Protein AF-A0A356MRE9-F1 (afdb_monomer)

Solvent-accessible surface area (backbone atoms only — not comparable to full-atom values): 26010 Å² total; per-residue (Å²): 131,89,78,82,81,86,74,98,76,87,85,77,71,65,61,63,60,50,51,46,54,54,51,56,56,59,57,66,77,73,73,79,77,88,86,70,96,65,80,76,82,46,75,66,59,52,51,53,50,52,55,19,50,51,30,42,76,73,67,35,58,65,60,16,50,54,40,38,49,58,48,37,74,77,39,76,66,45,30,68,50,26,42,52,50,12,52,58,26,44,77,68,68,38,27,55,60,12,26,52,24,40,52,50,16,28,73,51,36,65,77,47,40,83,81,40,43,64,58,44,28,50,26,22,28,51,41,56,37,25,64,63,16,30,66,74,36,69,96,52,82,53,90,52,61,59,62,47,44,12,32,56,45,31,46,49,31,70,78,61,56,51,78,77,65,75,41,69,58,45,68,60,66,58,63,97,41,37,29,38,30,53,20,54,29,58,82,56,41,39,33,40,28,23,35,40,42,76,56,54,62,92,80,65,18,24,27,31,43,34,33,30,34,56,43,98,88,67,30,31,40,62,76,46,68,44,68,83,72,46,69,90,45,43,33,40,30,42,21,35,22,28,84,62,45,36,39,36,29,18,38,35,43,41,101,85,71,40,44,81,94,54,74,75,70,31,56,20,26,43,34,36,27,40,47,37,79,89,79,71,40,63,43,72,80,40,59,42,70,59,71,45,46,78,38,34,28,34,32,38,21,41,24,41,85,56,44,41,40,34,27,29,44,34,46,68,47,96,89,66,51,69,43,27,33,43,30,37,30,43,49,70,82,82,83,50,52,38,78,65,41,73,55,56,77,46,74,33,62,86,33,47,34,42,49,44,32,54,34,71,62,75,36,38,35,34,31,19,28,50,50,59,67,38,45,42,39,28,24,43,30,37,29,41,52,43,98,88,69,49,67,39,64,59,40,66,68,40,25,72,80,30,47,36,48,71,41,48,35,57,34,69,37,37,69,20,36,45,31,38,30,31,48,30,83,92,49,80,91,37,33,30,48,30,36,34,55,53,46,84,92,63,47,46,62,59,60,86,88,86,85,68,69,37,53,41,88,87,80,61,44,38,34,65,46,82,47,73,43,58,49,100,86,67,48,79,75,46,76,49,68,28,31,58,86,74,4,70

Foldseek 3Di:
DDDDDDDPPPPDPVVVVVVVVVVVVVVVVPDDDDDDPDPPQDPVLVVLLVVLVVCVVVVVLVSSLVSLVVSCVVPVLQLVSLQSQLVSCVVVLVLVRNLVSNVSSCVSPVVVCVVCLLVSLQSCLLVLVLVVSCVSDVVHDDPPNQSSLQSVVSVVLVVVDFDKPKDFAAEPQWDQWAKFQWAAAQVRFKIKTWTWPQDDLVPGIEIWIWIWGQDPVRHIYTDDTQPVPDDRHHKHQWYAANVRFKIKTKTAADPVRHRVVDDAAARIFIWMWTQDPVVRHTDDTHTQVLAHHNWHWGQWEAANQRFKIKTWTWDADPVRQIAIFIWMWGDPVPRHIDRIDTADCLQGASWHKANWYQANVNFKIKIWTPGHRHRARTFIWIWGQDPVRHIHRTDTQGPPSPHNDHWGRWDAHLQQFKIWTWDCPVPPPHTGIMITTGGPVRGDHHDDDDDDFDADPPPRQADWDWDFDADPVRHTPDIDIADNVTRD

pLDDT: mean 88.72, std 17.13, range [23.61, 98.81]

Mean predicted aligned error: 8.42 Å

Nearest PDB structures (foldseek):
  4ga1-assembly1_A  TM=6.735E-01  e=3.347E-02  Pan troglodytes
  7o04-assembly1_B  TM=6.420E-01  e=3.014E-02  Shigella flexneri
  2vq2-assembly1_A-2  TM=6.612E-01  e=4.127E-02  Neisseria meningitidis
  4j8e-assembly1_A  TM=5.657E-01  e=2.089E-02  Rattus norvegicus
  2vgy-assembly1_A-2  TM=6.190E-01  e=5.362E-02  Yersinia enterocolitica

Radius of gyration: 26.87 Å; Cα contacts (8 Å, |Δi|>4): 1048; chains: 1; bounding box: 69×61×79 Å

Secondary structure (DSSP, 8-state):
-PPPP--S---SSSHHHHHHHHHHHHHHTT---S-S------HHHHHHHHHHHHHHHTT-HHHHHHHHHHHHHH-TT-HHHHHHHHHHHHTTT-HHHHHHHHHHHHHH-TTHHHHHHHHHHHHHHHTT-HHHHHHHHTT---S-HHHHHHHHHHHHHTTSPPP---EEPSBSS--SS-EEEEEE-TTSSEEEEEEEESS-TTTT-EEEEEEEEE-TTS-EEEEEE-TTT--SS-EEEEEE-TTS-EEEEEEE--TTS-BTTB--SSSEEEEEEEEETTTTEEEEEEE-TTT--SSEEEEEEE-TTS-EEEEEEEEE-TTS-EEEEEEEEEB-SSSPBPPPEEPPTTT--SSBEEEEEE-TTSSEEEEEESSSS-SSSSEEEEEEB-TTSPBPPPEE--TTTS-SS--EEEEE-TTSSEEEEEE-SSSTTS-EEEEEEPPGGGPPPP--------B-TTT--B---EEEEE-TTS-EEEEEE--TTT--

Sequence (488 aa):
MHKPHYDLTYSARSSANYIQSCLVLLFLIATAFEAAAQFKISRRMQKQLDEAVEMYMDRDVIGALDAVNEVLETYPTYADAWMLMSQLHEGRSEWLAAATALNQAVICNEQLLGEWMDKLAMLEFRAGRYEAAYSLIEDAVISDSLLNSSIRFAAQAIKEPVELNLAPLQGNVNTGAPEYYPALSVTGDHMIFTRQIGGDARISGQEDFFEAKLSEDGSWNVLRALVEINTLGNEGAPTVRGDGRQLIFTACDGLDGGYGRRVGEGSCDLFCADFDVLDQRFKQEVNLTDINSEAWESQPSLSADGHWLFFVRAYRTQEGRVVQDIYQSEHQGDGSWSRPTRLPPTINTFGREENPVLHSDGRTLYFASNGHAGMGGLDLFVSRRQPDGSWSQAENLGFPINSNGDENSLQVFPDGRTALFATDRDEPGNLDLWQFELPGHALAESVALWRGEVRDADSQHPIRASVQVLDSLGNTIGIQTSSQADGA

Structure (mmCIF, N/CA/C/O backbone):
data_AF-A0A356MRE9-F1
#
_entry.id   AF-A0A356MRE9-F1
#
loop_
_atom_site.group_PDB
_atom_site.id
_atom_site.type_symbol
_atom_site.label_atom_id
_atom_site.label_alt_id
_atom_site.label_comp_id
_atom_site.label_asym_id
_atom_site.label_entity_id
_atom_site.label_seq_id
_atom_site.pdbx_PDB_ins_code
_atom_site.Cartn_x
_atom_site.Cartn_y
_atom_site.Cartn_z
_atom_site.occupancy
_atom_site.B_iso_or_equiv
_atom_site.auth_seq_id
_atom_site.auth_comp_id
_atom_site.auth_asym_id
_atom_site.auth_atom_id
_atom_site.pdbx_PDB_model_num
ATOM 1 N N . MET A 1 1 ? -12.336 32.501 -24.542 1.00 30.31 1 MET A N 1
ATOM 2 C CA . MET A 1 1 ? -13.671 32.337 -23.925 1.00 30.31 1 MET A CA 1
ATOM 3 C C . MET A 1 1 ? -13.459 32.181 -22.431 1.00 30.31 1 MET A C 1
ATOM 5 O O . MET A 1 1 ? -12.529 31.486 -22.050 1.00 30.31 1 MET A O 1
ATOM 9 N N . HIS A 1 2 ? -14.189 32.954 -21.628 1.00 23.61 2 HIS A N 1
ATOM 10 C CA . HIS A 1 2 ? -13.909 33.188 -20.209 1.00 23.61 2 HIS A CA 1
ATOM 11 C C . HIS A 1 2 ? -13.902 31.905 -19.365 1.00 23.61 2 HIS A C 1
ATOM 13 O O . HIS A 1 2 ? -14.882 31.166 -19.361 1.00 23.61 2 HIS A O 1
ATOM 19 N N . LYS A 1 3 ? -12.803 31.696 -18.626 1.00 26.59 3 LYS A N 1
ATOM 20 C CA . LYS A 1 3 ? -12.724 30.791 -17.473 1.00 26.59 3 LYS A CA 1
ATOM 21 C C . LYS A 1 3 ? -13.511 31.412 -16.303 1.00 26.59 3 LYS A C 1
ATOM 23 O O . LYS A 1 3 ? -13.429 32.631 -16.135 1.00 26.59 3 LYS A O 1
ATOM 28 N N . PRO A 1 4 ? -14.261 30.635 -15.507 1.00 26.17 4 PRO A N 1
ATOM 29 C CA . PRO A 1 4 ? -14.912 31.159 -14.316 1.00 26.17 4 PRO A CA 1
ATOM 30 C C . PRO A 1 4 ? -13.871 31.393 -13.213 1.00 26.17 4 PRO A C 1
ATOM 32 O O . PRO A 1 4 ? -13.036 30.535 -12.935 1.00 26.17 4 PRO A O 1
ATOM 35 N N . HIS A 1 5 ? -13.914 32.577 -12.603 1.00 26.72 5 HIS A N 1
ATOM 36 C CA . HIS A 1 5 ? -13.214 32.870 -11.356 1.00 26.72 5 HIS A CA 1
ATOM 37 C C . HIS A 1 5 ? -13.903 32.111 -10.215 1.00 26.72 5 HIS A C 1
ATOM 39 O O . HIS A 1 5 ? -15.105 32.276 -10.010 1.00 26.72 5 HIS A O 1
ATOM 45 N N . TYR A 1 6 ? -13.148 31.295 -9.481 1.00 26.25 6 TYR A N 1
ATOM 46 C CA . TYR A 1 6 ? -13.600 30.719 -8.218 1.00 26.25 6 TYR A CA 1
ATOM 47 C C . TYR A 1 6 ? -13.554 31.805 -7.139 1.00 26.25 6 TYR A C 1
ATOM 49 O O . TYR A 1 6 ? -12.487 32.285 -6.764 1.00 26.25 6 TYR A O 1
ATOM 57 N N . ASP A 1 7 ? -14.736 32.223 -6.694 1.00 24.83 7 ASP A N 1
ATOM 58 C CA . ASP A 1 7 ? -14.940 33.177 -5.608 1.00 24.83 7 ASP A CA 1
ATOM 59 C C . ASP A 1 7 ? -14.985 32.413 -4.270 1.00 24.83 7 ASP A C 1
ATOM 61 O O . ASP A 1 7 ? -15.780 31.486 -4.093 1.00 24.83 7 ASP A O 1
ATOM 65 N N . LEU A 1 8 ? -14.106 32.776 -3.330 1.00 28.59 8 LEU A N 1
ATOM 66 C CA . LEU A 1 8 ? -13.910 32.145 -2.014 1.00 28.59 8 LEU A CA 1
ATOM 67 C C . LEU A 1 8 ? -14.989 32.568 -0.999 1.00 28.59 8 LEU A C 1
ATOM 69 O O . LEU A 1 8 ? -14.698 32.962 0.129 1.00 28.59 8 LEU A O 1
ATOM 73 N N . THR A 1 9 ? -16.262 32.482 -1.379 1.00 27.77 9 THR A N 1
ATOM 74 C CA . THR A 1 9 ? -17.391 32.799 -0.492 1.00 27.77 9 THR A CA 1
ATOM 75 C C . THR A 1 9 ? -18.450 31.699 -0.506 1.00 27.77 9 THR A C 1
ATOM 77 O O . THR A 1 9 ? -19.609 31.905 -0.850 1.00 27.77 9 THR A O 1
ATOM 80 N N . TYR A 1 10 ? -18.073 30.498 -0.060 1.00 28.20 10 TYR A N 1
ATOM 81 C CA . TYR A 1 10 ? -19.035 29.445 0.293 1.00 28.20 10 TYR A CA 1
ATOM 82 C C . TYR A 1 10 ? -18.886 29.036 1.766 1.00 28.20 10 TYR A C 1
ATOM 84 O O . TYR A 1 10 ? -18.555 27.908 2.103 1.00 28.20 10 TYR A O 1
ATOM 92 N N . SER A 1 11 ? -19.134 29.993 2.664 1.00 37.22 11 SER A N 1
ATOM 93 C CA . SER A 1 11 ? -19.166 29.799 4.122 1.00 37.22 11 SER A CA 1
ATOM 94 C C . SER A 1 11 ? -20.390 30.502 4.716 1.00 37.22 11 SER A C 1
ATOM 96 O O . SER A 1 11 ? -20.298 31.526 5.385 1.00 37.22 11 SER A O 1
ATOM 98 N N . ALA A 1 12 ? -21.580 29.998 4.388 1.00 31.41 12 ALA A N 1
ATOM 99 C CA . ALA A 1 12 ? -22.811 30.436 5.061 1.00 31.41 12 ALA A CA 1
ATOM 100 C C . ALA A 1 12 ? -23.986 29.450 4.961 1.00 31.41 12 ALA A C 1
ATOM 102 O O . ALA A 1 12 ? -24.984 29.635 5.651 1.00 31.41 12 ALA A O 1
ATOM 103 N N . ARG A 1 13 ? -23.916 28.416 4.105 1.00 26.80 13 ARG A N 1
ATOM 104 C CA . ARG A 1 13 ? -25.024 27.456 3.921 1.00 26.80 13 ARG A CA 1
ATOM 105 C C . ARG A 1 13 ? -24.743 26.027 4.397 1.00 26.80 13 ARG A C 1
ATOM 107 O O . ARG A 1 13 ? -25.702 25.281 4.551 1.00 26.80 13 ARG A O 1
ATOM 114 N N . SER A 1 14 ? -23.496 25.654 4.707 1.00 32.22 14 SER A N 1
ATOM 115 C CA . SER A 1 14 ? -23.187 24.339 5.312 1.00 32.22 14 SER A CA 1
ATOM 116 C C . SER A 1 14 ? -23.370 24.313 6.835 1.00 32.22 14 SER A C 1
ATOM 118 O O . SER A 1 14 ? -23.613 23.252 7.405 1.00 32.22 14 SER A O 1
ATOM 120 N N . SER A 1 15 ? -23.342 25.475 7.492 1.00 32.31 15 SER A N 1
ATOM 121 C CA . SER A 1 15 ? -23.563 25.610 8.935 1.00 32.31 15 SER A CA 1
ATOM 122 C C . SER A 1 15 ? -24.996 25.267 9.349 1.00 32.31 15 SER A C 1
ATOM 124 O O . SER A 1 15 ? -25.194 24.732 10.430 1.00 32.31 15 SER A O 1
ATOM 126 N N . ALA A 1 16 ? -25.997 25.474 8.487 1.00 28.80 16 ALA A N 1
ATOM 127 C CA . ALA A 1 16 ? -27.392 25.157 8.813 1.00 28.80 16 ALA A CA 1
ATOM 128 C C . ALA A 1 16 ? -27.671 23.641 8.888 1.00 28.80 16 ALA A C 1
ATOM 130 O O . ALA A 1 16 ? -28.432 23.205 9.751 1.00 28.80 16 ALA A O 1
ATOM 131 N N . ASN A 1 17 ? -27.009 22.836 8.048 1.00 29.38 17 ASN A N 1
ATOM 132 C CA . ASN A 1 17 ? -27.172 21.377 8.047 1.00 29.38 17 ASN A CA 1
ATOM 133 C C . ASN A 1 17 ? -26.300 20.699 9.120 1.00 29.38 17 ASN A C 1
ATOM 135 O O . ASN A 1 17 ? -26.727 19.716 9.712 1.00 29.38 17 ASN A O 1
ATOM 139 N N . TYR A 1 18 ? -25.125 21.257 9.441 1.00 33.66 18 TYR A N 1
ATOM 140 C CA . TYR A 1 18 ? -24.284 20.776 10.548 1.00 33.66 18 TYR A CA 1
ATOM 141 C C . TYR A 1 18 ? -24.867 21.105 11.927 1.00 33.66 18 TYR A C 1
ATOM 143 O O . TYR A 1 18 ? -24.817 20.272 12.826 1.00 33.66 18 TYR A O 1
ATOM 151 N N . ILE A 1 19 ? -25.491 22.278 12.086 1.00 34.69 19 ILE A N 1
ATOM 152 C CA . ILE A 1 19 ? -26.225 22.624 13.310 1.00 34.69 19 ILE A CA 1
ATOM 153 C C . ILE A 1 19 ? -27.438 21.697 13.484 1.00 34.69 19 ILE A C 1
ATOM 155 O O . ILE A 1 19 ? -27.728 21.303 14.608 1.00 34.69 19 ILE A O 1
ATOM 159 N N . GLN A 1 20 ? -28.096 21.265 12.399 1.00 27.59 20 GLN A N 1
ATOM 160 C CA . GLN A 1 20 ? -29.133 20.228 12.467 1.00 27.59 20 GLN A CA 1
ATOM 161 C C . GLN A 1 20 ? -28.577 18.853 12.863 1.00 27.59 20 GLN A C 1
ATOM 163 O O . GLN A 1 20 ? -29.193 18.201 13.697 1.00 27.59 20 GLN A O 1
ATOM 168 N N . SER A 1 21 ? -27.413 18.432 12.362 1.00 30.44 21 SER A N 1
ATOM 169 C CA . SER A 1 21 ? -26.786 17.164 12.774 1.00 30.44 21 SER A CA 1
ATOM 170 C C . SER A 1 21 ? -26.317 17.173 14.236 1.00 30.44 21 SER A C 1
ATOM 172 O O . SER A 1 21 ? -26.516 16.186 14.939 1.00 30.44 21 SER A O 1
ATOM 174 N N . CYS A 1 22 ? -25.788 18.295 14.739 1.00 34.03 22 CYS A N 1
ATOM 175 C CA . CYS A 1 22 ? -25.447 18.453 16.159 1.00 34.03 22 CYS A CA 1
ATOM 176 C C . CYS A 1 22 ? -26.694 18.569 17.058 1.00 34.03 22 CYS A C 1
ATOM 178 O O . CYS A 1 22 ? -26.693 18.061 18.176 1.00 34.03 22 CYS A O 1
ATOM 180 N N . LEU A 1 23 ? -27.785 19.181 16.574 1.00 30.66 23 LEU A N 1
ATOM 181 C CA . LEU A 1 23 ? -29.071 19.240 17.288 1.00 30.66 23 LEU A CA 1
ATOM 182 C C . LEU A 1 23 ? -29.798 17.888 17.316 1.00 30.66 23 LEU A C 1
ATOM 184 O O . LEU A 1 23 ? -30.491 17.598 18.288 1.00 30.66 23 LEU A O 1
ATOM 188 N N . VAL A 1 24 ? -29.631 17.055 16.285 1.00 31.56 24 VAL A N 1
ATOM 189 C CA . VAL A 1 24 ? -30.149 15.677 16.258 1.00 31.56 24 VAL A CA 1
ATOM 190 C C . VAL A 1 24 ? -29.340 14.773 17.201 1.00 31.56 24 VAL A C 1
ATOM 192 O O . VAL A 1 24 ? -29.933 13.920 17.857 1.00 31.56 24 VAL A O 1
ATOM 195 N N . LEU A 1 25 ? -28.033 15.021 17.377 1.00 36.50 25 LEU A N 1
ATOM 196 C CA . LEU A 1 25 ? -27.198 14.335 18.377 1.00 36.50 25 LEU A CA 1
ATOM 197 C C . LEU A 1 25 ? -27.549 14.741 19.826 1.00 36.50 25 LEU A C 1
ATOM 199 O O . LEU A 1 25 ? -27.582 13.897 20.716 1.00 36.50 25 LEU A O 1
ATOM 203 N N . LEU A 1 26 ? -27.899 16.015 20.053 1.00 37.53 26 LEU A N 1
ATOM 204 C CA . LEU A 1 26 ? -28.388 16.535 21.342 1.00 37.53 26 LEU A CA 1
ATOM 205 C C . LEU A 1 26 ? -29.759 15.968 21.757 1.00 37.53 26 LEU A C 1
ATOM 207 O O . LEU A 1 26 ? -30.087 15.987 22.942 1.00 37.53 26 LEU A O 1
ATOM 211 N N . PHE A 1 27 ? -30.563 15.451 20.820 1.00 35.12 27 PHE A N 1
ATOM 212 C CA . PHE A 1 27 ? -31.880 14.884 21.137 1.00 35.12 27 PHE A CA 1
ATOM 213 C C . PHE A 1 27 ? -31.822 13.418 21.597 1.00 35.12 27 PHE A C 1
ATOM 215 O O . PHE A 1 27 ? -32.746 12.964 22.267 1.00 35.12 27 PHE A O 1
ATOM 222 N N . LEU A 1 28 ? -30.738 12.690 21.299 1.00 37.12 28 LEU A N 1
ATOM 223 C CA . LEU A 1 28 ? -30.569 11.293 21.726 1.00 37.12 28 LEU A CA 1
ATOM 224 C C . LEU A 1 28 ? -29.983 11.152 23.139 1.00 37.12 28 LEU A C 1
ATOM 226 O O . LEU A 1 28 ? -30.219 10.144 23.789 1.00 37.12 28 LEU A O 1
ATOM 230 N N . ILE A 1 29 ? -29.335 12.191 23.673 1.00 43.47 29 ILE A N 1
ATOM 231 C CA . ILE A 1 29 ? -28.846 12.205 25.066 1.00 43.47 29 ILE A CA 1
ATOM 232 C C . ILE A 1 29 ? -30.005 12.433 26.069 1.00 43.47 29 ILE A C 1
ATOM 234 O O . ILE A 1 29 ? -29.870 12.186 27.264 1.00 43.47 29 ILE A O 1
ATOM 238 N N . ALA A 1 30 ? -31.184 12.873 25.608 1.00 41.59 30 ALA A N 1
ATOM 239 C CA . ALA A 1 30 ? -32.258 13.348 26.487 1.00 41.59 30 ALA A CA 1
ATOM 240 C C . ALA A 1 30 ? -33.389 12.343 26.790 1.00 41.59 30 ALA A C 1
ATOM 242 O O . ALA A 1 30 ? -34.306 12.695 27.536 1.00 41.59 30 ALA A O 1
ATOM 243 N N . THR A 1 31 ? -33.380 11.113 26.259 1.00 45.22 31 THR A N 1
ATOM 244 C CA . THR A 1 31 ? -34.484 10.158 26.498 1.00 45.22 31 THR A CA 1
ATOM 245 C C . THR A 1 31 ? -34.028 8.730 26.798 1.00 45.22 31 THR A C 1
ATOM 247 O O . THR A 1 31 ? -34.497 7.791 26.163 1.00 45.22 31 THR A O 1
ATOM 250 N N . ALA A 1 32 ? -33.180 8.548 27.812 1.00 41.53 32 ALA A N 1
ATOM 251 C CA . ALA A 1 32 ? -32.945 7.242 28.431 1.00 41.53 32 ALA A CA 1
ATOM 252 C C . ALA A 1 32 ? -33.466 7.229 29.884 1.00 41.53 32 ALA A C 1
ATOM 254 O O . ALA A 1 32 ? -32.809 7.671 30.819 1.00 41.53 32 ALA A O 1
ATOM 255 N N . PHE A 1 33 ? -34.705 6.748 30.002 1.00 45.75 33 PHE A N 1
ATOM 256 C CA . PHE A 1 33 ? -35.343 6.042 31.121 1.00 45.75 33 PHE A CA 1
ATOM 257 C C . PHE A 1 33 ? -35.356 6.587 32.565 1.00 45.75 33 PHE A C 1
ATOM 259 O O . PHE A 1 33 ? -34.352 6.755 33.252 1.00 45.75 33 PHE A O 1
ATOM 266 N N . GLU A 1 34 ? -36.590 6.655 33.082 1.00 48.91 34 GLU A N 1
ATOM 267 C CA . GLU A 1 34 ? -36.921 6.498 34.496 1.00 48.91 34 GLU A CA 1
ATOM 268 C C . GLU A 1 34 ? -36.584 5.083 35.008 1.00 48.91 34 GLU A C 1
ATOM 270 O O . GLU A 1 34 ? -36.913 4.074 34.389 1.00 48.91 34 GLU A O 1
ATOM 275 N N . ALA A 1 35 ? -36.069 5.060 36.240 1.00 48.50 35 ALA A N 1
ATOM 276 C CA . ALA A 1 35 ? -36.153 3.982 37.228 1.00 48.50 35 ALA A CA 1
ATOM 277 C C . ALA A 1 35 ? -35.245 2.745 37.065 1.00 48.50 35 ALA A C 1
ATOM 279 O O . ALA A 1 35 ? -35.707 1.628 36.855 1.00 48.50 35 ALA A O 1
ATOM 280 N N . ALA A 1 36 ? -33.971 2.916 37.426 1.00 33.16 36 ALA A N 1
ATOM 281 C CA . ALA A 1 36 ? -33.256 1.993 38.315 1.00 33.16 36 ALA A CA 1
ATOM 282 C C . ALA A 1 36 ? -32.167 2.786 39.053 1.00 33.16 36 ALA A C 1
ATOM 284 O O . ALA A 1 36 ? -31.390 3.464 38.400 1.00 33.16 36 ALA A O 1
ATOM 285 N N . ALA A 1 37 ? -32.190 2.767 40.394 1.00 39.34 37 ALA A N 1
ATOM 286 C CA . ALA A 1 37 ? -31.267 3.398 41.356 1.00 39.34 37 ALA A CA 1
ATOM 287 C C . ALA A 1 37 ? -30.063 4.191 40.778 1.00 39.34 37 ALA A C 1
ATOM 289 O O . ALA A 1 37 ? -28.911 3.822 40.979 1.00 39.34 37 ALA A O 1
ATOM 290 N N . GLN A 1 38 ? -30.330 5.307 40.094 1.00 47.50 38 GLN A N 1
ATOM 291 C CA . GLN A 1 38 ? -29.298 6.166 39.522 1.00 47.50 38 GLN A CA 1
ATOM 292 C C . GLN A 1 38 ? -28.674 7.009 40.628 1.00 47.50 38 GLN A C 1
ATOM 294 O O . GLN A 1 38 ? -29.367 7.683 41.400 1.00 47.50 38 GLN A O 1
ATOM 299 N N . PHE A 1 39 ? -27.346 7.001 40.679 1.00 54.38 39 PHE A N 1
ATOM 300 C CA . PHE A 1 39 ? -26.573 8.026 41.358 1.00 54.38 39 PHE A CA 1
ATOM 301 C C . PHE A 1 39 ? -27.071 9.390 40.860 1.00 54.38 39 PHE A C 1
ATOM 303 O O . PHE A 1 39 ? -26.984 9.702 39.675 1.00 54.38 39 PHE A O 1
ATOM 310 N N . LYS A 1 40 ? -27.703 10.176 41.736 1.00 64.94 40 LYS A N 1
ATOM 311 C CA . LYS A 1 40 ? -28.361 11.421 41.332 1.00 64.94 40 LYS A CA 1
ATOM 312 C C . LYS A 1 40 ? -27.288 12.425 40.904 1.00 64.94 40 LYS A C 1
ATOM 314 O O . LYS A 1 40 ? -26.618 12.992 41.768 1.00 64.94 40 LYS A O 1
ATOM 319 N N . ILE A 1 41 ? -27.132 12.632 39.595 1.00 73.44 41 ILE A N 1
ATOM 320 C CA . ILE A 1 41 ? -26.166 13.578 39.020 1.00 73.44 41 ILE A CA 1
ATOM 321 C C . ILE A 1 41 ? -26.393 14.951 39.661 1.00 73.44 41 ILE A C 1
ATOM 323 O O . ILE A 1 41 ? -27.500 15.501 39.647 1.00 73.44 41 ILE A O 1
ATOM 327 N N . SER A 1 42 ? -25.356 15.494 40.301 1.00 83.19 42 SER A N 1
ATOM 328 C CA . SER A 1 42 ? -25.460 16.800 40.948 1.00 83.19 42 SER A CA 1
ATOM 329 C C . SER A 1 42 ? -25.316 17.919 39.915 1.00 83.19 42 SER A C 1
ATOM 331 O O . SER A 1 42 ? -24.559 17.800 38.956 1.00 83.19 42 SER A O 1
ATOM 333 N N . ARG A 1 43 ? -25.970 19.068 40.139 1.00 85.31 43 ARG A N 1
ATOM 334 C CA . ARG A 1 43 ? -25.798 20.251 39.268 1.00 85.31 43 ARG A CA 1
ATOM 335 C C . ARG A 1 43 ? -24.340 20.700 39.146 1.00 85.31 43 ARG A C 1
ATOM 337 O O . ARG A 1 43 ? -23.975 21.296 38.145 1.00 85.31 43 ARG A O 1
ATOM 344 N N . ARG A 1 44 ? -23.528 20.447 40.179 1.00 87.44 44 ARG A N 1
ATOM 345 C CA . ARG A 1 44 ? -22.096 20.754 40.164 1.00 87.44 44 ARG A CA 1
ATOM 346 C C . ARG A 1 44 ? -21.345 19.825 39.210 1.00 87.44 44 ARG A C 1
ATOM 348 O O . ARG A 1 44 ? -20.561 20.329 38.423 1.00 87.44 44 ARG A O 1
ATOM 355 N N . MET A 1 45 ? -21.624 18.520 39.267 1.00 87.06 45 MET A N 1
ATOM 356 C CA . MET A 1 45 ? -21.044 17.523 38.354 1.00 87.06 45 MET A CA 1
ATOM 357 C C . MET A 1 45 ? -21.356 17.863 36.900 1.00 87.06 45 MET A C 1
ATOM 359 O O . MET A 1 45 ? -20.443 17.936 36.089 1.00 87.06 45 MET A O 1
ATOM 363 N N . GLN A 1 46 ? -22.633 18.138 36.606 1.00 89.12 46 GLN A N 1
ATOM 364 C CA . GLN A 1 46 ? -23.068 18.505 35.260 1.00 89.12 46 GLN A CA 1
ATOM 365 C C . GLN A 1 46 ? -22.314 19.735 34.754 1.00 89.12 46 GLN A C 1
ATOM 367 O O . GLN A 1 46 ? -21.715 19.687 33.692 1.00 89.12 46 GLN A O 1
ATOM 372 N N . LYS A 1 47 ? -22.262 20.800 35.565 1.00 92.38 47 LYS A N 1
ATOM 373 C CA . LYS A 1 47 ? -21.587 22.041 35.184 1.00 92.38 47 LYS A CA 1
ATOM 374 C C . LYS A 1 47 ? -20.102 21.833 34.850 1.00 92.38 47 LYS A C 1
ATOM 376 O O . LYS A 1 47 ? -19.617 22.431 33.903 1.00 92.38 47 LYS A O 1
ATOM 381 N N . GLN A 1 48 ? -19.386 21.013 35.623 1.00 91.50 48 GLN A N 1
ATOM 382 C CA . GLN A 1 48 ? -17.963 20.754 35.360 1.00 91.50 48 GLN A CA 1
ATOM 383 C C . GLN A 1 48 ? -17.754 19.979 34.050 1.00 91.50 48 GLN A C 1
ATOM 385 O O . GLN A 1 48 ? -16.785 20.233 33.346 1.00 91.50 48 GLN A O 1
ATOM 390 N N . LEU A 1 49 ? -18.670 19.071 33.695 1.00 94.19 49 LEU A N 1
ATOM 391 C CA . LEU A 1 49 ? -18.623 18.406 32.391 1.00 94.19 49 LEU A CA 1
ATOM 392 C C . LEU A 1 49 ? -18.998 19.358 31.248 1.00 94.19 49 LEU A C 1
ATOM 394 O O . LEU A 1 49 ? -18.352 19.320 30.207 1.00 94.19 49 LEU A O 1
ATOM 398 N N . ASP A 1 50 ? -19.994 20.227 31.443 1.00 94.06 50 ASP A N 1
ATOM 399 C CA . ASP A 1 50 ? -20.397 21.221 30.441 1.00 94.06 50 ASP A CA 1
ATOM 400 C C . ASP A 1 50 ? -19.217 22.147 30.073 1.00 94.06 50 ASP A C 1
ATOM 402 O O . ASP A 1 50 ? -19.007 22.431 28.897 1.00 94.06 50 ASP A O 1
ATOM 406 N N . GLU A 1 51 ? -18.394 22.545 31.052 1.00 94.62 51 GLU A N 1
ATOM 407 C CA . GLU A 1 51 ? -17.164 23.326 30.827 1.00 94.62 51 GLU A CA 1
ATOM 408 C C . GLU A 1 51 ? -16.160 22.569 29.926 1.00 94.62 51 GLU A C 1
ATOM 410 O O . GLU A 1 51 ? -15.590 23.155 29.005 1.00 94.62 51 GLU A O 1
ATOM 415 N N . ALA A 1 52 ? -15.991 21.254 30.116 1.00 94.94 52 ALA A N 1
ATOM 416 C CA . ALA A 1 52 ? -15.140 20.433 29.249 1.00 94.94 52 ALA A CA 1
ATOM 417 C C . ALA A 1 52 ? -15.714 20.271 27.827 1.00 94.94 52 ALA A C 1
ATOM 419 O O . ALA A 1 52 ? -14.971 20.254 26.843 1.00 94.94 52 ALA A O 1
ATOM 420 N N . VAL A 1 53 ? -17.043 20.180 27.702 1.00 94.75 53 VAL A N 1
ATOM 421 C CA . VAL A 1 53 ? -17.730 20.140 26.401 1.00 94.75 53 VAL A CA 1
ATOM 422 C C . VAL A 1 53 ? -17.545 21.457 25.648 1.00 94.75 53 VAL A C 1
ATOM 424 O O . VAL A 1 53 ? -17.288 21.428 24.446 1.00 94.75 53 VAL A O 1
ATOM 427 N N . GLU A 1 54 ? -17.645 22.603 26.326 1.00 95.38 54 GLU A N 1
ATOM 428 C CA . GLU A 1 54 ? -17.392 23.917 25.721 1.00 95.38 54 GLU A CA 1
ATOM 429 C C . GLU A 1 54 ? -15.968 24.001 25.152 1.00 95.38 54 GLU A C 1
ATOM 431 O O . GLU A 1 54 ? -15.802 24.363 23.987 1.00 95.38 54 GLU A O 1
ATOM 436 N N . MET A 1 55 ? -14.957 23.555 25.907 1.00 95.62 55 MET A N 1
ATOM 437 C CA . MET A 1 55 ? -13.569 23.491 25.423 1.00 95.62 55 MET A CA 1
ATOM 438 C C . MET A 1 55 ? -13.433 22.618 24.170 1.00 95.62 55 MET A C 1
ATOM 440 O O . MET A 1 55 ? -12.800 23.019 23.191 1.00 95.62 55 MET A O 1
ATOM 444 N N . TYR A 1 56 ? -14.076 21.448 24.157 1.00 92.88 56 TYR A N 1
ATOM 445 C CA . TYR A 1 56 ? -14.074 20.574 22.985 1.00 92.88 56 TYR A CA 1
ATOM 446 C C . TYR A 1 56 ? -14.723 21.242 21.762 1.00 92.88 56 TYR A C 1
ATOM 448 O O . TYR A 1 56 ? -14.179 21.169 20.656 1.00 92.88 56 TYR A O 1
ATOM 456 N N . MET A 1 57 ? -15.851 21.934 21.949 1.00 92.38 57 MET A N 1
ATOM 457 C CA . MET A 1 57 ? -16.542 22.672 20.882 1.00 92.38 57 MET A CA 1
ATOM 458 C C . MET A 1 57 ? -15.701 23.833 20.336 1.00 92.38 57 MET A C 1
ATOM 460 O O . MET A 1 57 ? -15.714 24.088 19.128 1.00 92.38 57 MET A O 1
ATOM 464 N N . ASP A 1 58 ? -14.906 24.467 21.197 1.00 94.00 58 ASP A N 1
ATOM 465 C CA . ASP A 1 58 ? -13.938 25.506 20.839 1.00 94.00 58 ASP A CA 1
ATOM 466 C C . ASP A 1 58 ? -12.639 24.944 20.227 1.00 94.00 58 ASP A C 1
ATOM 468 O O . ASP A 1 58 ? -11.729 25.700 19.877 1.00 94.00 58 ASP A O 1
ATOM 472 N N . ARG A 1 59 ? -12.574 23.621 20.008 1.00 92.00 59 ARG A N 1
ATOM 473 C CA . ARG A 1 59 ? -11.424 22.870 19.474 1.00 92.00 59 ARG A CA 1
ATOM 474 C C . ARG A 1 59 ? -10.197 22.864 20.388 1.00 92.00 59 ARG A C 1
ATOM 476 O O . ARG A 1 59 ? -9.111 22.493 19.939 1.00 92.00 59 ARG A O 1
ATOM 483 N N . ASP A 1 60 ? -10.365 23.203 21.661 1.00 94.94 60 ASP A N 1
ATOM 484 C CA . ASP A 1 60 ? -9.349 23.008 22.691 1.00 94.94 60 ASP A CA 1
ATOM 485 C C . ASP A 1 60 ? -9.414 21.571 23.227 1.00 94.94 60 ASP A C 1
ATOM 487 O O . ASP A 1 60 ? -9.937 21.284 24.302 1.00 94.94 60 ASP A O 1
ATOM 491 N N . VAL A 1 61 ? -8.907 20.632 22.426 1.00 93.44 61 VAL A N 1
ATOM 492 C CA . VAL A 1 61 ? -8.940 19.196 22.751 1.00 93.44 61 VAL A CA 1
ATOM 493 C C . VAL A 1 61 ? -8.086 18.871 23.980 1.00 93.44 61 VAL A C 1
ATOM 495 O O . VAL A 1 61 ? -8.427 17.965 24.736 1.00 93.44 61 VAL A O 1
ATOM 498 N N . ILE A 1 62 ? -6.976 19.590 24.182 1.00 94.50 62 ILE A N 1
ATOM 499 C CA . ILE A 1 62 ? -6.083 19.369 25.327 1.00 94.50 62 ILE A CA 1
ATOM 500 C C . ILE A 1 62 ? -6.762 19.868 26.603 1.00 94.50 62 ILE A C 1
ATOM 502 O O . ILE A 1 62 ? -6.881 19.095 27.550 1.00 94.50 62 ILE A O 1
ATOM 506 N N . GLY A 1 63 ? -7.290 21.098 26.596 1.00 96.25 63 GLY A N 1
ATOM 507 C CA . GLY A 1 63 ? -8.041 21.634 27.730 1.00 96.25 63 GLY A CA 1
ATOM 508 C C . GLY A 1 63 ? -9.265 20.785 28.071 1.00 96.25 63 GLY A C 1
ATOM 509 O O . GLY A 1 63 ? -9.502 20.493 29.241 1.00 96.25 63 GLY A O 1
ATOM 510 N N . ALA A 1 64 ? -9.990 20.294 27.060 1.00 96.75 64 ALA A N 1
ATOM 511 C CA . ALA A 1 64 ? -11.116 19.389 27.268 1.00 96.75 64 ALA A CA 1
ATOM 512 C C . ALA A 1 64 ? -10.701 18.071 27.947 1.00 96.75 64 ALA A C 1
ATOM 514 O O . ALA A 1 64 ? -11.392 17.616 28.855 1.00 96.75 64 ALA A O 1
ATOM 515 N N . LEU A 1 65 ? -9.577 17.463 27.545 1.00 96.12 65 LEU A N 1
ATOM 516 C CA . LEU A 1 65 ? -9.055 16.249 28.187 1.00 96.12 65 LEU A CA 1
ATOM 517 C C . LEU A 1 65 ? -8.658 16.501 29.643 1.00 96.12 65 LEU A C 1
ATOM 519 O O . LEU A 1 65 ? -9.028 15.714 30.513 1.00 96.12 65 LEU A O 1
ATOM 523 N N . ASP A 1 66 ? -7.950 17.597 29.915 1.00 96.94 66 ASP A N 1
ATOM 524 C CA . ASP A 1 66 ? -7.555 17.973 31.275 1.00 96.94 66 ASP A CA 1
ATOM 525 C C . ASP A 1 66 ? -8.793 18.188 32.162 1.00 96.94 66 ASP A C 1
ATOM 527 O O . ASP A 1 66 ? -8.893 17.608 33.245 1.00 96.94 66 ASP A O 1
ATOM 531 N N . ALA A 1 67 ? -9.793 18.921 31.665 1.00 97.00 67 ALA A N 1
ATOM 532 C CA . ALA A 1 67 ? -11.046 19.158 32.376 1.00 97.00 67 ALA A CA 1
ATOM 533 C C . ALA A 1 67 ? -11.835 17.860 32.635 1.00 97.00 67 ALA A C 1
ATOM 535 O O . ALA A 1 67 ? -12.370 17.664 33.729 1.00 97.00 67 ALA A O 1
ATOM 536 N N . VAL A 1 68 ? -11.888 16.938 31.666 1.00 97.38 68 VAL A N 1
ATOM 537 C CA . VAL A 1 68 ? -12.520 15.622 31.859 1.00 97.38 68 VAL A CA 1
ATOM 538 C C . VAL A 1 68 ? -11.780 14.793 32.908 1.00 97.38 68 VAL A C 1
ATOM 540 O O . VAL A 1 68 ? -12.430 14.172 33.752 1.00 97.38 68 VAL A O 1
ATOM 543 N N . ASN A 1 69 ? -10.446 14.811 32.913 1.00 97.19 69 ASN A N 1
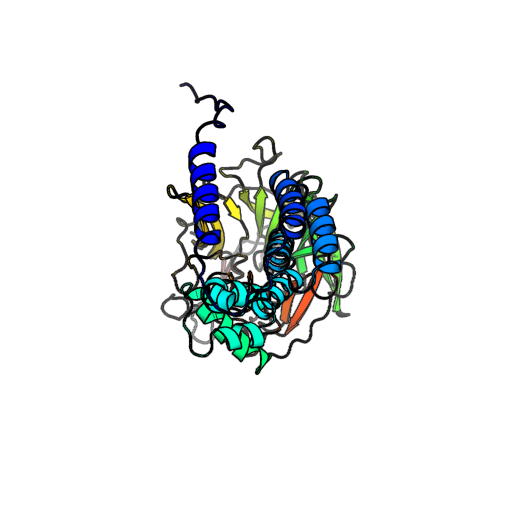ATOM 544 C CA . ASN A 1 69 ? -9.657 14.123 33.932 1.00 97.19 69 ASN A CA 1
ATOM 545 C C . ASN A 1 69 ? -9.965 14.664 35.337 1.00 97.19 69 ASN A C 1
ATOM 547 O O . ASN A 1 69 ? -10.244 13.873 36.236 1.00 97.19 69 ASN A O 1
ATOM 551 N N . GLU A 1 70 ? -10.031 15.986 35.526 1.00 96.56 70 GLU A N 1
ATOM 552 C CA . GLU A 1 70 ? -10.415 16.593 36.814 1.00 96.56 70 GLU A CA 1
ATOM 553 C C . GLU A 1 70 ? -11.829 16.175 37.270 1.00 96.56 70 GLU A C 1
ATOM 555 O O . GLU A 1 70 ? -12.085 15.921 38.459 1.00 96.56 70 GLU A O 1
ATOM 560 N N . VAL A 1 71 ? -12.771 16.076 36.322 1.00 95.31 71 VAL A N 1
ATOM 561 C CA . VAL A 1 71 ? -14.126 15.571 36.588 1.00 95.31 71 VAL A CA 1
ATOM 562 C C . VAL A 1 71 ? -14.071 14.122 37.066 1.00 95.31 71 VAL A C 1
ATOM 564 O O . VAL A 1 71 ? -14.710 13.797 38.068 1.00 95.31 71 VAL A O 1
ATOM 567 N N . LEU A 1 72 ? -13.307 13.261 36.395 1.00 95.88 72 LEU A N 1
ATOM 568 C CA . LEU A 1 72 ? -13.208 11.833 36.707 1.00 95.88 72 LEU A CA 1
ATOM 569 C C . LEU A 1 72 ? -12.410 11.544 37.986 1.00 95.88 72 LEU A C 1
ATOM 571 O O . LEU A 1 72 ? -12.743 10.599 38.699 1.00 95.88 72 LEU A O 1
ATOM 575 N N . GLU A 1 73 ? -11.439 12.385 38.348 1.00 96.06 73 GLU A N 1
ATOM 576 C CA . GLU A 1 73 ? -10.780 12.334 39.660 1.00 96.06 73 GLU A CA 1
ATOM 577 C C . GLU A 1 73 ? -11.780 12.557 40.802 1.00 96.06 73 GLU A C 1
ATOM 579 O O . GLU A 1 73 ? -11.708 11.914 41.853 1.00 96.06 73 GLU A O 1
ATOM 584 N N . THR A 1 74 ? -12.742 13.459 40.592 1.00 94.25 74 THR A N 1
ATOM 585 C CA . THR A 1 74 ? -13.762 13.787 41.594 1.00 94.25 74 THR A CA 1
ATOM 586 C C . THR A 1 74 ? -14.939 12.804 41.561 1.00 94.25 74 THR A C 1
ATOM 588 O O . THR A 1 74 ? -15.504 12.469 42.607 1.00 94.25 74 THR A O 1
ATOM 591 N N . TYR A 1 75 ? -15.327 12.341 40.370 1.00 94.06 75 TYR A N 1
ATOM 592 C CA . TYR A 1 75 ? -16.508 11.512 40.128 1.00 94.06 75 TYR A CA 1
ATOM 593 C C . TYR A 1 75 ? -16.181 10.334 39.191 1.00 94.06 75 TYR A C 1
ATOM 595 O O . TYR A 1 75 ? -16.650 10.294 38.052 1.00 94.06 75 TYR A O 1
ATOM 603 N N . PRO A 1 76 ? -15.436 9.321 39.665 1.00 95.38 76 PRO A N 1
ATOM 604 C CA . PRO A 1 76 ? -14.950 8.230 38.816 1.00 95.38 76 PRO A CA 1
ATOM 605 C C . PRO A 1 76 ? -16.055 7.325 38.257 1.00 95.38 76 PRO A C 1
ATOM 607 O O . PRO A 1 76 ? -15.814 6.577 37.319 1.00 95.38 76 PRO A O 1
ATOM 610 N N . THR A 1 77 ? -17.272 7.379 38.807 1.00 94.19 77 THR A N 1
ATOM 611 C CA . THR A 1 77 ? -18.429 6.614 38.313 1.00 94.19 77 THR A CA 1
ATOM 612 C C . THR A 1 77 ? -19.337 7.433 37.388 1.00 94.19 77 THR A C 1
ATOM 614 O O . THR A 1 77 ? -20.499 7.075 37.192 1.00 94.19 77 THR A O 1
ATOM 617 N N . TYR A 1 78 ? -18.877 8.587 36.891 1.00 94.69 78 TYR A N 1
ATOM 618 C CA . TYR A 1 78 ? -19.677 9.448 36.025 1.00 94.69 78 TYR A CA 1
ATOM 619 C C . TYR A 1 78 ? -19.552 9.018 34.557 1.00 94.69 78 TYR A C 1
ATOM 621 O O . TYR A 1 78 ? -18.588 9.364 33.878 1.00 94.69 78 TYR A O 1
ATOM 629 N N . ALA A 1 79 ? -20.539 8.257 34.075 1.00 95.00 79 ALA A N 1
ATOM 630 C CA . ALA A 1 79 ? -20.523 7.666 32.736 1.00 95.00 79 ALA A CA 1
ATOM 631 C C . ALA A 1 79 ? -20.345 8.703 31.608 1.00 95.00 79 ALA A C 1
ATOM 633 O O . ALA A 1 79 ? -19.522 8.489 30.723 1.00 95.00 79 ALA A O 1
ATOM 634 N N . ASP A 1 80 ? -21.031 9.849 31.670 1.00 94.69 80 ASP A N 1
ATOM 635 C CA . ASP A 1 80 ? -20.978 10.863 30.603 1.00 94.69 80 ASP A CA 1
ATOM 636 C C . ASP A 1 80 ? -19.577 11.480 30.444 1.00 94.69 80 ASP A C 1
ATOM 638 O O . ASP A 1 80 ? -19.143 11.775 29.330 1.00 94.69 80 ASP A O 1
ATOM 642 N N . ALA A 1 81 ? -18.827 11.622 31.543 1.00 96.62 81 ALA A N 1
ATOM 643 C CA . ALA A 1 81 ? -17.442 12.084 31.494 1.00 96.62 81 ALA A CA 1
ATOM 644 C C . ALA A 1 81 ? -16.522 11.049 30.823 1.00 96.62 81 ALA A C 1
ATOM 646 O O . ALA A 1 81 ? -15.696 11.414 29.988 1.00 96.62 81 ALA A O 1
ATOM 647 N N . TRP A 1 82 ? -16.716 9.756 31.106 1.00 98.12 82 TRP A N 1
ATOM 648 C CA . TRP A 1 82 ? -16.015 8.675 30.403 1.00 98.12 82 TRP A CA 1
ATOM 649 C C . TRP A 1 82 ? -16.367 8.614 28.910 1.00 98.12 82 TRP A C 1
ATOM 651 O O . TRP A 1 82 ? -15.488 8.367 28.084 1.00 98.12 82 TRP A O 1
ATOM 661 N N . MET A 1 83 ? -17.622 8.886 28.535 1.00 97.69 83 MET A N 1
ATOM 662 C CA . MET A 1 83 ? -18.030 8.963 27.126 1.00 97.69 83 MET A CA 1
ATOM 663 C C . MET A 1 83 ? -17.336 10.117 26.395 1.00 97.69 83 MET A C 1
ATOM 665 O O . MET A 1 83 ? -16.804 9.914 25.303 1.00 97.69 83 MET A O 1
ATOM 669 N N . LEU A 1 84 ? -17.278 11.307 27.005 1.00 97.38 84 LEU A N 1
ATOM 670 C CA . LEU A 1 84 ? -16.544 12.438 26.432 1.00 97.38 84 LEU A CA 1
ATOM 671 C C . LEU A 1 84 ? -15.044 12.130 26.320 1.00 97.38 84 LEU A C 1
ATOM 673 O O . LEU A 1 84 ? -14.442 12.406 25.284 1.00 97.38 84 LEU A O 1
ATOM 677 N N . MET A 1 85 ? -14.455 11.487 27.335 1.00 98.38 85 MET A N 1
ATOM 678 C CA . MET A 1 85 ? -13.062 11.030 27.290 1.00 98.38 85 MET A CA 1
ATOM 679 C C . MET A 1 85 ? -12.815 10.088 26.105 1.00 98.38 85 MET A C 1
ATOM 681 O O . MET A 1 85 ? -11.850 10.264 25.362 1.00 98.38 85 MET A O 1
ATOM 685 N N . SER A 1 86 ? -13.719 9.127 25.880 1.00 98.31 86 SER A N 1
ATOM 686 C CA . SER A 1 86 ? -13.648 8.232 24.722 1.00 98.31 86 SER A CA 1
ATOM 687 C C . SER A 1 86 ? -13.651 9.002 23.408 1.00 98.31 86 SER A C 1
ATOM 689 O O . SER A 1 86 ? -12.857 8.694 22.523 1.00 98.31 86 SER A O 1
ATOM 691 N N . GLN A 1 87 ? -14.540 9.984 23.263 1.00 96.44 87 GLN A N 1
ATOM 692 C CA . GLN A 1 87 ? -14.664 10.774 22.040 1.00 96.44 87 GLN A CA 1
ATOM 693 C C . GLN A 1 87 ? -13.422 11.638 21.780 1.00 96.44 87 GLN A C 1
ATOM 695 O O . GLN A 1 87 ? -12.986 11.768 20.634 1.00 96.44 87 GLN A O 1
ATOM 700 N N . LEU A 1 88 ? -12.834 12.211 22.832 1.00 96.81 88 LEU A N 1
ATOM 701 C CA . LEU A 1 88 ? -11.609 13.007 22.739 1.00 96.81 88 LEU A CA 1
ATOM 702 C C . LEU A 1 88 ? -10.420 12.156 22.274 1.00 96.81 88 LEU A C 1
ATOM 704 O O . LEU A 1 88 ? -9.700 12.565 21.362 1.00 96.81 88 LEU A O 1
ATOM 708 N N . HIS A 1 89 ? -10.251 10.962 22.847 1.00 97.81 89 HIS A N 1
ATOM 709 C CA . HIS A 1 89 ? -9.224 10.011 22.414 1.00 97.81 89 HIS A CA 1
ATOM 710 C C . HIS A 1 89 ? -9.477 9.494 20.993 1.00 97.81 89 HIS A C 1
ATOM 712 O O . HIS A 1 89 ? -8.550 9.408 20.189 1.00 97.81 89 HIS A O 1
ATOM 718 N N . GLU A 1 90 ? -10.732 9.203 20.642 1.00 95.94 90 GLU A N 1
ATOM 719 C CA . GLU A 1 90 ? -11.087 8.758 19.294 1.00 95.94 90 GLU A CA 1
ATOM 720 C C . GLU A 1 90 ? -10.733 9.811 18.237 1.00 95.94 90 GLU A C 1
ATOM 722 O O . GLU A 1 90 ? -10.144 9.478 17.210 1.00 95.94 90 GLU A O 1
ATOM 727 N N . GLY A 1 91 ? -11.033 11.088 18.493 1.00 93.00 91 GLY A N 1
ATOM 728 C CA . GLY A 1 91 ? -10.702 12.187 17.581 1.00 93.00 91 GLY A CA 1
ATOM 729 C C . GLY A 1 91 ? -9.198 12.369 17.339 1.00 93.00 91 GLY A C 1
ATOM 730 O O . GLY A 1 91 ? -8.810 13.036 16.382 1.00 93.00 91 GLY A O 1
ATOM 731 N N . ARG A 1 92 ? -8.361 11.765 18.188 1.00 93.69 92 ARG A N 1
ATOM 732 C CA . ARG A 1 92 ? -6.896 11.743 18.102 1.00 93.69 92 ARG A CA 1
ATOM 733 C C . ARG A 1 92 ? -6.353 10.400 17.599 1.00 93.69 92 ARG A C 1
ATOM 735 O O . ARG A 1 92 ? -5.144 10.204 17.607 1.00 93.69 92 ARG A O 1
ATOM 742 N N . SER A 1 93 ? -7.228 9.478 17.186 1.00 93.44 93 SER A N 1
ATOM 743 C CA . SER A 1 93 ? -6.885 8.102 16.800 1.00 93.44 93 SER A CA 1
ATOM 744 C C . SER A 1 93 ? -6.203 7.290 17.914 1.00 93.44 93 SER A C 1
ATOM 746 O O . SER A 1 93 ? -5.513 6.309 17.651 1.00 93.44 93 SER A O 1
ATOM 748 N N . GLU A 1 94 ? -6.410 7.656 19.181 1.00 95.31 94 GLU A N 1
ATOM 749 C CA . GLU A 1 94 ? -5.871 6.950 20.349 1.00 95.31 94 GLU A CA 1
ATOM 750 C C . GLU A 1 94 ? -6.805 5.783 20.720 1.00 95.31 94 GLU A C 1
ATOM 752 O O . GLU A 1 94 ? -7.449 5.771 21.772 1.00 95.31 94 GLU A O 1
ATOM 757 N N . TRP A 1 95 ? -6.917 4.800 19.817 1.00 96.25 95 TRP A N 1
ATOM 758 C CA . TRP A 1 95 ? -7.960 3.763 19.836 1.00 96.25 95 TRP A CA 1
ATOM 759 C C . TRP A 1 95 ? -8.046 2.998 21.158 1.00 96.25 95 TRP A C 1
ATOM 761 O O . TRP A 1 95 ? -9.139 2.801 21.687 1.00 96.25 95 TRP A O 1
ATOM 771 N N . LEU A 1 96 ? -6.899 2.614 21.728 1.00 97.12 96 LEU A N 1
ATOM 772 C CA . LEU A 1 96 ? -6.833 1.898 23.004 1.00 97.12 96 LEU A CA 1
ATOM 773 C C . LEU A 1 96 ? -7.437 2.723 24.147 1.00 97.12 96 LEU A C 1
ATOM 775 O O . LEU A 1 96 ? -8.209 2.194 24.951 1.00 97.12 96 LEU A O 1
ATOM 779 N N . ALA A 1 97 ? -7.098 4.010 24.224 1.00 98.12 97 ALA A N 1
ATOM 780 C CA . ALA A 1 97 ? -7.607 4.909 25.253 1.00 98.12 97 ALA A CA 1
ATOM 781 C C . ALA A 1 97 ? -9.107 5.171 25.055 1.00 98.12 97 ALA A C 1
ATOM 783 O O . ALA A 1 97 ? -9.872 5.084 26.016 1.00 98.12 97 ALA A O 1
ATOM 784 N N . ALA A 1 98 ? -9.541 5.371 23.806 1.00 98.56 98 ALA A N 1
ATOM 785 C CA . ALA A 1 98 ? -10.946 5.550 23.456 1.00 98.56 98 ALA A CA 1
ATOM 786 C C . ALA A 1 98 ? -11.800 4.338 23.864 1.00 98.56 98 ALA A C 1
ATOM 788 O O . ALA A 1 98 ? -12.750 4.467 24.632 1.00 98.56 98 ALA A O 1
ATOM 789 N N . ALA A 1 99 ? -11.409 3.140 23.425 1.00 98.50 99 ALA A N 1
ATOM 790 C CA . ALA A 1 99 ? -12.094 1.894 23.750 1.00 98.50 99 ALA A CA 1
ATOM 791 C C . ALA A 1 99 ? -12.155 1.655 25.270 1.00 98.50 99 ALA A C 1
ATOM 793 O O . ALA A 1 99 ? -13.199 1.314 25.821 1.00 98.50 99 ALA A O 1
ATOM 794 N N . THR A 1 100 ? -11.043 1.905 25.974 1.00 98.56 100 THR A N 1
ATOM 795 C CA . THR A 1 100 ? -10.981 1.774 27.441 1.00 98.56 100 THR A CA 1
ATOM 796 C C . THR A 1 100 ? -11.953 2.726 28.135 1.00 98.56 100 THR A C 1
ATOM 798 O O . THR A 1 100 ? -12.673 2.300 29.035 1.00 98.56 100 THR A O 1
ATOM 801 N N . ALA A 1 101 ? -12.008 3.989 27.707 1.00 98.56 101 ALA A N 1
ATOM 802 C CA . ALA A 1 101 ? -12.907 4.988 28.271 1.00 98.56 101 ALA A CA 1
ATOM 803 C C . ALA A 1 101 ? -14.385 4.640 28.028 1.00 98.56 101 ALA A C 1
ATOM 805 O O . ALA A 1 101 ? -15.180 4.676 28.966 1.00 98.56 101 ALA A O 1
ATOM 806 N N . LEU A 1 102 ? -14.757 4.224 26.811 1.00 98.56 102 LEU A N 1
ATOM 807 C CA . LEU A 1 102 ? -16.140 3.830 26.525 1.00 98.56 102 LEU A CA 1
ATOM 808 C C . LEU A 1 102 ? -16.549 2.577 27.309 1.00 98.56 102 LEU A C 1
ATOM 810 O O . LEU A 1 102 ? -17.658 2.517 27.835 1.00 98.56 102 LEU A O 1
ATOM 814 N N . ASN A 1 103 ? -15.644 1.608 27.463 1.00 98.19 103 ASN A N 1
ATOM 815 C CA . ASN A 1 103 ? -15.898 0.448 28.312 1.00 98.19 103 ASN A CA 1
ATOM 816 C C . ASN A 1 103 ? -16.109 0.853 29.787 1.00 98.19 103 ASN A C 1
ATOM 818 O O . ASN A 1 103 ? -17.011 0.335 30.442 1.00 98.19 103 ASN A O 1
ATOM 822 N N . GLN A 1 104 ? -15.344 1.823 30.311 1.00 98.31 104 GLN A N 1
ATOM 823 C CA . GLN A 1 104 ? -15.590 2.371 31.654 1.00 98.31 104 GLN A CA 1
ATOM 824 C C . GLN A 1 104 ? -16.951 3.069 31.762 1.00 98.31 104 GLN A C 1
ATOM 826 O O . GLN A 1 104 ? -17.636 2.900 32.772 1.00 98.31 104 GLN A O 1
ATOM 831 N N . ALA A 1 105 ? -17.389 3.794 30.727 1.00 97.88 105 ALA A N 1
ATOM 832 C CA . ALA A 1 105 ? -18.729 4.381 30.700 1.00 97.88 105 ALA A CA 1
ATOM 833 C C . ALA A 1 105 ? -19.823 3.304 30.812 1.00 97.88 105 ALA A C 1
ATOM 835 O O . ALA A 1 105 ? -20.738 3.449 31.623 1.00 97.88 105 ALA A O 1
ATOM 836 N N . VAL A 1 106 ? -19.687 2.199 30.069 1.00 96.81 106 VAL A N 1
ATOM 837 C CA . VAL A 1 106 ? -20.605 1.047 30.133 1.00 96.81 106 VAL A CA 1
ATOM 838 C C . VAL A 1 106 ? -20.592 0.383 31.514 1.00 96.81 106 VAL A C 1
ATOM 840 O O . VAL A 1 106 ? -21.651 0.047 32.032 1.00 96.81 106 VAL A O 1
ATOM 843 N N . ILE A 1 107 ? -19.430 0.249 32.161 1.00 96.69 107 ILE A N 1
ATOM 844 C CA . ILE A 1 107 ? -19.338 -0.265 33.541 1.00 96.69 107 ILE A CA 1
ATOM 845 C C . ILE A 1 107 ? -20.063 0.664 34.530 1.00 96.69 107 ILE A C 1
ATOM 847 O O . ILE A 1 107 ? -20.711 0.197 35.466 1.00 96.69 107 ILE A O 1
ATOM 851 N N . CYS A 1 108 ? -19.972 1.982 34.334 1.00 94.81 108 CYS A N 1
ATOM 852 C CA . CYS A 1 108 ? -20.655 2.965 35.178 1.00 94.81 108 CYS A CA 1
ATOM 853 C C . CYS A 1 108 ? -22.176 2.990 34.950 1.00 94.81 108 CYS A C 1
ATOM 855 O O . CYS A 1 108 ? -22.927 3.320 35.871 1.00 94.81 108 CYS A O 1
ATOM 857 N N . ASN A 1 109 ? -22.630 2.667 33.737 1.00 94.69 109 ASN A N 1
ATOM 858 C CA . ASN A 1 109 ? -24.037 2.594 33.363 1.00 94.69 109 ASN A CA 1
ATOM 859 C C . ASN A 1 109 ? -24.271 1.491 32.316 1.00 94.69 109 ASN A C 1
ATOM 861 O O . ASN A 1 109 ? -24.177 1.732 31.112 1.00 94.69 109 ASN A O 1
ATOM 865 N N . GLU A 1 110 ? -24.650 0.296 32.778 1.00 93.25 110 GLU A N 1
ATOM 866 C CA . GLU A 1 110 ? -24.836 -0.892 31.927 1.00 93.25 110 GLU A CA 1
ATOM 867 C C . GLU A 1 110 ? -25.879 -0.694 30.813 1.00 93.25 110 GLU A C 1
ATOM 869 O O . GLU A 1 110 ? -25.815 -1.357 29.778 1.00 93.25 110 GLU A O 1
ATOM 874 N N . GLN A 1 111 ? -26.824 0.242 30.981 1.00 92.81 111 GLN A N 1
ATOM 875 C CA . GLN A 1 111 ? -27.840 0.541 29.964 1.00 92.81 111 GLN A CA 1
ATOM 876 C C . GLN A 1 111 ? -27.230 1.109 28.676 1.00 92.81 111 GLN A C 1
ATOM 878 O O . GLN A 1 111 ? -27.821 0.951 27.609 1.00 92.81 111 GLN A O 1
ATOM 883 N N . LEU A 1 112 ? -26.039 1.716 28.757 1.00 93.56 112 LEU A N 1
ATOM 884 C CA . LEU A 1 112 ? -25.332 2.249 27.593 1.00 93.56 112 LEU A CA 1
ATOM 885 C C . LEU A 1 112 ? -24.910 1.154 26.615 1.00 93.56 112 LEU A C 1
ATOM 887 O O . LEU A 1 112 ? -24.791 1.437 25.426 1.00 93.56 112 LEU A O 1
ATOM 891 N N . LEU A 1 113 ? -24.712 -0.089 27.072 1.00 92.81 113 LEU A N 1
ATOM 892 C CA . LEU A 1 113 ? -24.233 -1.157 26.196 1.00 92.81 113 LEU A CA 1
ATOM 893 C C . LEU A 1 113 ? -25.168 -1.363 25.001 1.00 92.81 113 LEU A C 1
ATOM 895 O O . LEU A 1 113 ? -24.690 -1.470 23.882 1.00 92.81 113 LEU A O 1
ATOM 899 N N . GLY A 1 114 ? -26.488 -1.355 25.207 1.00 90.19 114 GLY A N 1
ATOM 900 C CA . GLY A 1 114 ? -27.445 -1.595 24.122 1.00 90.19 114 GLY A CA 1
ATOM 901 C C . GLY A 1 114 ? -27.352 -0.580 22.976 1.00 90.19 114 GLY A C 1
ATOM 902 O O . GLY A 1 114 ? -27.530 -0.951 21.821 1.00 90.19 114 GLY A O 1
ATOM 903 N N . GLU A 1 115 ? -27.049 0.682 23.284 1.00 90.94 115 GLU A N 1
ATOM 904 C CA . GLU A 1 115 ? -26.930 1.754 22.285 1.00 90.94 115 GLU A CA 1
ATOM 905 C C . GLU A 1 115 ? -25.505 1.895 21.731 1.00 90.94 115 GLU A C 1
ATOM 907 O O . GLU A 1 115 ? -25.325 2.287 20.579 1.00 90.94 115 GLU A O 1
ATOM 912 N N . TRP A 1 116 ? -24.488 1.565 22.534 1.00 94.25 116 TRP A N 1
ATOM 913 C CA . TRP A 1 116 ? -23.078 1.822 22.224 1.00 94.25 116 TRP A CA 1
ATOM 914 C C . TRP A 1 116 ? -22.265 0.562 21.907 1.00 94.25 116 TRP A C 1
ATOM 916 O O . TRP A 1 116 ? -21.062 0.672 21.676 1.00 94.25 116 TRP A O 1
ATOM 926 N N . MET A 1 117 ? -22.886 -0.620 21.848 1.00 95.12 117 MET A N 1
ATOM 927 C CA . MET A 1 117 ? -22.213 -1.892 21.548 1.00 95.12 117 MET A CA 1
ATOM 928 C C . MET A 1 117 ? -21.451 -1.852 20.219 1.00 95.12 117 MET A C 1
ATOM 930 O O . MET A 1 117 ? -20.257 -2.137 20.219 1.00 95.12 117 MET A O 1
ATOM 934 N N . ASP A 1 118 ? -22.092 -1.454 19.110 1.00 95.62 118 ASP A N 1
ATOM 935 C CA . ASP A 1 118 ? -21.446 -1.369 17.785 1.00 95.62 118 ASP A CA 1
ATOM 936 C C . ASP A 1 118 ? -20.219 -0.443 17.830 1.00 95.62 118 ASP A C 1
ATOM 938 O O . ASP A 1 118 ? -19.156 -0.753 17.287 1.00 95.62 118 ASP A O 1
ATOM 942 N N . LYS A 1 119 ? -20.345 0.688 18.538 1.00 96.19 119 LYS A N 1
ATOM 943 C CA . LYS A 1 119 ? -19.266 1.665 18.700 1.00 96.19 119 LYS A CA 1
ATOM 944 C C . LYS A 1 119 ? -18.120 1.112 19.540 1.00 96.19 119 LYS A C 1
ATOM 946 O O . LYS A 1 119 ? -16.961 1.282 19.168 1.00 96.19 119 LYS A O 1
ATOM 951 N N . LEU A 1 120 ? -18.430 0.463 20.659 1.00 97.38 120 LEU A N 1
ATOM 952 C CA . LEU A 1 120 ? -17.428 -0.150 21.518 1.00 97.38 120 LEU A CA 1
ATOM 953 C C . LEU A 1 120 ? -16.706 -1.274 20.774 1.00 97.38 120 LEU A C 1
ATOM 955 O O . LEU A 1 120 ? -15.483 -1.270 20.750 1.00 97.38 120 LEU A O 1
ATOM 959 N N . ALA A 1 121 ? -17.430 -2.145 20.068 1.00 97.88 121 ALA A N 1
ATOM 960 C CA . ALA A 1 121 ? -16.843 -3.198 19.243 1.00 97.88 121 ALA A CA 1
ATOM 961 C C . ALA A 1 121 ? -15.896 -2.630 18.171 1.00 97.88 121 ALA A C 1
ATOM 963 O O . ALA A 1 121 ? -14.793 -3.144 17.992 1.00 97.88 121 ALA A O 1
ATOM 964 N N . MET A 1 122 ? -16.274 -1.528 17.513 1.00 97.62 122 MET A N 1
ATOM 965 C CA . MET A 1 122 ? -15.404 -0.816 16.571 1.00 97.62 122 MET A CA 1
ATOM 966 C C . MET A 1 122 ? -14.126 -0.285 17.238 1.00 97.62 122 MET A C 1
ATOM 968 O O . MET A 1 122 ? -13.038 -0.434 16.681 1.00 97.62 122 MET A O 1
ATOM 972 N N . LEU A 1 123 ? -14.237 0.361 18.403 1.00 98.25 123 LEU A N 1
ATOM 973 C CA . LEU A 1 123 ? -13.080 0.919 19.109 1.00 98.25 123 LEU A CA 1
ATOM 974 C C . LEU A 1 123 ? -12.147 -0.188 19.619 1.00 98.25 123 LEU A C 1
ATOM 976 O O . LEU A 1 123 ? -10.935 -0.072 19.463 1.00 98.25 123 LEU A O 1
ATOM 980 N N . GLU A 1 124 ? -12.700 -1.269 20.171 1.00 98.44 124 GLU A N 1
ATOM 981 C CA . GLU A 1 124 ? -11.955 -2.465 20.582 1.00 98.44 124 GLU A CA 1
ATOM 982 C C . GLU A 1 124 ? -11.205 -3.090 19.394 1.00 98.44 124 GLU A C 1
ATOM 984 O O . GLU A 1 124 ? -10.019 -3.402 19.505 1.00 98.44 124 GLU A O 1
ATOM 989 N N . PHE A 1 125 ? -11.863 -3.200 18.234 1.00 98.38 125 PHE A N 1
ATOM 990 C CA . PHE A 1 125 ? -11.259 -3.698 16.997 1.00 98.38 125 PHE A CA 1
ATOM 991 C C . PHE A 1 125 ? -10.090 -2.817 16.538 1.00 98.38 125 PHE A C 1
ATOM 993 O O . PHE A 1 125 ? -8.979 -3.309 16.370 1.00 98.38 125 PHE A O 1
ATOM 1000 N N . ARG A 1 126 ? -10.296 -1.496 16.432 1.00 97.50 126 ARG A N 1
ATOM 1001 C CA . ARG A 1 126 ? -9.235 -0.541 16.048 1.00 97.50 126 ARG A CA 1
ATOM 1002 C C . ARG A 1 126 ? -8.086 -0.479 17.053 1.00 97.50 126 ARG A C 1
ATOM 1004 O O . ARG A 1 126 ? -6.956 -0.161 16.693 1.00 97.50 126 ARG A O 1
ATOM 1011 N N . ALA A 1 127 ? -8.358 -0.792 18.316 1.00 97.12 127 ALA A N 1
ATOM 1012 C CA . ALA A 1 127 ? -7.349 -0.908 19.360 1.00 97.12 127 ALA A CA 1
ATOM 1013 C C . ALA A 1 127 ? -6.545 -2.221 19.299 1.00 97.12 127 ALA A C 1
ATOM 1015 O O . ALA A 1 127 ? -5.694 -2.435 20.162 1.00 97.12 127 ALA A O 1
ATOM 1016 N N . GLY A 1 128 ? -6.831 -3.117 18.346 1.00 97.06 128 GLY A N 1
ATOM 1017 C CA . GLY A 1 128 ? -6.211 -4.440 18.252 1.00 97.06 128 GLY A CA 1
ATOM 1018 C C . GLY A 1 128 ? -6.688 -5.427 19.324 1.00 97.06 128 GLY A C 1
ATOM 1019 O O . GLY A 1 128 ? -6.116 -6.504 19.481 1.00 97.06 128 GLY A O 1
ATOM 1020 N N . A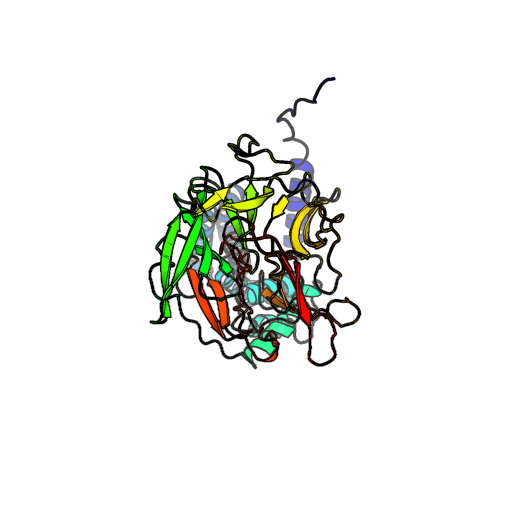RG A 1 129 ? -7.744 -5.095 20.081 1.00 98.06 129 ARG A N 1
ATOM 1021 C CA . ARG A 1 129 ? -8.321 -5.948 21.132 1.00 98.06 129 ARG A CA 1
ATOM 1022 C C . ARG A 1 129 ? -9.422 -6.835 20.553 1.00 98.06 129 ARG A C 1
ATOM 1024 O O . ARG A 1 129 ? -10.580 -6.787 20.965 1.00 98.06 129 ARG A O 1
ATOM 1031 N N . TYR A 1 130 ? -9.050 -7.664 19.580 1.00 98.25 130 TYR A N 1
ATOM 1032 C CA . TYR A 1 130 ? -10.002 -8.433 18.770 1.00 98.25 130 TYR A CA 1
ATOM 1033 C C . TYR A 1 130 ? -10.866 -9.403 19.577 1.00 98.25 130 TYR A C 1
ATOM 1035 O O . TYR A 1 130 ? -12.043 -9.558 19.269 1.00 98.25 130 TYR A O 1
ATOM 1043 N N . GLU A 1 131 ? -10.332 -10.022 20.634 1.00 98.12 131 GLU A N 1
ATOM 1044 C CA . GLU A 1 131 ? -11.129 -10.896 21.508 1.00 98.12 131 GLU A CA 1
ATOM 1045 C C . GLU A 1 131 ? -12.218 -10.120 22.261 1.00 98.12 131 GLU A C 1
ATOM 1047 O O . GLU A 1 131 ? -13.343 -10.607 22.392 1.00 98.12 131 GLU A O 1
ATOM 1052 N N . ALA A 1 132 ? -11.914 -8.899 22.714 1.00 97.81 132 ALA A N 1
ATOM 1053 C CA . ALA A 1 132 ? -12.881 -8.028 23.377 1.00 97.81 132 ALA A CA 1
ATOM 1054 C C . ALA A 1 132 ? -13.954 -7.559 22.383 1.00 97.81 132 ALA A C 1
ATOM 1056 O O . ALA A 1 132 ? -15.145 -7.658 22.677 1.00 97.81 132 ALA A O 1
ATOM 1057 N N . ALA A 1 133 ? -13.544 -7.150 21.177 1.00 98.00 133 ALA A N 1
ATOM 1058 C CA . ALA A 1 133 ? -14.465 -6.798 20.097 1.00 98.00 133 ALA A CA 1
ATOM 1059 C C . ALA A 1 133 ? -15.392 -7.969 19.728 1.00 98.00 133 ALA A C 1
ATOM 1061 O O . ALA A 1 133 ? -16.601 -7.787 19.607 1.00 98.00 133 ALA A O 1
ATOM 1062 N N . TYR A 1 134 ? -14.840 -9.179 19.595 1.00 97.88 134 TYR A N 1
ATOM 1063 C CA . TYR A 1 134 ? -15.604 -10.386 19.283 1.00 97.88 134 TYR A CA 1
ATOM 1064 C C . TYR A 1 134 ? -16.588 -10.747 20.393 1.00 97.88 134 TYR A C 1
ATOM 1066 O O . TYR A 1 134 ? -17.738 -11.049 20.098 1.00 97.88 134 TYR A O 1
ATOM 1074 N N . SER A 1 135 ? -16.173 -10.659 21.659 1.00 97.00 135 SER A N 1
ATOM 1075 C CA . SER A 1 135 ? -17.036 -10.975 22.809 1.00 97.00 135 SER A CA 1
ATOM 1076 C C . SER A 1 135 ? -18.286 -10.090 22.866 1.00 97.00 135 SER A C 1
ATOM 1078 O O . SER A 1 135 ? -19.340 -10.542 23.301 1.00 97.00 135 SER A O 1
ATOM 1080 N N . LEU A 1 136 ? -18.196 -8.840 22.394 1.00 96.00 136 LEU A N 1
ATOM 1081 C CA . LEU A 1 136 ? -19.344 -7.929 22.313 1.00 96.00 136 LEU A CA 1
ATOM 1082 C C . LEU A 1 136 ? -20.359 -8.352 21.246 1.00 96.00 136 LEU A C 1
ATOM 1084 O O . LEU A 1 136 ? -21.546 -8.076 21.393 1.00 96.00 136 LEU A O 1
ATOM 1088 N N . ILE A 1 137 ? -19.897 -9.002 20.176 1.00 95.38 137 ILE A N 1
ATOM 1089 C CA . ILE A 1 137 ? -20.717 -9.327 19.005 1.00 95.38 137 ILE A CA 1
ATOM 1090 C C . ILE A 1 137 ? -20.906 -10.832 18.802 1.00 95.38 137 ILE A C 1
ATOM 1092 O O . ILE A 1 137 ? -21.402 -11.240 17.759 1.00 95.38 137 ILE A O 1
ATOM 1096 N N . GLU A 1 138 ? -20.498 -11.676 19.749 1.00 92.25 138 GLU A N 1
ATOM 1097 C CA . GLU A 1 138 ? -20.477 -13.133 19.572 1.00 92.25 138 GLU A CA 1
ATOM 1098 C C . GLU A 1 138 ? -21.847 -13.650 19.105 1.00 92.25 138 GLU A C 1
ATOM 1100 O O . GLU A 1 138 ? -21.955 -14.243 18.023 1.00 92.25 138 GLU A O 1
ATOM 1105 N N . ASP A 1 139 ? -22.887 -13.269 19.850 1.00 89.06 139 ASP A N 1
ATOM 1106 C CA . ASP A 1 139 ? -24.294 -13.599 19.605 1.00 89.06 139 ASP A CA 1
ATOM 1107 C C . ASP A 1 139 ? -25.073 -12.489 18.871 1.00 89.06 139 ASP A C 1
ATOM 1109 O O . ASP A 1 139 ? -26.298 -12.565 18.730 1.00 89.06 139 ASP A O 1
ATOM 1113 N N . ALA A 1 140 ? -24.385 -11.446 18.399 1.00 87.81 140 ALA A N 1
ATOM 1114 C CA . ALA A 1 140 ? -24.989 -10.304 17.722 1.00 87.81 140 ALA A CA 1
ATOM 1115 C C . ALA A 1 140 ? -24.412 -10.098 16.314 1.00 87.81 140 ALA A C 1
ATOM 1117 O O . ALA A 1 140 ? -23.343 -10.582 15.944 1.00 87.81 140 ALA A O 1
ATOM 1118 N N . VAL A 1 141 ? -25.148 -9.363 15.487 1.00 82.31 141 VAL A N 1
ATOM 1119 C CA . VAL A 1 141 ? -24.645 -8.883 14.199 1.00 82.31 141 VAL A CA 1
ATOM 1120 C C . VAL A 1 141 ? -24.784 -7.378 14.216 1.00 82.31 141 VAL A C 1
ATOM 1122 O O . VAL A 1 141 ? -25.895 -6.862 14.343 1.00 82.31 141 VAL A O 1
ATOM 1125 N N . ILE A 1 142 ? -23.651 -6.695 14.117 1.00 89.44 142 ILE A N 1
ATOM 1126 C CA . ILE A 1 142 ? -23.616 -5.239 14.028 1.00 89.44 142 ILE A CA 1
ATOM 1127 C C . ILE A 1 142 ? -24.000 -4.791 12.617 1.00 89.44 142 ILE A C 1
ATOM 1129 O O . ILE A 1 142 ? -23.886 -5.548 11.650 1.00 89.44 142 ILE A O 1
ATOM 1133 N N . SER A 1 143 ? -24.488 -3.559 12.508 1.00 88.25 143 SER A N 1
ATOM 1134 C CA . SER A 1 143 ? -25.046 -3.027 11.256 1.00 88.25 143 SER A CA 1
ATOM 1135 C C . SER A 1 143 ? -24.026 -2.934 10.113 1.00 88.25 143 SER A C 1
ATOM 1137 O O . SER A 1 143 ? -24.371 -3.146 8.948 1.00 88.25 143 SER A O 1
ATOM 1139 N N . ASP A 1 144 ? -22.769 -2.652 10.449 1.00 93.94 144 ASP A N 1
ATOM 1140 C CA . ASP A 1 144 ? -21.653 -2.627 9.512 1.00 93.94 144 ASP A CA 1
ATOM 1141 C C . ASP A 1 144 ? -21.185 -4.058 9.205 1.00 93.94 144 ASP A C 1
ATOM 1143 O O . ASP A 1 144 ? -20.517 -4.715 10.010 1.00 93.94 144 ASP A O 1
ATOM 1147 N N . SER A 1 145 ? -21.541 -4.552 8.016 1.00 94.75 145 SER A N 1
ATOM 1148 C CA . SER A 1 145 ? -21.206 -5.911 7.590 1.00 94.75 145 SER A CA 1
ATOM 1149 C C . SER A 1 145 ? -19.703 -6.145 7.458 1.00 94.75 145 SER A C 1
ATOM 1151 O O . SER A 1 145 ? -19.247 -7.257 7.733 1.00 94.75 145 SER A O 1
ATOM 1153 N N . LEU A 1 146 ? -18.947 -5.123 7.037 1.00 96.19 146 LEU A N 1
ATOM 1154 C CA . LEU A 1 146 ? -17.502 -5.230 6.875 1.00 96.19 146 LEU A CA 1
ATOM 1155 C C . LEU A 1 146 ? -16.854 -5.337 8.251 1.00 96.19 146 LEU A C 1
ATOM 1157 O O . LEU A 1 146 ? -16.177 -6.327 8.512 1.00 96.19 146 LEU A O 1
ATOM 1161 N N . LEU A 1 147 ? -17.160 -4.411 9.164 1.00 97.38 147 LEU A N 1
ATOM 1162 C CA . LEU A 1 147 ? -16.648 -4.459 10.535 1.00 97.38 147 LEU A CA 1
ATOM 1163 C C . LEU A 1 147 ? -17.025 -5.770 11.241 1.00 97.38 147 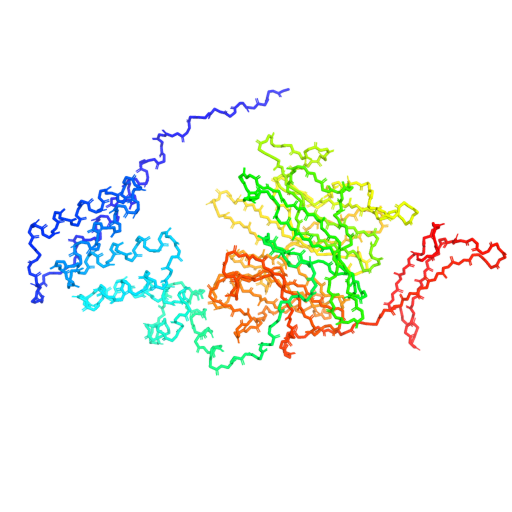LEU A C 1
ATOM 1165 O O . LEU A 1 147 ? -16.174 -6.382 11.884 1.00 97.38 147 LEU A O 1
ATOM 1169 N N . ASN A 1 148 ? -18.264 -6.251 11.079 1.00 97.25 148 ASN A N 1
ATOM 1170 C CA . ASN A 1 148 ? -18.687 -7.542 11.628 1.00 97.25 148 ASN A CA 1
ATOM 1171 C C . ASN A 1 148 ? -17.813 -8.693 11.102 1.00 97.25 148 ASN A C 1
ATOM 1173 O O . ASN A 1 148 ? -17.394 -9.559 11.872 1.00 97.25 148 ASN A O 1
ATOM 1177 N N . SER A 1 149 ? -17.546 -8.719 9.792 1.00 97.12 149 SER A N 1
ATOM 1178 C CA . SER A 1 149 ? -16.697 -9.745 9.181 1.00 97.12 149 SER A CA 1
ATOM 1179 C C . SER A 1 149 ? -15.232 -9.628 9.611 1.00 97.12 149 SER A C 1
ATOM 1181 O O . SER A 1 149 ? -14.625 -10.651 9.917 1.00 97.12 149 SER A O 1
ATOM 1183 N N . SER A 1 150 ? -14.703 -8.408 9.737 1.00 98.19 150 SER A N 1
ATOM 1184 C CA . SER A 1 150 ? -13.334 -8.137 10.179 1.00 98.19 150 SER A CA 1
ATOM 1185 C C . SER A 1 150 ? -13.113 -8.526 11.638 1.00 98.19 150 SER A C 1
ATOM 1187 O O . SER A 1 150 ? -12.150 -9.219 11.932 1.00 98.19 150 SER A O 1
ATOM 1189 N N . ILE A 1 151 ? -14.035 -8.209 12.556 1.00 98.50 151 ILE A N 1
ATOM 1190 C CA . ILE A 1 151 ? -13.929 -8.641 13.963 1.00 98.50 151 ILE A CA 1
ATOM 1191 C C . ILE A 1 151 ? -13.863 -10.169 14.062 1.00 98.50 151 ILE A C 1
ATOM 1193 O O . ILE A 1 151 ? -13.033 -10.719 14.787 1.00 98.50 151 ILE A O 1
ATOM 1197 N N . ARG A 1 152 ? -14.730 -10.869 13.320 1.00 97.50 152 ARG A N 1
ATOM 1198 C CA . ARG A 1 152 ? -14.772 -12.338 13.315 1.00 97.50 152 ARG A CA 1
ATOM 1199 C C . ARG A 1 152 ? -13.518 -12.939 12.678 1.00 97.50 152 ARG A C 1
ATOM 1201 O O . ARG A 1 152 ? -12.995 -13.917 13.205 1.00 97.50 152 ARG A O 1
ATOM 1208 N N . PHE A 1 153 ? -13.030 -12.347 11.589 1.00 97.88 153 PHE A N 1
ATOM 1209 C CA . PHE A 1 153 ? -11.772 -12.728 10.950 1.00 97.88 153 PHE A CA 1
ATOM 1210 C C . PHE A 1 153 ? -10.585 -12.529 11.899 1.00 97.88 153 PHE A C 1
ATOM 1212 O O . PHE A 1 153 ? -9.878 -13.488 12.193 1.00 97.88 153 PHE A O 1
ATOM 1219 N N . ALA A 1 154 ? -10.411 -11.325 12.445 1.00 98.50 154 ALA A N 1
ATOM 1220 C CA . ALA A 1 154 ? -9.280 -10.971 13.291 1.00 98.50 154 ALA A CA 1
ATOM 1221 C C . ALA A 1 154 ? -9.221 -11.810 14.574 1.00 98.50 154 ALA A C 1
ATOM 1223 O O . ALA A 1 154 ? -8.155 -12.300 14.940 1.00 98.50 154 ALA A O 1
ATOM 1224 N N . ALA A 1 155 ? -10.367 -12.064 15.218 1.00 97.94 155 ALA A N 1
ATOM 1225 C CA . ALA A 1 155 ? -10.443 -12.925 16.401 1.00 97.94 155 ALA A CA 1
ATOM 1226 C C . ALA A 1 155 ? -10.063 -14.392 16.121 1.00 97.94 155 ALA A C 1
ATOM 1228 O O . ALA A 1 155 ? -9.644 -15.100 17.040 1.00 97.94 155 ALA A O 1
ATOM 1229 N N . GLN A 1 156 ? -10.209 -14.859 14.877 1.00 97.50 156 GLN A N 1
ATOM 1230 C CA . GLN A 1 156 ? -9.699 -16.161 14.446 1.00 97.50 156 GLN A CA 1
ATOM 1231 C C . GLN A 1 156 ? -8.215 -16.083 14.067 1.00 97.50 156 GLN A C 1
ATOM 1233 O O . GLN A 1 156 ? -7.438 -16.924 14.511 1.00 97.50 156 GLN A O 1
ATOM 1238 N N . ALA A 1 157 ? -7.809 -15.068 13.304 1.00 97.62 157 ALA A N 1
ATOM 1239 C CA . ALA A 1 157 ? -6.440 -14.902 12.820 1.00 97.62 157 ALA A CA 1
ATOM 1240 C C . ALA A 1 157 ? -5.413 -14.835 13.962 1.00 97.62 157 ALA A C 1
ATOM 1242 O O . ALA A 1 157 ? -4.359 -15.457 13.875 1.00 97.62 157 ALA A O 1
ATOM 1243 N N . ILE A 1 158 ? -5.734 -14.176 15.083 1.00 97.81 158 ILE A N 1
ATOM 1244 C CA . ILE A 1 158 ? -4.829 -14.136 16.247 1.00 97.81 158 ILE A CA 1
ATOM 1245 C C . ILE A 1 158 ? -4.642 -15.487 16.951 1.00 97.81 158 ILE A C 1
ATOM 1247 O O . ILE A 1 158 ? -3.674 -15.658 17.690 1.00 97.81 158 ILE A O 1
ATOM 1251 N N . LYS A 1 159 ? -5.550 -16.451 16.748 1.00 97.56 159 LYS A N 1
ATOM 1252 C CA . LYS A 1 159 ? -5.425 -17.814 17.294 1.00 97.56 159 LYS A CA 1
ATOM 1253 C C . LYS A 1 159 ? -4.540 -18.698 16.418 1.00 97.56 159 LYS A C 1
ATOM 1255 O O . LYS A 1 159 ? -4.015 -19.698 16.903 1.00 97.56 159 LYS A O 1
ATOM 1260 N N . GLU A 1 160 ? -4.379 -18.325 15.153 1.00 95.62 160 GLU A N 1
ATOM 1261 C CA . GLU A 1 160 ? -3.596 -19.033 14.140 1.00 95.62 160 GLU A CA 1
ATOM 1262 C C . GLU A 1 160 ? -2.616 -18.056 13.464 1.00 95.62 160 GLU A C 1
ATOM 1264 O O . GLU A 1 160 ? -2.722 -17.813 12.260 1.00 95.62 160 GLU A O 1
ATOM 1269 N N . PRO A 1 161 ? -1.677 -17.457 14.227 1.00 96.62 161 PRO A N 1
ATOM 1270 C CA . PRO A 1 161 ? -0.754 -16.479 13.673 1.00 96.62 161 PRO A CA 1
ATOM 1271 C C . PRO A 1 161 ? 0.152 -17.123 12.619 1.00 96.62 161 PRO A C 1
ATOM 1273 O O . PRO A 1 161 ? 0.637 -18.246 12.798 1.00 96.62 161 PRO A O 1
ATOM 1276 N N . VAL A 1 162 ? 0.421 -16.389 11.541 1.00 96.31 162 VAL A N 1
ATOM 1277 C CA . VAL A 1 162 ? 1.485 -16.744 10.602 1.00 96.31 162 VAL A CA 1
ATOM 1278 C C . VAL A 1 162 ? 2.846 -16.481 11.241 1.00 96.31 162 VAL A C 1
ATOM 1280 O O . VAL A 1 162 ? 3.001 -15.602 12.091 1.00 96.31 162 VAL A O 1
ATOM 1283 N N . GLU A 1 163 ? 3.851 -17.253 10.838 1.00 93.81 163 GLU A N 1
ATOM 1284 C CA . GLU A 1 163 ? 5.228 -16.991 11.245 1.00 93.81 163 GLU A CA 1
ATOM 1285 C C . GLU A 1 163 ? 5.709 -15.684 10.599 1.00 93.81 163 GLU A C 1
ATOM 1287 O O . GLU A 1 163 ? 5.622 -15.527 9.383 1.00 93.81 163 GLU A O 1
ATOM 1292 N N . LEU A 1 164 ? 6.208 -14.750 11.414 1.00 91.88 164 LEU A N 1
ATOM 1293 C CA . LEU A 1 164 ? 6.763 -13.481 10.949 1.00 91.88 164 LEU A CA 1
ATOM 1294 C C . LEU A 1 164 ? 8.157 -13.276 11.540 1.00 91.88 164 LEU A C 1
ATOM 1296 O O . LEU A 1 164 ? 8.306 -12.875 12.693 1.00 91.88 164 LEU A O 1
ATOM 1300 N N . ASN A 1 165 ? 9.175 -13.526 10.722 1.00 90.75 165 ASN A N 1
ATOM 1301 C CA . ASN A 1 165 ? 10.563 -13.204 11.035 1.00 90.75 165 ASN A CA 1
ATOM 1302 C C . ASN A 1 165 ? 10.901 -11.849 10.401 1.00 90.75 165 ASN A C 1
ATOM 1304 O O . ASN A 1 165 ? 11.399 -11.792 9.279 1.00 90.75 165 ASN A O 1
ATOM 1308 N N . LEU A 1 166 ? 10.556 -10.768 11.105 1.00 91.00 166 LEU A N 1
ATOM 1309 C CA . LEU A 1 166 ? 10.757 -9.392 10.651 1.00 91.00 166 LEU A CA 1
ATOM 1310 C C . LEU A 1 166 ? 12.155 -8.891 11.028 1.00 91.00 166 LEU A C 1
ATOM 1312 O O . LEU A 1 166 ? 12.574 -9.035 12.177 1.00 91.00 166 LEU A O 1
ATOM 1316 N N . ALA A 1 167 ? 12.866 -8.278 10.084 1.00 92.44 167 ALA A N 1
ATOM 1317 C CA . ALA A 1 167 ? 14.136 -7.613 10.362 1.00 92.44 167 ALA A CA 1
ATOM 1318 C C . ALA A 1 167 ? 14.265 -6.306 9.565 1.00 92.44 167 ALA A C 1
ATOM 1320 O O . ALA A 1 167 ? 13.903 -6.287 8.386 1.00 92.44 167 ALA A O 1
ATOM 1321 N N . PRO A 1 168 ? 14.811 -5.228 10.158 1.00 93.94 168 PRO A N 1
ATOM 1322 C CA . PRO A 1 168 ? 15.070 -4.005 9.415 1.00 93.94 168 PRO A CA 1
ATOM 1323 C C . PRO A 1 168 ? 16.175 -4.268 8.393 1.00 93.94 168 PRO A C 1
ATOM 1325 O O . PRO A 1 168 ? 17.069 -5.104 8.616 1.00 93.94 168 PRO A O 1
ATOM 1328 N N . LEU A 1 169 ? 16.140 -3.546 7.273 1.00 95.00 169 LEU A N 1
ATOM 1329 C CA . LEU A 1 169 ? 17.196 -3.659 6.275 1.00 95.00 169 LEU A CA 1
ATOM 1330 C C . LEU A 1 169 ? 18.554 -3.285 6.877 1.00 95.00 169 LEU A C 1
ATOM 1332 O O . LEU A 1 169 ? 18.756 -2.196 7.407 1.00 95.00 169 LEU A O 1
ATOM 1336 N N . GLN A 1 170 ? 19.518 -4.197 6.760 1.00 95.62 170 GLN A N 1
ATOM 1337 C CA . GLN A 1 170 ? 20.901 -3.918 7.136 1.00 95.62 170 GLN A CA 1
ATOM 1338 C C . GLN A 1 170 ? 21.529 -2.961 6.122 1.00 95.62 170 GLN A C 1
ATOM 1340 O O . GLN A 1 170 ? 21.286 -3.092 4.926 1.00 95.62 170 GLN A O 1
ATOM 1345 N N . GLY A 1 171 ? 22.386 -2.045 6.575 1.00 95.38 171 GLY A N 1
ATOM 1346 C CA . GLY A 1 171 ? 23.074 -1.079 5.714 1.00 95.38 171 GLY A CA 1
ATOM 1347 C C . GLY A 1 171 ? 22.670 0.362 6.014 1.00 95.38 171 GLY A C 1
ATOM 1348 O O . GLY A 1 171 ? 22.594 0.740 7.180 1.00 95.38 171 GLY A O 1
ATOM 1349 N N . ASN A 1 172 ? 22.485 1.187 4.979 1.00 96.25 172 ASN A N 1
ATOM 1350 C CA . ASN A 1 172 ? 22.226 2.633 5.120 1.00 96.25 172 ASN A CA 1
ATOM 1351 C C . ASN A 1 172 ? 20.984 3.123 4.349 1.00 96.25 172 ASN A C 1
ATOM 1353 O O . ASN A 1 172 ? 20.879 4.309 4.017 1.00 96.25 172 ASN A O 1
ATOM 1357 N N . VAL A 1 173 ? 20.070 2.201 4.037 1.00 97.12 173 VAL A N 1
ATOM 1358 C CA . VAL A 1 173 ? 18.756 2.527 3.469 1.00 97.12 173 VAL A CA 1
ATOM 1359 C C . VAL A 1 173 ? 17.855 3.145 4.524 1.00 97.12 173 VAL A C 1
ATOM 1361 O O . VAL A 1 173 ? 17.348 4.232 4.279 1.00 97.12 173 VAL A O 1
ATOM 1364 N N . ASN A 1 174 ? 17.712 2.513 5.685 1.00 95.38 174 ASN A N 1
ATOM 1365 C CA . ASN A 1 174 ? 16.927 3.101 6.762 1.00 95.38 174 ASN A CA 1
ATOM 1366 C C . ASN A 1 174 ? 17.703 4.256 7.405 1.00 95.38 174 ASN A C 1
ATOM 1368 O O . ASN A 1 174 ? 18.912 4.143 7.658 1.00 95.38 174 ASN A O 1
ATOM 1372 N N . THR A 1 175 ? 17.036 5.388 7.621 1.00 93.44 175 THR A N 1
ATOM 1373 C CA . THR A 1 175 ? 17.634 6.577 8.243 1.00 93.44 175 THR A CA 1
ATOM 1374 C C . THR A 1 175 ? 16.741 7.132 9.351 1.00 93.44 175 THR A C 1
ATOM 1376 O O . THR A 1 175 ? 15.910 6.427 9.886 1.00 93.44 175 THR A O 1
ATOM 1379 N N . GLY A 1 176 ? 16.942 8.387 9.771 1.00 90.62 176 GLY A N 1
ATOM 1380 C CA . GLY A 1 176 ? 15.984 9.066 10.657 1.00 90.62 176 GLY A CA 1
ATOM 1381 C C . GLY A 1 176 ? 14.821 9.720 9.902 1.00 90.62 176 GLY A C 1
ATOM 1382 O O . GLY A 1 176 ? 14.090 10.512 10.492 1.00 90.62 176 GLY A O 1
ATOM 1383 N N . ALA A 1 177 ? 14.745 9.500 8.591 1.00 91.75 177 ALA A N 1
ATOM 1384 C CA . ALA A 1 177 ? 13.668 9.936 7.722 1.00 91.75 177 ALA A CA 1
ATOM 1385 C C . ALA A 1 177 ? 12.799 8.728 7.339 1.00 91.75 177 ALA A C 1
ATOM 1387 O O . ALA A 1 177 ? 13.323 7.621 7.315 1.00 91.75 177 ALA A O 1
ATOM 1388 N N . PRO A 1 178 ? 11.519 8.929 6.990 1.00 93.56 178 PRO A N 1
ATOM 1389 C CA . PRO A 1 178 ? 10.684 7.852 6.473 1.00 93.56 178 PRO A CA 1
ATOM 1390 C C . PRO A 1 178 ? 11.172 7.327 5.110 1.00 93.56 178 PRO A C 1
ATOM 1392 O O . PRO A 1 178 ? 11.388 8.117 4.185 1.00 93.56 178 PRO A O 1
ATOM 1395 N N . GLU A 1 179 ? 11.274 6.007 4.960 1.00 95.31 179 GLU A N 1
ATOM 1396 C CA . GLU A 1 179 ? 11.561 5.269 3.728 1.00 95.31 179 GLU A CA 1
ATOM 1397 C C . GLU A 1 179 ? 10.449 4.265 3.384 1.00 95.31 179 GLU A C 1
ATOM 1399 O O . GLU A 1 179 ? 10.044 3.443 4.203 1.00 95.31 179 GLU A O 1
ATOM 1404 N N . TYR A 1 180 ? 9.946 4.319 2.149 1.00 95.88 180 TYR A N 1
ATOM 1405 C CA . TYR A 1 180 ? 8.788 3.532 1.713 1.00 95.88 180 TYR A CA 1
ATOM 1406 C C . TYR A 1 180 ? 8.701 3.413 0.183 1.00 95.88 180 TYR A C 1
ATOM 1408 O O . TYR A 1 180 ? 9.562 3.907 -0.546 1.00 95.88 180 TYR A O 1
ATOM 1416 N N . TYR A 1 181 ? 7.689 2.690 -0.306 1.00 96.75 181 TYR A N 1
ATOM 1417 C CA . TYR A 1 181 ? 7.510 2.297 -1.711 1.00 96.75 181 TYR A CA 1
ATOM 1418 C C . TYR A 1 181 ? 8.801 1.816 -2.413 1.00 96.75 181 TYR A C 1
ATOM 1420 O O . TYR A 1 181 ? 9.274 2.456 -3.357 1.00 96.75 181 TYR A O 1
ATOM 1428 N N . PRO A 1 182 ? 9.407 0.699 -1.973 1.00 97.25 182 PRO A N 1
ATOM 1429 C CA . PRO A 1 182 ? 10.539 0.120 -2.682 1.00 97.25 182 PRO A CA 1
ATOM 1430 C C . PRO A 1 182 ? 10.085 -0.521 -4.001 1.00 97.25 182 PRO A C 1
ATOM 1432 O O . PRO A 1 182 ? 9.077 -1.216 -4.052 1.00 97.25 182 PRO A O 1
ATOM 1435 N N . ALA A 1 183 ? 10.878 -0.352 -5.054 1.00 97.06 183 ALA A N 1
ATOM 1436 C CA . ALA A 1 183 ? 10.710 -0.988 -6.355 1.00 97.06 183 ALA A CA 1
ATOM 1437 C C . ALA A 1 183 ? 11.969 -1.783 -6.703 1.00 97.06 183 ALA A C 1
ATOM 1439 O O . ALA A 1 183 ? 13.035 -1.201 -6.918 1.00 97.06 183 ALA A O 1
ATOM 1440 N N . LEU A 1 184 ? 11.848 -3.110 -6.760 1.00 94.94 184 LEU A N 1
ATOM 1441 C CA . LEU A 1 184 ? 12.963 -4.015 -7.052 1.00 94.94 184 LEU A CA 1
ATOM 1442 C C . LEU A 1 184 ? 13.151 -4.222 -8.557 1.00 94.94 184 LEU A C 1
ATOM 1444 O O . LEU A 1 184 ? 12.186 -4.360 -9.309 1.00 94.94 184 LEU A O 1
ATOM 1448 N N . SER A 1 185 ? 14.406 -4.351 -8.986 1.00 92.06 185 SER A N 1
ATOM 1449 C CA . SER A 1 185 ? 14.724 -4.952 -10.283 1.00 92.06 185 SER A CA 1
ATOM 1450 C C . SER A 1 185 ? 14.398 -6.454 -10.287 1.00 92.06 185 SER A C 1
ATOM 1452 O O . SER A 1 185 ? 14.351 -7.108 -9.244 1.00 92.06 185 SER A O 1
ATOM 1454 N N . VAL A 1 186 ? 14.273 -7.063 -11.473 1.00 90.31 186 VAL A N 1
ATOM 1455 C CA . VAL A 1 186 ? 14.011 -8.516 -11.595 1.00 90.31 186 VAL A CA 1
ATOM 1456 C C . VAL A 1 186 ? 15.173 -9.393 -11.103 1.00 90.31 186 VAL A C 1
ATOM 1458 O O . VAL A 1 186 ? 15.030 -10.602 -10.953 1.00 90.31 186 VAL A O 1
ATOM 1461 N N . THR A 1 187 ? 16.352 -8.807 -10.891 1.00 90.06 187 THR A N 1
ATOM 1462 C CA . THR A 1 187 ? 17.498 -9.487 -10.275 1.00 90.06 187 THR A CA 1
ATOM 1463 C C . THR A 1 187 ? 17.390 -9.542 -8.753 1.00 90.06 187 THR A C 1
ATOM 1465 O O . THR A 1 187 ? 18.081 -10.349 -8.140 1.00 90.06 187 THR A O 1
ATOM 1468 N N . GLY A 1 188 ? 16.553 -8.695 -8.144 1.00 92.56 188 GLY A N 1
ATOM 1469 C CA . GLY A 1 188 ? 16.383 -8.601 -6.693 1.00 92.56 188 GLY A CA 1
ATOM 1470 C C . GLY A 1 188 ? 17.560 -7.963 -5.948 1.00 92.56 188 GLY A C 1
ATOM 1471 O O . GLY A 1 188 ? 17.532 -7.908 -4.726 1.00 92.56 188 GLY A O 1
ATOM 1472 N N . ASP A 1 189 ? 18.593 -7.486 -6.649 1.00 94.12 189 ASP A N 1
ATOM 1473 C CA . ASP A 1 189 ? 19.801 -6.903 -6.049 1.00 94.12 189 ASP A CA 1
ATOM 1474 C C . ASP A 1 189 ? 19.882 -5.373 -6.178 1.00 94.12 189 ASP A C 1
ATOM 1476 O O . ASP A 1 189 ? 20.792 -4.775 -5.613 1.00 94.12 189 ASP A O 1
ATOM 1480 N N . HIS A 1 190 ? 18.957 -4.731 -6.898 1.00 95.31 190 HIS A N 1
ATOM 1481 C CA . HIS A 1 190 ? 18.835 -3.273 -6.976 1.00 95.31 190 HIS A CA 1
ATOM 1482 C C . HIS A 1 190 ? 17.408 -2.856 -6.639 1.00 95.31 190 HIS A C 1
ATOM 1484 O O . HIS A 1 190 ? 16.450 -3.531 -7.023 1.00 95.31 190 HIS A O 1
ATOM 1490 N N . MET A 1 191 ? 17.272 -1.713 -5.973 1.00 96.31 191 MET A N 1
ATOM 1491 C CA . MET A 1 191 ? 15.980 -1.080 -5.756 1.00 96.31 191 MET A CA 1
ATOM 1492 C C . MET A 1 191 ? 16.041 0.431 -5.922 1.00 96.31 191 MET A C 1
ATOM 1494 O O . MET A 1 191 ? 17.067 1.059 -5.651 1.00 96.31 191 MET A O 1
ATOM 1498 N N . ILE A 1 192 ? 14.909 1.003 -6.314 1.00 98.00 192 ILE A N 1
ATOM 1499 C CA . ILE A 1 192 ? 14.620 2.430 -6.187 1.00 98.00 192 ILE A CA 1
ATOM 1500 C C . ILE A 1 192 ? 13.540 2.562 -5.116 1.00 98.00 192 ILE A C 1
ATOM 1502 O O . ILE A 1 192 ? 12.566 1.822 -5.155 1.00 98.00 192 ILE A O 1
ATOM 1506 N N . PHE A 1 193 ? 13.701 3.467 -4.160 1.00 97.94 193 PHE A N 1
ATOM 1507 C CA . PHE A 1 193 ? 12.735 3.674 -3.079 1.00 97.94 193 PHE A CA 1
ATOM 1508 C C . PHE A 1 193 ? 12.496 5.163 -2.841 1.00 97.94 193 PHE A C 1
ATOM 1510 O O . PHE A 1 193 ? 13.318 6.001 -3.227 1.00 97.94 193 PHE A O 1
ATOM 1517 N N . THR A 1 194 ? 11.370 5.486 -2.210 1.00 97.62 194 THR A N 1
ATOM 1518 C CA . THR A 1 194 ? 11.030 6.843 -1.785 1.00 97.62 194 THR A CA 1
ATOM 1519 C C . THR A 1 194 ? 11.571 7.099 -0.384 1.00 97.62 194 THR A C 1
ATOM 1521 O O . THR A 1 194 ? 11.419 6.268 0.511 1.00 97.62 194 THR A O 1
ATOM 1524 N N . ARG A 1 195 ? 12.175 8.270 -0.180 1.00 96.06 195 ARG A N 1
ATOM 1525 C CA . ARG A 1 195 ? 12.530 8.796 1.139 1.00 96.06 195 ARG A CA 1
ATOM 1526 C C . ARG A 1 195 ? 11.959 10.195 1.306 1.00 96.06 195 ARG A C 1
ATOM 1528 O O . ARG A 1 195 ? 12.127 11.042 0.430 1.00 96.06 195 ARG A O 1
ATOM 1535 N N . GLN A 1 196 ? 11.358 10.457 2.458 1.00 93.50 196 GLN A N 1
ATOM 1536 C CA . GLN A 1 196 ? 10.817 11.767 2.799 1.00 93.50 196 GLN A CA 1
ATOM 1537 C C . GLN A 1 196 ? 11.879 12.644 3.475 1.00 93.50 196 GLN A C 1
ATOM 1539 O O . GLN A 1 196 ? 12.311 12.377 4.592 1.00 93.50 196 GLN A O 1
ATOM 1544 N N . ILE A 1 197 ? 12.286 13.736 2.833 1.00 89.25 197 ILE A N 1
ATOM 1545 C CA . ILE A 1 197 ? 13.318 14.649 3.342 1.00 89.25 197 ILE A CA 1
ATOM 1546 C C . ILE A 1 197 ? 12.733 16.025 3.689 1.00 89.25 197 ILE A C 1
ATOM 1548 O O . ILE A 1 197 ? 11.786 16.493 3.073 1.00 89.25 197 ILE A O 1
ATOM 1552 N N . GLY A 1 198 ? 13.304 16.716 4.682 1.00 82.00 198 GLY A N 1
ATOM 1553 C CA . GLY A 1 198 ? 12.947 18.115 4.985 1.00 82.00 198 GLY A CA 1
ATOM 1554 C C . GLY A 1 198 ? 11.687 18.343 5.840 1.00 82.00 198 GLY A C 1
ATOM 1555 O O . GLY A 1 198 ? 11.287 19.491 6.031 1.00 82.00 198 GLY A O 1
ATOM 1556 N N . GLY A 1 199 ? 11.083 17.296 6.409 1.00 77.38 199 GLY A N 1
ATOM 1557 C CA . GLY A 1 199 ? 9.892 17.386 7.271 1.00 77.38 199 GLY A CA 1
ATOM 1558 C C . GLY A 1 199 ? 8.670 16.726 6.635 1.00 77.38 199 GLY A C 1
ATOM 1559 O O . GLY A 1 199 ? 8.837 15.837 5.812 1.00 77.38 199 GLY A O 1
ATOM 1560 N N . ASP A 1 200 ? 7.453 17.126 7.019 1.00 69.94 200 ASP A N 1
ATOM 1561 C CA . ASP A 1 200 ? 6.194 16.542 6.516 1.00 69.94 200 ASP A CA 1
ATOM 1562 C C . ASP A 1 200 ? 6.000 16.835 5.018 1.00 69.94 200 ASP A C 1
ATOM 1564 O O . ASP A 1 200 ? 5.900 18.007 4.650 1.00 69.94 200 ASP A O 1
ATOM 1568 N N . ALA A 1 201 ? 5.912 15.805 4.168 1.00 67.06 201 ALA A N 1
ATOM 1569 C CA . ALA A 1 201 ? 5.786 15.935 2.707 1.00 67.06 201 ALA A CA 1
ATOM 1570 C C . ALA A 1 201 ? 4.590 16.788 2.233 1.00 67.06 201 ALA A C 1
ATOM 1572 O O . ALA A 1 201 ? 4.581 17.297 1.114 1.00 67.06 201 ALA A O 1
ATOM 1573 N N . ARG A 1 202 ? 3.561 16.972 3.069 1.00 63.25 202 ARG A N 1
ATOM 1574 C CA . ARG A 1 202 ? 2.379 17.790 2.755 1.00 63.25 202 ARG A CA 1
ATOM 1575 C C . ARG A 1 202 ? 2.555 19.260 3.123 1.00 63.25 202 ARG A C 1
ATOM 1577 O O . ARG A 1 202 ? 1.757 20.088 2.688 1.00 63.25 202 ARG A O 1
ATOM 1584 N N . ILE A 1 203 ? 3.531 19.583 3.973 1.00 67.19 203 ILE A N 1
ATOM 1585 C CA . ILE A 1 203 ? 3.674 20.913 4.583 1.00 67.19 203 ILE A CA 1
ATOM 1586 C C . ILE A 1 203 ? 5.038 21.531 4.277 1.00 67.19 203 ILE A C 1
ATOM 1588 O O . ILE A 1 203 ? 5.101 22.684 3.852 1.00 67.19 203 ILE A O 1
ATOM 1592 N N . SER A 1 204 ? 6.125 20.809 4.550 1.00 72.31 204 SER A N 1
ATOM 1593 C CA . SER A 1 204 ? 7.486 21.364 4.556 1.00 72.31 204 SER A CA 1
ATOM 1594 C C . SER A 1 204 ? 8.566 20.455 3.973 1.00 72.31 204 SER A C 1
ATOM 1596 O O . SER A 1 204 ? 9.667 20.939 3.722 1.00 72.31 204 SER A O 1
ATOM 1598 N N . GLY A 1 205 ? 8.285 19.161 3.825 1.00 78.69 205 GLY A N 1
ATOM 1599 C CA . GLY A 1 205 ? 9.186 18.171 3.251 1.00 78.69 205 GLY A CA 1
ATOM 1600 C C . GLY A 1 205 ? 8.897 17.888 1.783 1.00 78.69 205 GLY A C 1
ATOM 1601 O O . GLY A 1 205 ? 7.950 18.424 1.212 1.00 78.69 205 GLY A O 1
ATOM 1602 N N . GLN A 1 206 ? 9.726 17.024 1.210 1.00 87.62 206 GLN A N 1
ATOM 1603 C CA . GLN A 1 206 ? 9.594 16.497 -0.142 1.00 87.62 206 GLN A CA 1
ATOM 1604 C C . GLN A 1 206 ? 9.889 14.993 -0.166 1.00 87.62 206 GLN A C 1
ATOM 1606 O O . GLN A 1 206 ? 10.695 14.496 0.626 1.00 87.62 206 GLN A O 1
ATOM 1611 N N . GLU A 1 207 ? 9.228 14.278 -1.065 1.00 93.25 207 GLU A N 1
ATOM 1612 C CA . GLU A 1 207 ? 9.493 12.872 -1.372 1.00 93.25 207 GLU A CA 1
ATOM 1613 C C . GLU A 1 207 ? 10.501 12.765 -2.520 1.00 93.25 207 GLU A C 1
ATOM 1615 O O . GLU A 1 207 ? 10.262 13.298 -3.601 1.00 93.25 207 GLU A O 1
ATOM 1620 N N . ASP A 1 208 ? 11.608 12.061 -2.275 1.00 95.19 208 ASP A N 1
ATOM 1621 C CA . ASP A 1 208 ? 12.724 11.920 -3.209 1.00 95.19 208 ASP A CA 1
ATOM 1622 C C . ASP A 1 208 ? 13.039 10.444 -3.478 1.00 95.19 208 ASP A C 1
ATOM 1624 O O . ASP A 1 208 ? 12.989 9.606 -2.573 1.00 95.19 208 ASP A O 1
ATOM 1628 N N . PHE A 1 209 ? 13.481 10.126 -4.698 1.00 97.75 209 PHE A N 1
ATOM 1629 C CA . PHE A 1 209 ? 13.963 8.789 -5.030 1.00 97.75 209 PHE A CA 1
ATOM 1630 C C . PHE A 1 209 ? 15.447 8.592 -4.744 1.00 97.75 209 PHE A C 1
ATOM 1632 O O . PHE A 1 209 ? 16.304 9.415 -5.096 1.00 97.75 209 PHE A O 1
ATOM 1639 N N . PHE A 1 210 ? 15.750 7.422 -4.191 1.00 97.94 210 PHE A N 1
ATOM 1640 C CA . PHE A 1 210 ? 17.097 6.926 -3.952 1.00 97.94 210 PHE A CA 1
ATOM 1641 C C . PHE A 1 210 ? 17.257 5.532 -4.550 1.00 97.94 210 PHE A C 1
ATOM 1643 O O . PHE A 1 210 ? 16.344 4.713 -4.520 1.00 97.94 210 PHE A O 1
ATOM 1650 N N . GLU A 1 211 ? 18.440 5.265 -5.088 1.00 97.81 211 GLU A N 1
ATOM 1651 C CA . GLU A 1 211 ? 18.835 3.964 -5.619 1.00 97.81 211 GLU A CA 1
ATOM 1652 C C . GLU A 1 211 ? 19.722 3.250 -4.597 1.00 97.81 211 GLU A C 1
ATOM 1654 O O . GLU A 1 211 ? 20.663 3.850 -4.067 1.00 97.81 211 GLU A O 1
ATOM 1659 N N . ALA A 1 212 ? 19.455 1.972 -4.339 1.00 98.06 212 ALA A N 1
ATOM 1660 C CA . ALA A 1 212 ? 20.249 1.128 -3.455 1.00 98.06 212 ALA A CA 1
ATOM 1661 C C . ALA A 1 212 ? 20.546 -0.238 -4.079 1.00 98.06 212 ALA A C 1
ATOM 1663 O O . ALA A 1 212 ? 19.820 -0.720 -4.949 1.00 98.06 212 ALA A O 1
ATOM 1664 N N . LYS A 1 213 ? 21.622 -0.864 -3.600 1.00 97.75 213 LYS A N 1
ATOM 1665 C CA . LYS A 1 213 ? 22.088 -2.175 -4.049 1.00 97.75 213 LYS A CA 1
ATOM 1666 C C . LYS A 1 213 ? 22.338 -3.120 -2.882 1.00 97.75 213 LYS A C 1
ATOM 1668 O O . LYS A 1 213 ? 22.925 -2.716 -1.877 1.00 97.75 213 LYS A O 1
ATOM 1673 N N . LEU A 1 214 ? 21.946 -4.376 -3.055 1.00 97.38 214 LEU A N 1
ATOM 1674 C CA . LEU A 1 214 ? 22.243 -5.466 -2.138 1.00 97.38 214 LEU A CA 1
ATOM 1675 C C . LEU A 1 214 ? 23.684 -5.953 -2.338 1.00 97.38 214 LEU A C 1
ATOM 1677 O O . LEU A 1 214 ? 24.087 -6.345 -3.436 1.00 97.38 214 LEU A O 1
ATOM 1681 N N . SER A 1 215 ? 24.464 -5.919 -1.265 1.00 96.50 215 SER A N 1
ATOM 1682 C CA . SER A 1 215 ? 25.824 -6.453 -1.203 1.00 96.50 215 SER A CA 1
ATOM 1683 C C . SER A 1 215 ? 25.819 -7.952 -0.887 1.00 96.50 215 SER A C 1
ATOM 1685 O O . SER A 1 215 ? 24.859 -8.487 -0.338 1.00 96.50 215 SER A O 1
ATOM 1687 N N . GLU A 1 216 ? 26.925 -8.641 -1.187 1.00 94.44 216 GLU A N 1
ATOM 1688 C CA . GLU A 1 216 ? 27.082 -10.083 -0.916 1.00 94.44 216 GLU A CA 1
ATOM 1689 C C . GLU A 1 216 ? 26.956 -10.447 0.575 1.00 94.44 216 GLU A C 1
ATOM 1691 O O . GLU A 1 216 ? 26.640 -11.586 0.909 1.00 94.44 216 GLU A O 1
ATOM 1696 N N . ASP A 1 217 ? 27.194 -9.488 1.474 1.00 94.69 217 ASP A N 1
ATOM 1697 C CA . ASP A 1 217 ? 27.041 -9.650 2.923 1.00 94.69 217 ASP A CA 1
ATOM 1698 C C . ASP A 1 217 ? 25.592 -9.476 3.418 1.00 94.69 217 ASP A C 1
ATOM 1700 O O . ASP A 1 217 ? 25.344 -9.577 4.619 1.00 94.69 217 ASP A O 1
ATOM 1704 N N . GLY A 1 218 ? 24.641 -9.229 2.511 1.00 94.00 218 GLY A N 1
ATOM 1705 C CA . GLY A 1 218 ? 23.228 -9.016 2.824 1.00 94.00 218 GLY A CA 1
ATOM 1706 C C . GLY A 1 218 ? 22.868 -7.574 3.194 1.00 94.00 218 GLY A C 1
ATOM 1707 O O . GLY A 1 218 ? 21.718 -7.318 3.545 1.00 94.00 218 GLY A O 1
ATOM 1708 N N . SER A 1 219 ? 23.811 -6.626 3.124 1.00 96.94 219 SER A N 1
ATOM 1709 C CA . SER A 1 219 ? 23.536 -5.210 3.394 1.00 96.94 219 SER A CA 1
ATOM 1710 C C . SER A 1 219 ? 23.035 -4.458 2.155 1.00 96.94 219 SER A C 1
ATOM 1712 O O . SER A 1 219 ? 23.606 -4.555 1.067 1.00 96.94 219 SER A O 1
ATOM 1714 N N . TRP A 1 220 ? 21.991 -3.650 2.324 1.00 98.06 220 TRP A N 1
ATOM 1715 C CA . TRP A 1 220 ? 21.503 -2.706 1.326 1.00 98.06 220 TRP A CA 1
ATOM 1716 C C . TRP A 1 220 ? 22.224 -1.364 1.446 1.00 98.06 220 TRP A C 1
ATOM 1718 O O . TRP A 1 220 ? 22.187 -0.692 2.478 1.00 98.06 220 TRP A O 1
ATOM 1728 N N . ASN A 1 221 ? 22.874 -0.958 0.359 1.00 98.12 221 ASN A N 1
ATOM 1729 C CA . ASN A 1 221 ? 23.709 0.233 0.313 1.00 98.12 221 ASN A CA 1
ATOM 1730 C C . ASN A 1 221 ? 23.153 1.234 -0.700 1.00 98.12 221 ASN A C 1
ATOM 1732 O O . ASN A 1 221 ? 23.085 0.941 -1.894 1.00 98.12 221 ASN A O 1
ATOM 1736 N N . VAL A 1 222 ? 22.785 2.424 -0.228 1.00 98.31 222 VAL A N 1
ATOM 1737 C CA . VAL A 1 222 ? 22.378 3.553 -1.068 1.00 98.31 222 VAL A CA 1
ATOM 1738 C C . VAL A 1 222 ? 23.545 3.955 -1.965 1.00 98.31 222 VAL A C 1
ATOM 1740 O O . VAL A 1 222 ? 24.632 4.288 -1.489 1.00 98.31 222 VAL A O 1
ATOM 1743 N N . LEU A 1 223 ? 23.302 3.936 -3.273 1.00 97.12 223 LEU A N 1
ATOM 1744 C CA . LEU A 1 223 ? 24.256 4.313 -4.308 1.00 97.12 223 LEU A CA 1
ATOM 1745 C C . LEU A 1 223 ? 24.198 5.813 -4.594 1.00 97.12 223 LEU A C 1
ATOM 1747 O O . LEU A 1 223 ? 25.237 6.473 -4.666 1.00 97.12 223 LEU A O 1
ATOM 1751 N N . ARG A 1 224 ? 22.987 6.352 -4.784 1.00 96.38 224 ARG A N 1
ATOM 1752 C CA . ARG A 1 224 ? 22.760 7.757 -5.151 1.00 96.38 224 ARG A CA 1
ATOM 1753 C C . ARG A 1 224 ? 21.302 8.175 -4.961 1.00 96.38 224 ARG A C 1
ATOM 1755 O O . ARG A 1 224 ? 20.408 7.338 -4.969 1.00 96.38 224 ARG A O 1
ATOM 1762 N N . ALA A 1 225 ? 21.074 9.482 -4.860 1.00 96.69 225 ALA A N 1
ATOM 1763 C CA . ALA A 1 225 ? 19.767 10.078 -5.131 1.00 96.69 225 ALA A CA 1
ATOM 1764 C C . ALA A 1 225 ? 19.566 10.204 -6.650 1.00 96.69 225 ALA A C 1
ATOM 1766 O O . ALA A 1 225 ? 20.522 10.524 -7.369 1.00 96.69 225 ALA A O 1
ATOM 1767 N N . LEU A 1 226 ? 18.343 10.004 -7.143 1.00 96.38 226 LEU A N 1
ATOM 1768 C CA . LEU A 1 226 ? 18.013 10.180 -8.560 1.00 96.38 226 LEU A CA 1
ATOM 1769 C C . LEU A 1 226 ? 17.755 11.657 -8.875 1.00 96.38 226 LEU A C 1
ATOM 1771 O O . LEU A 1 226 ? 16.650 12.050 -9.227 1.00 96.38 226 LEU A O 1
ATOM 1775 N N . VAL A 1 227 ? 18.791 12.492 -8.772 1.00 94.38 227 VAL A N 1
ATOM 1776 C CA . VAL A 1 227 ? 18.703 13.956 -8.973 1.00 94.38 227 VAL A CA 1
ATOM 1777 C C . VAL A 1 227 ? 18.255 14.361 -10.381 1.00 94.38 227 VAL A C 1
ATOM 1779 O O . VAL A 1 227 ? 17.825 15.491 -10.605 1.00 94.38 227 VAL A O 1
ATOM 1782 N N . GLU A 1 228 ? 18.385 13.460 -11.358 1.00 94.12 228 GLU A N 1
ATOM 1783 C CA . GLU A 1 228 ? 17.798 13.638 -12.683 1.00 94.12 228 GLU A CA 1
ATOM 1784 C C . GLU A 1 228 ? 16.269 13.558 -12.689 1.00 94.12 228 GLU A C 1
ATOM 1786 O O . GLU A 1 228 ? 15.681 14.083 -13.624 1.00 94.12 228 GLU A O 1
ATOM 1791 N N . ILE A 1 229 ? 15.636 12.959 -11.676 1.00 95.06 229 ILE A N 1
ATOM 1792 C CA . ILE A 1 229 ? 14.180 12.855 -11.505 1.00 95.06 229 ILE A CA 1
ATOM 1793 C C . ILE A 1 229 ? 13.709 13.764 -10.368 1.00 95.06 229 ILE A C 1
ATOM 1795 O O . ILE A 1 229 ? 12.789 14.546 -10.585 1.00 95.06 229 ILE A O 1
ATOM 1799 N N . ASN A 1 230 ? 14.355 13.726 -9.202 1.00 93.94 230 ASN A N 1
ATOM 1800 C CA . ASN A 1 230 ? 13.907 14.466 -8.021 1.00 93.94 230 ASN A CA 1
ATOM 1801 C C . ASN A 1 230 ? 13.820 15.977 -8.287 1.00 93.94 230 ASN A C 1
ATOM 1803 O O . ASN A 1 230 ? 14.689 16.570 -8.946 1.00 93.94 230 ASN A O 1
ATOM 1807 N N . THR A 1 231 ? 12.775 16.608 -7.758 1.00 90.50 231 THR A N 1
ATOM 1808 C CA . THR A 1 231 ? 12.571 18.056 -7.812 1.00 90.50 231 THR A CA 1
ATOM 1809 C C . THR A 1 231 ? 12.426 18.649 -6.403 1.00 90.50 231 THR A C 1
ATOM 1811 O O . THR A 1 231 ? 12.967 18.121 -5.440 1.00 90.50 231 THR A O 1
ATOM 1814 N N . LEU A 1 232 ? 11.806 19.829 -6.291 1.00 86.00 232 LEU A N 1
ATOM 1815 C CA . LEU A 1 232 ? 11.380 20.390 -5.000 1.00 86.00 232 LEU A CA 1
ATOM 1816 C C . LEU A 1 232 ? 9.933 19.993 -4.657 1.00 86.00 232 LEU A C 1
ATOM 1818 O O . LEU A 1 232 ? 9.407 20.424 -3.635 1.00 86.00 232 LEU A O 1
ATOM 1822 N N . GLY A 1 233 ? 9.264 19.283 -5.569 1.00 86.75 233 GLY A N 1
ATOM 1823 C CA . GLY A 1 233 ? 7.949 18.699 -5.355 1.00 86.75 233 GLY A CA 1
ATOM 1824 C C . GLY A 1 233 ? 8.054 17.286 -4.792 1.00 86.75 233 GLY A C 1
ATOM 1825 O O . GLY A 1 233 ? 9.133 16.827 -4.439 1.00 86.75 233 GLY A O 1
ATOM 1826 N N . ASN A 1 234 ? 6.913 16.608 -4.725 1.00 90.06 234 ASN A N 1
ATOM 1827 C CA . ASN A 1 234 ? 6.839 15.231 -4.256 1.00 90.06 234 ASN A CA 1
ATOM 1828 C C . ASN A 1 234 ? 6.903 14.265 -5.439 1.00 90.06 234 ASN A C 1
ATOM 1830 O O . ASN A 1 234 ? 6.013 14.272 -6.299 1.00 90.06 234 ASN A O 1
ATOM 1834 N N . GLU A 1 235 ? 7.941 13.429 -5.460 1.00 93.12 235 GLU A N 1
ATOM 1835 C CA . GLU A 1 235 ? 8.029 12.257 -6.316 1.00 93.12 235 GLU A CA 1
ATOM 1836 C C . GLU A 1 235 ? 8.036 10.976 -5.473 1.00 93.12 235 GLU A C 1
ATOM 1838 O O . GLU A 1 235 ? 8.929 10.724 -4.664 1.00 93.12 235 GLU A O 1
ATOM 1843 N N . GLY A 1 236 ? 7.021 10.140 -5.677 1.00 94.19 236 GLY A N 1
ATOM 1844 C CA . GLY A 1 236 ? 6.765 8.977 -4.837 1.00 94.19 236 GLY A CA 1
ATOM 1845 C C . GLY A 1 236 ? 6.362 7.743 -5.631 1.00 94.19 236 GLY A C 1
ATOM 1846 O O . GLY A 1 236 ? 6.035 7.815 -6.819 1.00 94.19 236 GLY A O 1
ATOM 1847 N N . ALA A 1 237 ? 6.375 6.600 -4.948 1.00 95.75 237 ALA A N 1
ATOM 1848 C CA . ALA A 1 237 ? 5.883 5.320 -5.449 1.00 95.75 237 ALA A CA 1
ATOM 1849 C C . ALA A 1 237 ? 6.418 4.962 -6.851 1.00 95.75 237 ALA A C 1
ATOM 1851 O O . ALA A 1 237 ? 5.682 5.034 -7.839 1.00 95.75 237 ALA A O 1
ATOM 1852 N N . PRO A 1 238 ? 7.715 4.636 -6.970 1.00 97.62 238 PRO A N 1
ATOM 1853 C CA . PRO A 1 238 ? 8.299 4.237 -8.235 1.00 97.62 238 PRO A CA 1
ATOM 1854 C C . PRO A 1 238 ? 7.922 2.790 -8.578 1.00 97.62 238 PRO A C 1
ATOM 1856 O O . PRO A 1 238 ? 7.615 1.974 -7.715 1.00 97.62 238 PRO A O 1
ATOM 1859 N N . THR A 1 239 ? 8.038 2.444 -9.852 1.00 97.94 239 THR A N 1
ATOM 1860 C CA . THR A 1 239 ? 8.145 1.069 -10.337 1.00 97.94 239 THR A CA 1
ATOM 1861 C C . THR A 1 239 ? 9.180 1.020 -11.449 1.00 97.94 239 THR A C 1
ATOM 1863 O O . THR A 1 239 ? 9.308 1.958 -12.240 1.00 97.94 239 THR A O 1
ATOM 1866 N N . VAL A 1 240 ? 9.940 -0.068 -11.513 1.00 95.75 240 VAL A N 1
ATOM 1867 C CA . VAL A 1 240 ? 10.988 -0.256 -12.513 1.00 95.75 240 VAL A CA 1
ATOM 1868 C C . VAL A 1 240 ? 10.672 -1.486 -13.354 1.00 95.75 240 VAL A C 1
ATOM 1870 O O . VAL A 1 240 ? 10.287 -2.530 -12.828 1.00 95.75 240 VAL A O 1
ATOM 1873 N N . ARG A 1 241 ? 10.837 -1.381 -14.675 1.00 93.06 241 ARG A N 1
ATOM 1874 C CA . ARG A 1 241 ? 10.735 -2.549 -15.558 1.00 93.06 241 ARG A CA 1
ATOM 1875 C C . ARG A 1 241 ? 11.812 -3.567 -15.188 1.00 93.06 241 ARG A C 1
ATOM 1877 O O . ARG A 1 241 ? 12.878 -3.198 -14.700 1.00 93.06 241 ARG A O 1
ATOM 1884 N N . GLY A 1 242 ? 11.575 -4.847 -15.465 1.00 88.38 242 GLY A N 1
ATOM 1885 C CA . GLY A 1 242 ? 12.471 -5.924 -15.043 1.00 88.38 242 GLY A CA 1
ATOM 1886 C C . GLY A 1 242 ? 13.923 -5.751 -15.505 1.00 88.38 242 GLY A C 1
ATOM 1887 O O . GLY A 1 242 ? 14.843 -6.090 -14.768 1.00 88.38 242 GLY A O 1
ATOM 1888 N N . ASP A 1 243 ? 14.150 -5.159 -16.678 1.00 85.00 243 ASP A N 1
ATOM 1889 C CA . ASP A 1 243 ? 15.489 -4.861 -17.206 1.00 85.00 243 ASP A CA 1
ATOM 1890 C C . ASP A 1 243 ? 16.177 -3.637 -16.569 1.00 85.00 243 ASP A C 1
ATOM 1892 O O . ASP A 1 243 ? 17.331 -3.352 -16.887 1.00 85.00 243 ASP A O 1
ATOM 1896 N N . GLY A 1 244 ? 15.496 -2.912 -15.679 1.00 89.25 244 GLY A N 1
ATOM 1897 C CA . GLY A 1 244 ? 16.007 -1.707 -15.027 1.00 89.25 244 GLY A CA 1
ATOM 1898 C C . GLY A 1 244 ? 15.975 -0.454 -15.904 1.00 89.25 244 GLY A C 1
ATOM 1899 O O . GLY A 1 244 ? 16.449 0.595 -15.474 1.00 89.25 244 GLY A O 1
ATOM 1900 N N . ARG A 1 245 ? 15.463 -0.535 -17.141 1.00 89.19 245 ARG A N 1
ATOM 1901 C CA . ARG A 1 245 ? 15.639 0.532 -18.142 1.00 89.19 245 ARG A CA 1
ATOM 1902 C C . ARG A 1 245 ? 14.475 1.495 -18.280 1.00 89.19 245 ARG A C 1
ATOM 1904 O O . ARG A 1 245 ? 14.574 2.446 -19.046 1.00 89.19 245 ARG A O 1
ATOM 1911 N N . GLN A 1 246 ? 13.390 1.258 -17.563 1.00 93.44 246 GLN A N 1
ATOM 1912 C CA . GLN A 1 246 ? 12.228 2.128 -17.570 1.00 93.44 246 GLN A CA 1
ATOM 1913 C C . GLN A 1 246 ? 11.738 2.299 -16.141 1.00 93.44 246 GLN A C 1
ATOM 1915 O O . GLN A 1 246 ? 11.531 1.310 -15.438 1.00 93.44 246 GLN A O 1
ATOM 1920 N N . LEU A 1 247 ? 11.579 3.552 -15.736 1.00 97.44 247 LEU A N 1
ATOM 1921 C CA . LEU A 1 247 ? 11.028 3.968 -14.456 1.00 97.44 247 LEU A CA 1
ATOM 1922 C C . LEU A 1 247 ? 9.670 4.612 -14.724 1.00 97.44 247 LEU A C 1
ATOM 1924 O O . LEU A 1 247 ? 9.589 5.557 -15.507 1.00 97.44 247 LEU A O 1
ATOM 1928 N N . ILE A 1 248 ? 8.623 4.125 -14.066 1.00 98.06 248 ILE A N 1
ATOM 1929 C CA . ILE A 1 248 ? 7.340 4.826 -13.979 1.00 98.06 248 ILE A CA 1
ATOM 1930 C C . ILE A 1 248 ? 7.159 5.259 -12.531 1.00 98.06 248 ILE A C 1
ATOM 1932 O O . ILE A 1 248 ? 7.437 4.490 -11.618 1.00 98.06 248 ILE A O 1
ATOM 1936 N N . PHE A 1 249 ? 6.737 6.494 -12.305 1.00 98.12 249 PHE A N 1
ATOM 1937 C CA . PHE A 1 249 ? 6.646 7.053 -10.962 1.00 98.12 249 PHE A CA 1
ATOM 1938 C C . PHE A 1 249 ? 5.495 8.043 -10.840 1.00 98.12 249 PHE A C 1
ATOM 1940 O O . PHE A 1 249 ? 5.010 8.567 -11.843 1.00 98.12 249 PHE A O 1
ATOM 1947 N N . THR A 1 250 ? 5.078 8.302 -9.602 1.00 97.62 250 THR A N 1
ATOM 1948 C CA . THR A 1 250 ? 4.075 9.323 -9.294 1.00 97.62 250 THR A CA 1
ATOM 1949 C C . THR A 1 250 ? 4.773 10.655 -9.054 1.00 97.62 250 THR A C 1
ATOM 1951 O O . THR A 1 250 ? 5.727 10.720 -8.279 1.00 97.62 250 THR A O 1
ATOM 1954 N N . ALA A 1 251 ? 4.278 11.726 -9.666 1.00 95.56 251 ALA A N 1
ATOM 1955 C CA . ALA A 1 251 ? 4.578 13.088 -9.235 1.00 95.56 251 ALA A CA 1
ATOM 1956 C C . ALA A 1 251 ? 3.268 13.829 -8.973 1.00 95.56 251 ALA A C 1
ATOM 1958 O O . ALA A 1 251 ? 2.273 13.567 -9.644 1.00 95.56 251 ALA A O 1
ATOM 1959 N N . CYS A 1 252 ? 3.271 14.747 -8.013 1.00 91.88 252 CYS A N 1
ATOM 1960 C CA . CYS A 1 252 ? 2.096 15.537 -7.650 1.00 91.88 252 CYS A CA 1
ATOM 1961 C C . CYS A 1 252 ? 2.268 17.013 -8.000 1.00 91.88 252 CYS A C 1
ATOM 1963 O O . CYS A 1 252 ? 3.395 17.515 -8.081 1.00 91.88 252 CYS A O 1
ATOM 1965 N N . ASP A 1 253 ? 1.150 17.710 -8.192 1.00 89.25 253 ASP A N 1
ATOM 1966 C CA . ASP A 1 253 ? 1.168 19.158 -8.323 1.00 89.25 253 ASP A CA 1
ATOM 1967 C C . ASP A 1 253 ? 1.582 19.835 -7.004 1.00 89.25 253 ASP A C 1
ATOM 1969 O O . ASP A 1 253 ? 1.385 19.335 -5.894 1.00 89.25 253 ASP A O 1
ATOM 1973 N N . GLY A 1 254 ? 2.246 20.980 -7.130 1.00 85.38 254 GLY A N 1
ATOM 1974 C CA . GLY A 1 254 ? 2.569 21.842 -6.005 1.00 85.38 254 GLY A CA 1
ATOM 1975 C C . GLY A 1 254 ? 1.358 22.658 -5.557 1.00 85.38 254 GLY A C 1
ATOM 1976 O O . GLY A 1 254 ? 0.307 22.683 -6.193 1.00 85.38 254 GLY A O 1
ATOM 1977 N N . LEU A 1 255 ? 1.527 23.443 -4.490 1.00 82.12 255 LEU A N 1
ATOM 1978 C CA . LEU A 1 255 ? 0.493 24.378 -4.013 1.00 82.12 255 LEU A CA 1
ATOM 1979 C C . LEU A 1 255 ? 0.086 25.437 -5.059 1.00 82.12 255 LEU A C 1
ATOM 1981 O O . LEU A 1 255 ? -0.952 26.082 -4.917 1.00 82.12 255 LEU A O 1
ATOM 1985 N N . ASP A 1 256 ? 0.913 25.649 -6.084 1.00 83.88 256 ASP A N 1
ATOM 1986 C CA . ASP A 1 256 ? 0.642 26.515 -7.231 1.00 83.88 256 ASP A CA 1
ATOM 1987 C C . ASP A 1 256 ? -0.132 25.811 -8.365 1.00 83.88 256 ASP A C 1
ATOM 1989 O O . ASP A 1 256 ? -0.443 26.449 -9.375 1.00 83.88 256 ASP A O 1
ATOM 1993 N N . GLY A 1 257 ? -0.458 24.525 -8.197 1.00 82.44 257 GLY A N 1
ATOM 1994 C CA . GLY A 1 257 ? -1.073 23.659 -9.204 1.00 82.44 257 GLY A CA 1
ATOM 1995 C C . GLY A 1 257 ? -0.123 23.269 -10.340 1.00 82.44 257 GLY A C 1
ATOM 1996 O O . GLY A 1 257 ? -0.573 22.829 -11.397 1.00 82.44 257 GLY A O 1
ATOM 1997 N N . GLY A 1 258 ? 1.184 23.507 -10.184 1.00 86.50 258 GLY A N 1
ATOM 1998 C CA . GLY A 1 258 ? 2.204 23.200 -11.182 1.00 86.50 258 GLY A CA 1
ATOM 1999 C C . GLY A 1 258 ? 3.016 21.957 -10.826 1.00 86.50 258 GLY A C 1
ATOM 2000 O O . GLY A 1 258 ? 3.233 21.653 -9.663 1.00 86.50 258 GLY A O 1
ATOM 2001 N N . TYR A 1 259 ? 3.558 21.277 -11.835 1.00 89.69 259 TYR A N 1
ATOM 2002 C CA . TYR A 1 259 ? 4.434 20.107 -11.662 1.00 89.69 259 TYR A CA 1
ATOM 2003 C C . TYR A 1 259 ? 5.928 20.470 -11.774 1.00 89.69 259 TYR A C 1
ATOM 2005 O O . TYR A 1 259 ? 6.755 19.711 -12.295 1.00 89.69 259 TYR A O 1
ATOM 2013 N N . GLY A 1 260 ? 6.283 21.693 -11.374 1.00 86.62 260 GLY A N 1
ATOM 2014 C CA . GLY A 1 260 ? 7.621 22.243 -11.575 1.00 86.62 260 GLY A CA 1
ATOM 2015 C C . GLY A 1 260 ? 8.014 22.267 -13.057 1.00 86.62 260 GLY A C 1
ATOM 2016 O O . GLY A 1 260 ? 7.490 23.061 -13.836 1.00 86.62 260 GLY A O 1
ATOM 2017 N N . ARG A 1 261 ? 8.966 21.409 -13.449 1.00 90.75 261 ARG A N 1
ATOM 2018 C CA . ARG A 1 261 ? 9.436 21.300 -14.845 1.00 90.75 261 ARG A CA 1
ATOM 2019 C C . ARG A 1 261 ? 8.590 20.370 -15.721 1.00 90.75 261 ARG A C 1
ATOM 2021 O O . ARG A 1 261 ? 8.796 20.354 -16.934 1.00 90.75 261 ARG A O 1
ATOM 2028 N N . ARG A 1 262 ? 7.698 19.577 -15.122 1.00 92.56 262 ARG A N 1
ATOM 2029 C CA . ARG A 1 262 ? 6.821 18.647 -15.839 1.00 92.56 262 ARG A CA 1
ATOM 2030 C C . ARG A 1 262 ? 5.502 19.325 -16.201 1.00 92.56 262 ARG A C 1
ATOM 2032 O O . ARG A 1 262 ? 5.186 20.416 -15.730 1.00 92.56 262 ARG A O 1
ATOM 2039 N N . VAL A 1 263 ? 4.729 18.653 -17.045 1.00 91.69 263 VAL A N 1
ATOM 2040 C CA . VAL A 1 263 ? 3.357 19.033 -17.386 1.00 91.69 263 VAL A CA 1
ATOM 2041 C C . VAL A 1 263 ? 2.452 17.877 -16.973 1.00 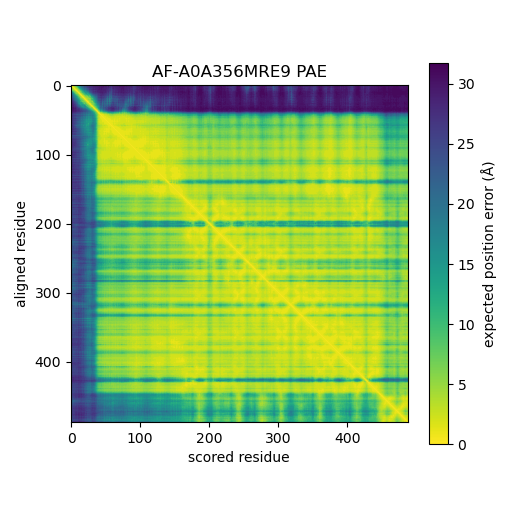91.69 263 VAL A C 1
ATOM 2043 O O . VAL A 1 263 ? 2.686 16.753 -17.416 1.00 91.69 263 VAL A O 1
ATOM 2046 N N . GLY A 1 264 ? 1.482 18.160 -16.104 1.00 92.31 264 GLY A N 1
ATOM 2047 C CA . GLY A 1 264 ? 0.479 17.205 -15.630 1.00 92.31 264 GLY A CA 1
ATOM 2048 C C . GLY A 1 264 ? -0.941 17.529 -16.098 1.00 92.31 264 GLY A C 1
ATOM 2049 O O . GLY A 1 264 ? -1.185 18.597 -16.669 1.00 92.31 264 GLY A O 1
ATOM 2050 N N . GLU A 1 265 ? -1.856 16.598 -15.848 1.00 91.94 265 GLU A N 1
ATOM 2051 C CA . GLU A 1 265 ? -3.285 16.626 -16.157 1.00 91.94 265 GLU A CA 1
ATOM 2052 C C . GLU A 1 265 ? -4.154 16.665 -14.887 1.00 91.94 265 GLU A C 1
ATOM 2054 O O . GLU A 1 265 ? -5.154 17.390 -14.871 1.00 91.94 265 GLU A O 1
ATOM 2059 N N . GLY A 1 266 ? -3.771 15.933 -13.835 1.00 89.94 266 GLY A N 1
ATOM 2060 C CA . GLY A 1 266 ? -4.496 15.819 -12.568 1.00 89.94 266 GLY A CA 1
ATOM 2061 C C . GLY A 1 266 ? -3.783 16.467 -11.380 1.00 89.94 266 GLY A C 1
ATOM 2062 O O . GLY A 1 266 ? -2.925 17.335 -11.550 1.00 89.94 266 GLY A O 1
ATOM 2063 N N . SER A 1 267 ? -4.135 16.049 -10.158 1.00 90.31 267 SER A N 1
ATOM 2064 C CA . SER A 1 267 ? -3.432 16.473 -8.926 1.00 90.31 267 SER A CA 1
ATOM 2065 C C . SER A 1 267 ? -2.190 15.628 -8.627 1.00 90.31 267 SER A C 1
ATOM 2067 O O . SER A 1 267 ? -1.245 16.102 -8.010 1.00 90.31 267 SER A O 1
ATOM 2069 N N . CYS A 1 268 ? -2.193 14.366 -9.056 1.00 95.19 268 CYS A N 1
ATOM 2070 C CA . CYS A 1 268 ? -0.980 13.567 -9.182 1.00 95.19 268 CYS A CA 1
ATOM 2071 C C . CYS A 1 268 ? -1.108 12.699 -10.423 1.00 95.19 268 CYS A C 1
ATOM 2073 O O . CYS A 1 268 ? -2.196 12.198 -10.708 1.00 95.19 268 CYS A O 1
ATOM 2075 N N . ASP A 1 269 ? 0.016 12.521 -11.102 1.00 97.50 269 ASP A N 1
ATOM 2076 C CA . ASP A 1 269 ? 0.110 11.907 -12.413 1.00 97.50 269 ASP A CA 1
ATOM 2077 C C . ASP A 1 269 ? 1.268 10.909 -12.456 1.00 97.50 269 ASP A C 1
ATOM 2079 O O . ASP A 1 269 ? 2.282 11.051 -11.761 1.00 97.50 269 ASP A O 1
ATOM 2083 N N . LEU A 1 270 ? 1.150 9.940 -13.362 1.00 98.19 270 LEU A N 1
ATOM 2084 C CA . LEU A 1 270 ? 2.217 9.005 -13.683 1.00 98.19 270 LEU A CA 1
ATOM 2085 C C . LEU A 1 270 ? 3.120 9.546 -14.793 1.00 98.19 270 LEU A C 1
ATOM 2087 O O . LEU A 1 270 ? 2.657 9.934 -15.873 1.00 98.19 270 LEU A O 1
ATOM 2091 N N . PHE A 1 271 ? 4.425 9.499 -14.546 1.00 97.81 271 PHE A N 1
ATOM 2092 C CA . PHE A 1 271 ? 5.463 9.866 -15.502 1.00 97.81 271 PHE A CA 1
ATOM 2093 C C . PHE A 1 271 ? 6.364 8.672 -15.790 1.00 97.81 271 PHE A C 1
ATOM 2095 O O . PHE A 1 271 ? 6.659 7.878 -14.902 1.00 97.81 271 PHE A O 1
ATOM 2102 N N . CYS A 1 272 ? 6.819 8.566 -17.033 1.00 96.88 272 CYS A N 1
ATOM 2103 C CA . CYS A 1 272 ? 7.769 7.560 -17.486 1.00 96.88 272 CYS A CA 1
ATOM 2104 C C . CYS A 1 272 ? 9.113 8.216 -17.796 1.00 96.88 272 CYS A C 1
ATOM 2106 O O . CYS A 1 272 ? 9.148 9.275 -18.421 1.00 96.88 272 CYS A O 1
ATOM 2108 N N . ALA A 1 273 ? 10.207 7.576 -17.394 1.00 96.69 273 ALA A N 1
ATOM 2109 C CA . ALA A 1 273 ? 11.566 7.957 -17.744 1.00 96.69 273 ALA A CA 1
ATOM 2110 C C . ALA A 1 273 ? 12.363 6.728 -18.197 1.00 96.69 273 ALA A C 1
ATOM 2112 O O . ALA A 1 273 ? 12.292 5.661 -17.582 1.00 96.69 273 ALA A O 1
ATOM 2113 N N . ASP A 1 274 ? 13.154 6.890 -19.254 1.00 94.06 274 ASP A N 1
ATOM 2114 C CA . ASP A 1 274 ? 13.991 5.827 -19.809 1.00 94.06 274 ASP A CA 1
ATOM 2115 C C . ASP A 1 274 ? 15.428 5.955 -19.296 1.00 94.06 274 ASP A C 1
ATOM 2117 O O . ASP A 1 274 ? 15.983 7.053 -19.209 1.00 94.06 274 ASP A O 1
ATOM 2121 N N . PHE A 1 275 ? 16.057 4.830 -18.962 1.00 93.31 275 PHE A N 1
ATOM 2122 C CA . PHE A 1 275 ? 17.449 4.797 -18.534 1.00 93.31 275 PHE A CA 1
ATOM 2123 C C . PHE A 1 275 ? 18.386 4.880 -19.741 1.00 93.31 275 PHE A C 1
ATOM 2125 O O . PHE A 1 275 ? 18.431 3.989 -20.593 1.00 93.31 275 PHE A O 1
ATOM 2132 N N . ASP A 1 276 ? 19.187 5.938 -19.789 1.00 92.44 276 ASP A N 1
ATOM 2133 C CA . ASP A 1 276 ? 20.276 6.072 -20.741 1.00 92.44 276 ASP A CA 1
ATOM 2134 C C . ASP A 1 276 ? 21.504 5.321 -20.220 1.00 92.44 276 ASP A C 1
ATOM 2136 O O . ASP A 1 276 ? 22.150 5.727 -19.253 1.00 92.44 276 ASP A O 1
ATOM 2140 N N . VAL A 1 277 ? 21.827 4.213 -20.883 1.00 87.06 277 VAL A N 1
ATOM 2141 C CA . VAL A 1 277 ? 22.934 3.323 -20.508 1.00 87.06 277 VAL A CA 1
ATOM 2142 C C . VAL A 1 277 ? 24.318 3.943 -20.715 1.00 87.06 277 VAL A C 1
ATOM 2144 O O . VAL A 1 277 ? 25.267 3.534 -20.048 1.00 87.06 277 VAL A O 1
ATOM 2147 N N . LEU A 1 278 ? 24.453 4.925 -21.615 1.00 87.06 278 LEU A N 1
ATOM 2148 C CA . LEU A 1 278 ? 25.730 5.592 -21.883 1.00 87.06 278 LEU A CA 1
ATOM 2149 C C . LEU A 1 278 ? 26.018 6.645 -20.815 1.00 87.06 278 LEU A C 1
ATOM 2151 O O . LEU A 1 278 ? 27.135 6.720 -20.307 1.00 87.06 278 LEU A O 1
ATOM 2155 N N . ASP A 1 279 ? 24.995 7.416 -20.449 1.00 89.69 279 ASP A N 1
ATOM 2156 C CA . ASP A 1 279 ? 25.105 8.454 -19.423 1.00 89.69 279 ASP A CA 1
ATOM 2157 C C . ASP A 1 279 ? 24.871 7.920 -17.999 1.00 89.69 279 ASP A C 1
ATOM 2159 O O . ASP A 1 279 ? 25.100 8.644 -17.029 1.00 89.69 279 ASP A O 1
ATOM 2163 N N . GLN A 1 280 ? 24.422 6.667 -17.871 1.00 90.25 280 GLN A N 1
ATOM 2164 C CA . GLN A 1 280 ? 24.070 5.992 -16.618 1.00 90.25 280 GLN A CA 1
ATOM 2165 C C . GLN A 1 280 ? 23.071 6.792 -15.773 1.00 90.25 280 GLN A C 1
ATOM 2167 O O . GLN A 1 280 ? 23.283 7.054 -14.584 1.00 90.25 280 GLN A O 1
ATOM 2172 N N . ARG A 1 281 ? 21.981 7.233 -16.405 1.00 93.88 281 ARG A N 1
ATOM 2173 C CA . ARG A 1 281 ? 20.914 7.992 -15.741 1.00 93.88 281 ARG A CA 1
ATOM 2174 C C . ARG A 1 281 ? 19.595 7.938 -16.480 1.00 93.88 281 ARG A C 1
ATOM 2176 O O . ARG A 1 281 ? 19.572 7.770 -17.696 1.00 93.88 281 ARG A O 1
ATOM 2183 N N . PHE A 1 282 ? 18.512 8.179 -15.752 1.00 95.69 282 PHE A N 1
ATOM 2184 C CA . PHE A 1 282 ? 17.201 8.359 -16.363 1.00 95.69 282 PHE A CA 1
ATOM 2185 C C . PHE A 1 282 ? 17.118 9.671 -17.155 1.00 95.69 282 PHE A C 1
ATOM 2187 O O . PHE A 1 282 ? 17.744 10.681 -16.816 1.00 95.69 282 PHE A O 1
ATOM 2194 N N . LYS A 1 283 ? 16.351 9.644 -18.243 1.00 92.69 283 LYS A N 1
ATOM 2195 C CA . LYS A 1 283 ? 16.068 10.774 -19.127 1.00 92.69 283 LYS A CA 1
ATOM 2196 C C . LYS A 1 283 ? 14.604 10.758 -19.554 1.00 92.69 283 LYS A C 1
ATOM 2198 O O . LYS A 1 283 ? 13.916 9.756 -19.412 1.00 92.69 283 LYS A O 1
ATOM 2203 N N . GLN A 1 284 ? 14.187 11.874 -20.157 1.00 81.38 284 GLN A N 1
ATOM 2204 C CA . GLN A 1 284 ? 12.938 11.993 -20.908 1.00 81.38 284 GLN A CA 1
ATOM 2205 C C . GLN A 1 284 ? 11.703 11.665 -20.056 1.00 81.38 284 GLN A C 1
ATOM 2207 O O . GLN A 1 284 ? 11.074 10.632 -20.221 1.00 81.38 284 GLN A O 1
ATOM 2212 N N . GLU A 1 285 ? 11.358 12.585 -19.155 1.00 90.19 285 GLU A N 1
ATOM 2213 C CA . GLU A 1 285 ? 10.181 12.476 -18.290 1.00 90.19 285 GLU A CA 1
ATOM 2214 C C . GLU A 1 285 ? 8.906 12.779 -19.086 1.00 90.19 285 GLU A C 1
ATOM 2216 O O . GLU A 1 285 ? 8.582 13.940 -19.356 1.00 90.19 285 GLU A O 1
ATOM 2221 N N . VAL A 1 286 ? 8.203 11.729 -19.502 1.00 94.00 286 VAL A N 1
ATOM 2222 C CA . VAL A 1 286 ? 6.989 11.817 -20.319 1.00 94.00 286 VAL A CA 1
ATOM 2223 C C . VAL A 1 286 ? 5.771 11.548 -19.450 1.00 94.00 286 VAL A C 1
ATOM 2225 O O . VAL A 1 286 ? 5.704 10.528 -18.770 1.00 94.00 286 VAL A O 1
ATOM 2228 N N . ASN A 1 287 ? 4.797 12.456 -19.492 1.00 95.81 287 ASN A N 1
ATOM 2229 C CA . ASN A 1 287 ? 3.489 12.229 -18.887 1.00 95.81 287 ASN A CA 1
ATOM 2230 C C . ASN A 1 287 ? 2.769 11.085 -19.622 1.00 95.81 287 ASN A C 1
ATOM 2232 O O . ASN A 1 287 ? 2.691 11.099 -20.853 1.00 95.81 287 ASN A O 1
ATOM 2236 N N . LEU A 1 288 ? 2.244 10.104 -18.887 1.00 96.75 288 LEU A N 1
ATOM 2237 C CA . LEU A 1 288 ? 1.470 9.006 -19.463 1.00 96.75 288 LEU A CA 1
ATOM 2238 C C . LEU A 1 288 ? 0.022 9.441 -19.743 1.00 96.75 288 LEU A C 1
ATOM 2240 O O . LEU A 1 288 ? -0.903 8.982 -19.086 1.00 96.75 288 LEU A O 1
ATOM 2244 N N . THR A 1 289 ? -0.190 10.290 -20.748 1.00 95.81 289 THR A N 1
ATOM 2245 C CA . THR A 1 289 ? -1.503 10.894 -21.075 1.00 95.81 289 THR A CA 1
ATOM 2246 C C . THR A 1 289 ? -2.600 9.885 -21.445 1.00 95.81 289 THR A C 1
ATOM 2248 O O . THR A 1 289 ? -3.784 10.178 -21.336 1.00 95.81 289 THR A O 1
ATOM 2251 N N . ASP A 1 290 ? -2.233 8.677 -21.889 1.00 96.75 290 ASP A N 1
ATOM 2252 C CA . ASP A 1 290 ? -3.198 7.586 -22.125 1.00 96.75 290 ASP A CA 1
ATOM 2253 C C . ASP A 1 290 ? -3.730 6.981 -20.807 1.00 96.75 290 ASP A C 1
ATOM 2255 O O . ASP A 1 290 ? -4.770 6.313 -20.782 1.00 96.75 290 ASP A O 1
ATOM 2259 N N . ILE A 1 291 ? -2.999 7.203 -19.711 1.00 97.69 291 ILE A N 1
ATOM 2260 C CA . ILE A 1 291 ? -3.251 6.678 -18.370 1.00 97.69 291 ILE A CA 1
ATOM 2261 C C . ILE A 1 291 ? -3.810 7.755 -17.442 1.00 97.69 291 ILE A C 1
ATOM 2263 O O . ILE A 1 291 ? -4.786 7.485 -16.740 1.00 97.69 291 ILE A O 1
ATOM 2267 N N . ASN A 1 292 ? -3.205 8.941 -17.430 1.00 97.75 292 ASN A N 1
ATOM 2268 C CA . ASN A 1 292 ? -3.570 10.034 -16.537 1.00 97.75 292 ASN A CA 1
ATOM 2269 C C . ASN A 1 292 ? -4.938 10.627 -16.890 1.00 97.75 292 ASN A C 1
ATOM 2271 O O . ASN A 1 292 ? -5.505 10.399 -17.964 1.00 97.75 292 ASN A O 1
ATOM 2275 N N . SER A 1 293 ? -5.531 11.313 -15.919 1.00 95.44 293 SER A N 1
ATOM 2276 C CA . SER A 1 293 ? -6.768 12.059 -16.098 1.00 95.44 293 SER A CA 1
ATOM 2277 C C . SER A 1 293 ? -6.796 13.268 -15.161 1.00 95.44 293 SER A C 1
ATOM 2279 O O . SER A 1 293 ? -5.821 13.566 -14.492 1.00 95.44 293 SER A O 1
ATOM 2281 N N . GLU A 1 294 ? -7.930 13.967 -15.049 1.00 93.44 294 GLU A N 1
ATOM 2282 C CA . GLU A 1 294 ? -8.093 15.030 -14.036 1.00 93.44 294 GLU A CA 1
ATOM 2283 C C . GLU A 1 294 ? -8.156 14.487 -12.587 1.00 93.44 294 GLU A C 1
ATOM 2285 O O . GLU A 1 294 ? -8.408 15.239 -11.643 1.00 93.44 294 GLU A O 1
ATOM 2290 N N . ALA A 1 295 ? -8.032 13.170 -12.405 1.00 94.50 295 ALA A N 1
ATOM 2291 C CA . ALA A 1 295 ? -8.077 12.510 -11.111 1.00 94.50 295 ALA A CA 1
ATOM 2292 C C . ALA A 1 295 ? -6.690 12.495 -10.440 1.00 94.50 295 ALA A C 1
ATOM 2294 O O . ALA A 1 295 ? -5.770 13.212 -10.820 1.00 94.50 295 ALA A O 1
ATOM 2295 N N . TRP A 1 296 ? -6.574 11.721 -9.366 1.00 95.69 296 TRP A N 1
ATOM 2296 C CA . TRP A 1 296 ? -5.302 11.406 -8.733 1.00 95.69 296 TRP A CA 1
ATOM 2297 C C . TRP A 1 296 ? -4.864 10.021 -9.204 1.00 95.69 296 TRP A C 1
ATOM 2299 O O . TRP A 1 296 ? -5.455 9.026 -8.779 1.00 95.69 296 TRP A O 1
ATOM 2309 N N . GLU A 1 297 ? -3.878 9.943 -10.093 1.00 97.75 297 GLU A N 1
ATOM 2310 C CA . GLU A 1 297 ? -3.226 8.698 -10.492 1.00 97.75 297 GLU A CA 1
ATOM 2311 C C . GLU A 1 297 ? -1.898 8.516 -9.748 1.00 97.75 297 GLU A C 1
ATOM 2313 O O . GLU A 1 297 ? -1.073 9.425 -9.684 1.00 97.75 297 GLU A O 1
ATOM 2318 N N . SER A 1 298 ? -1.683 7.339 -9.159 1.00 97.50 298 SER A N 1
ATOM 2319 C CA . SER A 1 298 ? -0.494 7.082 -8.343 1.00 97.50 298 SER A CA 1
ATOM 2320 C C . SER A 1 298 ? -0.169 5.595 -8.202 1.00 97.50 298 SER A C 1
ATOM 2322 O O . SER A 1 298 ? -0.896 4.728 -8.692 1.00 97.50 298 SER A O 1
ATOM 2324 N N . GLN A 1 299 ? 0.929 5.309 -7.497 1.00 97.69 299 GLN A N 1
ATOM 2325 C CA . GLN A 1 299 ? 1.322 3.969 -7.045 1.00 97.69 299 GLN A CA 1
ATOM 2326 C C . GLN A 1 299 ? 1.337 2.932 -8.187 1.00 97.69 299 GLN A C 1
ATOM 2328 O O . GLN A 1 299 ? 0.624 1.926 -8.126 1.00 97.69 299 GLN A O 1
ATOM 2333 N N . PRO A 1 300 ? 2.102 3.201 -9.263 1.00 98.31 300 PRO A N 1
ATOM 2334 C CA . PRO A 1 300 ? 2.217 2.311 -10.403 1.00 98.31 300 PRO A CA 1
ATOM 2335 C C . PRO A 1 300 ? 2.920 0.999 -10.034 1.00 98.31 300 PRO A C 1
ATOM 2337 O O . PRO A 1 300 ? 3.845 0.970 -9.229 1.00 98.31 300 PRO A O 1
ATOM 2340 N N . SER A 1 301 ? 2.549 -0.074 -10.723 1.00 98.12 301 SER A N 1
ATOM 2341 C CA . SER A 1 301 ? 3.288 -1.327 -10.794 1.00 98.12 301 SER A CA 1
ATOM 2342 C C . SER A 1 301 ? 3.322 -1.814 -12.231 1.00 98.12 301 SER A C 1
ATOM 2344 O O . SER A 1 301 ? 2.299 -2.139 -12.838 1.00 98.12 301 SER A O 1
ATOM 2346 N N . LEU A 1 302 ? 4.528 -1.820 -12.785 1.00 97.31 302 LEU A N 1
ATOM 2347 C CA . LEU A 1 302 ? 4.807 -2.265 -14.135 1.00 97.31 302 LEU A CA 1
ATOM 2348 C C . LEU A 1 302 ? 5.205 -3.742 -14.103 1.00 97.31 302 LEU A C 1
ATOM 2350 O O . LEU A 1 302 ? 6.030 -4.154 -13.288 1.00 97.31 302 LEU A O 1
ATOM 2354 N N . SER A 1 303 ? 4.649 -4.546 -15.006 1.00 94.75 303 SER A N 1
ATOM 2355 C CA . SER A 1 303 ? 5.086 -5.929 -15.175 1.00 94.75 303 SER A CA 1
ATOM 2356 C C . SER A 1 303 ? 6.550 -5.987 -15.620 1.00 94.75 303 SER A C 1
ATOM 2358 O O . SER A 1 303 ? 7.054 -5.093 -16.300 1.00 94.75 303 SER A O 1
ATOM 2360 N N . ALA A 1 304 ? 7.256 -7.065 -15.268 1.00 91.44 304 ALA A N 1
ATOM 2361 C CA . ALA A 1 304 ? 8.689 -7.191 -15.552 1.00 91.44 304 ALA A CA 1
ATOM 2362 C C . ALA A 1 304 ? 9.032 -7.067 -17.054 1.00 91.44 304 ALA A C 1
ATOM 2364 O O . ALA A 1 304 ? 10.109 -6.585 -17.404 1.00 91.44 304 ALA A O 1
ATOM 2365 N N . ASP A 1 305 ? 8.110 -7.464 -17.934 1.00 88.00 305 ASP A N 1
ATOM 2366 C CA . ASP A 1 305 ? 8.203 -7.344 -19.394 1.00 88.00 305 ASP A CA 1
ATOM 2367 C C . ASP A 1 305 ? 7.730 -5.984 -19.952 1.00 88.00 305 ASP A C 1
ATOM 2369 O O . ASP A 1 305 ? 7.883 -5.723 -21.143 1.00 88.00 305 ASP A O 1
ATOM 2373 N N . GLY A 1 306 ? 7.185 -5.100 -19.112 1.00 91.94 306 GLY A N 1
ATOM 2374 C CA . GLY A 1 306 ? 6.655 -3.790 -19.494 1.00 91.94 306 GLY A CA 1
ATOM 2375 C C . GLY A 1 306 ? 5.300 -3.825 -20.206 1.00 91.94 306 GLY A C 1
ATOM 2376 O O . GLY A 1 306 ? 4.877 -2.810 -20.754 1.00 91.94 306 GLY A O 1
ATOM 2377 N N . HIS A 1 307 ? 4.629 -4.977 -20.248 1.00 91.50 307 HIS A N 1
ATOM 2378 C CA . HIS A 1 307 ? 3.386 -5.152 -20.994 1.00 91.50 307 HIS A CA 1
ATOM 2379 C C . HIS A 1 307 ? 2.137 -4.669 -20.242 1.00 91.50 307 HIS A C 1
ATOM 2381 O O . HIS A 1 307 ? 1.224 -4.134 -20.867 1.00 91.50 307 HIS A O 1
ATOM 2387 N N . TRP A 1 308 ? 2.091 -4.826 -18.920 1.00 96.56 308 TRP A N 1
ATOM 2388 C CA . TRP A 1 308 ? 0.964 -4.425 -18.080 1.00 96.56 308 TRP A CA 1
ATOM 2389 C C . TRP A 1 308 ? 1.385 -3.364 -17.073 1.00 96.56 308 TRP A C 1
ATOM 2391 O O . TRP A 1 308 ? 2.395 -3.517 -16.392 1.00 96.56 308 TRP A O 1
ATOM 2401 N N . LEU A 1 309 ? 0.568 -2.325 -16.935 1.00 98.50 309 LEU A N 1
ATOM 2402 C CA . LEU A 1 309 ? 0.681 -1.317 -15.890 1.00 98.50 309 LEU A CA 1
ATOM 2403 C C . LEU A 1 309 ? -0.556 -1.382 -15.004 1.00 98.50 309 LEU A C 1
ATOM 2405 O O . LEU A 1 309 ? -1.674 -1.189 -15.480 1.00 98.50 309 LEU A O 1
ATOM 2409 N N . PHE A 1 310 ? -0.339 -1.619 -13.719 1.00 98.69 310 PHE A N 1
ATOM 2410 C CA . PHE A 1 310 ? -1.327 -1.477 -12.659 1.00 98.69 310 PHE A CA 1
ATOM 2411 C C . PHE A 1 310 ? -1.082 -0.156 -11.941 1.00 98.69 310 PHE A C 1
ATOM 2413 O O . PHE A 1 310 ? 0.061 0.266 -11.824 1.00 98.69 310 PHE A O 1
ATOM 2420 N N . PHE A 1 311 ? -2.127 0.527 -11.491 1.00 98.75 311 PHE A N 1
ATOM 2421 C CA . PHE A 1 311 ? -1.985 1.800 -10.782 1.00 98.75 311 PHE A CA 1
ATOM 2422 C C . PHE A 1 311 ? -3.251 2.128 -9.997 1.00 98.75 311 PHE A C 1
ATOM 2424 O O . PHE A 1 311 ? -4.321 1.587 -10.277 1.00 98.75 311 PHE A O 1
ATOM 2431 N N . VAL A 1 312 ? -3.144 3.031 -9.031 1.00 98.56 312 VAL A N 1
ATOM 2432 C CA . VAL A 1 312 ? -4.281 3.523 -8.253 1.00 98.56 312 VAL A CA 1
ATOM 2433 C C . VAL A 1 312 ? -4.845 4.772 -8.917 1.00 98.56 312 VAL A C 1
ATOM 2435 O O . VAL A 1 312 ? -4.099 5.663 -9.320 1.00 98.56 312 VAL A O 1
ATOM 2438 N N . ARG A 1 313 ? -6.174 4.865 -8.999 1.00 98.06 313 ARG A N 1
ATOM 2439 C CA . ARG A 1 313 ? -6.870 6.104 -9.358 1.00 98.06 313 ARG A CA 1
ATOM 2440 C C . ARG A 1 313 ? -7.849 6.489 -8.263 1.00 98.06 313 ARG A C 1
ATOM 2442 O O . ARG A 1 313 ? -8.810 5.756 -8.011 1.00 98.06 313 ARG A O 1
ATOM 2449 N N . ALA A 1 314 ? -7.661 7.677 -7.690 1.00 96.88 314 ALA A N 1
ATOM 2450 C CA . ALA A 1 314 ? -8.567 8.250 -6.708 1.00 96.88 314 ALA A CA 1
ATOM 2451 C C . ALA A 1 314 ? -9.312 9.479 -7.231 1.00 96.88 314 ALA A C 1
ATOM 2453 O O . ALA A 1 314 ? -8.750 10.359 -7.878 1.00 96.88 314 ALA A O 1
ATOM 2454 N N . TYR A 1 315 ? -10.608 9.551 -6.942 1.00 94.62 315 TYR A N 1
ATOM 2455 C CA . TYR A 1 315 ? -11.446 10.696 -7.289 1.00 94.62 315 TYR A CA 1
ATOM 2456 C C . TYR A 1 315 ? -12.693 10.746 -6.403 1.00 94.62 315 TYR A C 1
ATOM 2458 O O . TYR A 1 315 ? -13.092 9.763 -5.774 1.00 94.62 315 TYR A O 1
ATOM 2466 N N . ARG A 1 316 ? -13.353 11.907 -6.361 1.00 93.81 316 ARG A N 1
ATOM 2467 C CA . ARG A 1 316 ? -14.613 12.079 -5.631 1.00 93.81 316 ARG A CA 1
ATOM 2468 C C . ARG A 1 316 ? -15.800 11.977 -6.584 1.00 93.81 316 ARG A C 1
ATOM 2470 O O . ARG A 1 316 ? -15.863 12.666 -7.597 1.00 93.81 316 ARG A O 1
ATOM 2477 N N . THR A 1 317 ? -16.754 11.116 -6.259 1.00 91.12 317 THR A N 1
ATOM 2478 C CA . THR A 1 317 ? -18.026 11.006 -6.990 1.00 91.12 317 THR A CA 1
ATOM 2479 C C . THR A 1 317 ? -18.902 12.243 -6.771 1.00 91.12 317 THR A C 1
ATOM 2481 O O . THR A 1 317 ? -18.703 12.999 -5.819 1.00 91.12 317 THR A O 1
ATOM 2484 N N . GLN A 1 318 ? -19.929 12.422 -7.609 1.00 90.38 318 GLN A N 1
ATOM 2485 C CA . GLN A 1 318 ? -20.915 13.503 -7.449 1.00 90.38 318 GLN A CA 1
ATOM 2486 C C . GLN A 1 318 ? -21.653 13.444 -6.100 1.00 90.38 318 GLN A C 1
ATOM 2488 O O . GLN A 1 318 ? -22.044 14.477 -5.566 1.00 90.38 318 GLN A O 1
ATOM 2493 N N . GLU A 1 319 ? -21.798 12.247 -5.530 1.00 91.19 319 GLU A N 1
ATOM 2494 C CA . GLU A 1 319 ? -22.413 12.006 -4.219 1.00 91.19 319 GLU A CA 1
ATOM 2495 C C . GLU A 1 319 ? -21.448 12.275 -3.049 1.00 91.19 319 GLU A C 1
ATOM 2497 O O . GLU A 1 319 ? -21.801 12.101 -1.887 1.00 91.19 319 GLU A O 1
ATOM 2502 N N . GLY A 1 320 ? -20.213 12.700 -3.331 1.00 89.19 320 GLY A N 1
ATOM 2503 C CA . GLY A 1 320 ? -19.209 13.036 -2.323 1.00 89.19 320 GLY A CA 1
ATOM 2504 C C . GLY A 1 320 ? -18.360 11.856 -1.844 1.00 89.19 320 GLY A C 1
ATOM 2505 O O . GLY A 1 320 ? -17.377 12.089 -1.134 1.00 89.19 320 GLY A O 1
ATOM 2506 N N . ARG A 1 321 ? -18.669 10.619 -2.265 1.00 89.44 321 ARG A N 1
ATOM 2507 C CA . ARG A 1 321 ? -17.872 9.417 -1.962 1.00 89.44 321 ARG A CA 1
ATOM 2508 C C . ARG A 1 321 ? -16.488 9.513 -2.601 1.00 89.44 321 ARG A C 1
ATOM 2510 O O . ARG A 1 321 ? -16.404 9.785 -3.800 1.00 89.44 321 ARG A O 1
ATOM 2517 N N . VAL A 1 322 ? -15.441 9.270 -1.816 1.00 91.88 322 VAL A N 1
ATOM 2518 C CA . VAL A 1 322 ? -14.073 9.073 -2.315 1.00 91.88 322 VAL A CA 1
ATOM 2519 C C . VAL A 1 322 ? -13.971 7.649 -2.842 1.00 91.88 322 VAL A C 1
ATOM 2521 O O . VAL A 1 322 ? -14.381 6.716 -2.164 1.00 91.88 322 VAL A O 1
ATOM 2524 N N . VAL A 1 323 ? -13.493 7.507 -4.068 1.00 95.12 323 VAL A N 1
ATOM 2525 C CA . VAL A 1 323 ? -13.190 6.228 -4.707 1.00 95.12 323 VAL A CA 1
ATOM 2526 C C . VAL A 1 323 ? -11.686 6.178 -4.884 1.00 95.12 323 VAL A C 1
ATOM 2528 O O . VAL A 1 323 ? -11.118 7.201 -5.261 1.00 95.12 323 VAL A O 1
ATOM 2531 N N . GLN A 1 324 ? -11.071 5.036 -4.602 1.00 97.56 324 GLN A N 1
ATOM 2532 C CA . GLN A 1 324 ? -9.636 4.819 -4.715 1.00 97.56 324 GLN A CA 1
ATOM 2533 C C . GLN A 1 324 ? -9.421 3.350 -5.066 1.00 97.56 324 GLN A C 1
ATOM 2535 O O . GLN A 1 324 ? -9.380 2.499 -4.185 1.00 97.56 324 GLN A O 1
ATOM 2540 N N . ASP A 1 325 ? -9.358 3.090 -6.369 1.00 98.25 325 ASP A N 1
ATOM 2541 C CA . ASP A 1 325 ? -9.410 1.742 -6.935 1.00 98.25 325 ASP A CA 1
ATOM 2542 C C . ASP A 1 325 ? -8.128 1.453 -7.718 1.00 98.25 325 ASP A C 1
ATOM 2544 O O . ASP A 1 325 ? -7.519 2.363 -8.295 1.00 98.25 325 ASP A O 1
ATOM 2548 N N . ILE A 1 326 ? -7.797 0.170 -7.851 1.00 98.75 326 ILE A N 1
ATOM 2549 C CA . ILE A 1 326 ? -6.736 -0.307 -8.735 1.00 98.75 326 ILE A CA 1
ATOM 2550 C C . ILE A 1 326 ? -7.273 -0.455 -10.162 1.00 98.75 326 ILE A C 1
ATOM 2552 O O . ILE A 1 326 ? -8.313 -1.075 -10.432 1.00 98.75 326 ILE A O 1
ATOM 2556 N N . TYR A 1 327 ? -6.523 0.105 -11.097 1.00 98.75 327 TYR A N 1
ATOM 2557 C CA . TYR A 1 327 ? -6.725 0.042 -12.533 1.00 98.75 327 TYR A CA 1
ATOM 2558 C C . TYR A 1 327 ? -5.584 -0.721 -13.194 1.00 98.75 327 TYR A C 1
ATOM 2560 O O . TYR A 1 327 ? -4.490 -0.819 -12.650 1.00 98.75 327 TYR A O 1
ATOM 2568 N N . GLN A 1 328 ? -5.846 -1.231 -14.394 1.00 98.31 328 GLN A N 1
ATOM 2569 C CA . GLN A 1 328 ? -4.848 -1.832 -15.269 1.00 98.31 328 GLN A CA 1
ATOM 2570 C C . GLN A 1 328 ? -4.924 -1.235 -16.676 1.00 98.31 328 GLN A C 1
ATOM 2572 O O . GLN A 1 328 ? -6.008 -0.858 -17.146 1.00 98.31 328 GLN A O 1
ATOM 2577 N N . SER A 1 329 ? -3.788 -1.216 -17.365 1.00 98.50 329 SER A N 1
ATOM 2578 C CA . SER A 1 329 ? -3.679 -0.923 -18.789 1.00 98.50 329 SER A CA 1
ATOM 2579 C C . SER A 1 329 ? -2.593 -1.776 -19.452 1.00 98.50 329 SER A C 1
ATOM 2581 O O . SER A 1 329 ? -1.597 -2.128 -18.827 1.00 98.50 329 SER A O 1
ATOM 2583 N N . GLU A 1 330 ? -2.804 -2.111 -20.722 1.00 97.06 330 GLU A N 1
ATOM 2584 C CA . GLU A 1 330 ? -1.909 -2.901 -21.563 1.00 97.06 330 GLU A CA 1
ATOM 2585 C C . GLU A 1 330 ? -1.129 -2.008 -22.538 1.00 97.06 330 GLU A C 1
ATOM 2587 O O . GLU A 1 330 ? -1.723 -1.218 -23.281 1.00 97.06 330 GLU A O 1
ATOM 2592 N N . HIS A 1 331 ? 0.191 -2.166 -22.584 1.00 94.69 331 HIS A N 1
ATOM 2593 C CA . HIS A 1 331 ? 1.052 -1.510 -23.561 1.00 94.69 331 HIS A CA 1
ATOM 2594 C C . HIS A 1 331 ? 0.845 -2.129 -24.951 1.00 94.69 331 HIS A C 1
ATOM 2596 O O . HIS A 1 331 ? 1.023 -3.334 -25.141 1.00 94.69 331 HIS A O 1
ATOM 2602 N N . GLN A 1 332 ? 0.511 -1.299 -25.942 1.00 91.44 332 GLN A N 1
ATOM 2603 C CA . GLN A 1 332 ? 0.097 -1.741 -27.282 1.00 91.44 332 GLN A CA 1
ATOM 2604 C C . GLN A 1 332 ? 1.270 -2.048 -28.232 1.00 91.44 332 GLN A C 1
ATOM 2606 O O . GLN A 1 332 ? 1.070 -2.523 -29.349 1.00 91.44 332 GLN A O 1
ATOM 2611 N N . GLY A 1 333 ? 2.510 -1.784 -27.810 1.00 84.50 333 GLY A N 1
ATOM 2612 C CA . GLY A 1 333 ? 3.720 -2.039 -28.602 1.00 84.50 333 GLY A CA 1
ATOM 2613 C C . GLY A 1 333 ? 4.114 -0.909 -29.562 1.00 84.50 333 GLY A C 1
ATOM 2614 O O . GLY A 1 333 ? 5.229 -0.921 -30.080 1.00 84.50 333 GLY A O 1
ATOM 2615 N N . ASP A 1 334 ? 3.251 0.088 -29.760 1.00 84.69 334 ASP A N 1
ATOM 2616 C CA . ASP A 1 334 ? 3.524 1.311 -30.529 1.00 84.69 334 ASP A CA 1
ATOM 2617 C C . ASP A 1 334 ? 3.910 2.514 -29.646 1.00 84.69 334 ASP A C 1
ATOM 2619 O O . ASP A 1 334 ? 4.078 3.625 -30.148 1.00 84.69 334 ASP A O 1
ATOM 2623 N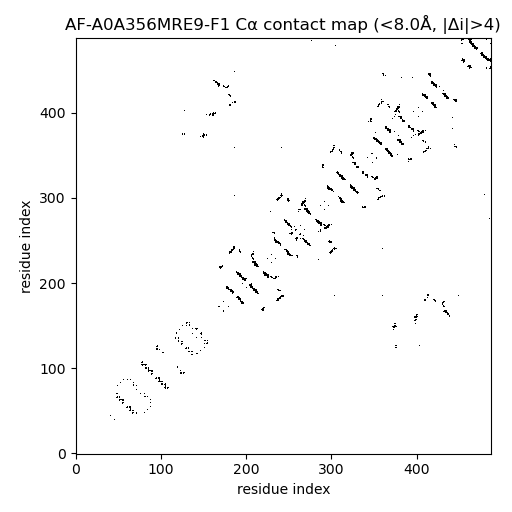 N . GLY A 1 335 ? 4.086 2.279 -28.342 1.00 84.19 335 GLY A N 1
ATOM 2624 C CA . GLY A 1 335 ? 4.356 3.302 -27.332 1.00 84.19 335 GLY A CA 1
ATOM 2625 C C . GLY A 1 335 ? 3.102 3.840 -26.639 1.00 84.19 335 GLY A C 1
ATOM 2626 O O . GLY A 1 335 ? 3.245 4.604 -25.688 1.00 84.19 335 GLY A O 1
ATOM 2627 N N . SER A 1 336 ? 1.901 3.451 -27.084 1.00 93.06 336 SER A N 1
ATOM 2628 C CA . SER A 1 336 ? 0.641 3.810 -26.427 1.00 93.06 336 SER A CA 1
ATOM 2629 C C . SER A 1 336 ? 0.199 2.770 -25.399 1.00 93.06 336 SER A C 1
ATOM 2631 O O . SER A 1 336 ? 0.550 1.582 -25.465 1.00 93.06 336 SER A O 1
ATOM 2633 N N . TRP A 1 337 ? -0.616 3.228 -24.454 1.00 97.56 337 TRP A N 1
ATOM 2634 C CA . TRP A 1 337 ? -1.304 2.369 -23.500 1.00 97.56 337 TRP A CA 1
ATOM 2635 C C . TRP A 1 337 ? -2.773 2.211 -23.885 1.00 97.56 337 TRP A C 1
ATOM 2637 O O . TRP A 1 337 ? -3.412 3.119 -24.417 1.00 97.56 337 TRP A O 1
ATOM 2647 N N . SER A 1 338 ? -3.348 1.048 -23.589 1.00 98.19 338 SER A N 1
ATOM 2648 C CA . SER A 1 338 ? -4.788 0.838 -23.725 1.00 98.19 338 SER A CA 1
ATOM 2649 C C . SER A 1 338 ? -5.573 1.797 -22.821 1.00 98.19 338 SER A C 1
ATOM 2651 O O . SER A 1 338 ? -5.055 2.339 -21.843 1.00 98.19 338 SER A O 1
ATOM 2653 N N . ARG A 1 339 ? -6.873 1.953 -23.078 1.00 97.69 339 ARG A N 1
ATOM 2654 C CA . ARG A 1 339 ? -7.740 2.675 -22.142 1.00 97.69 339 ARG A CA 1
ATOM 2655 C C . ARG A 1 339 ? -7.752 1.957 -20.779 1.00 97.69 339 ARG A C 1
ATOM 2657 O O . ARG A 1 339 ? -8.158 0.793 -20.750 1.00 97.69 339 ARG A O 1
ATOM 2664 N N . PRO A 1 340 ? -7.442 2.637 -19.658 1.00 98.31 340 PRO A N 1
ATOM 2665 C CA . PRO A 1 340 ? -7.437 1.999 -18.350 1.00 98.31 340 PRO A CA 1
ATOM 2666 C C . PRO A 1 340 ? -8.779 1.378 -17.960 1.00 98.31 340 PRO A C 1
ATOM 2668 O O . PRO A 1 340 ? -9.847 1.980 -18.129 1.00 98.31 340 PRO A O 1
ATOM 2671 N N . THR A 1 341 ? -8.712 0.186 -17.375 1.00 97.94 341 THR A N 1
ATOM 2672 C CA . THR A 1 341 ? -9.870 -0.566 -16.872 1.00 97.94 341 THR A CA 1
ATOM 2673 C C . THR A 1 341 ? -9.718 -0.854 -15.385 1.00 97.94 341 THR A C 1
ATOM 2675 O O . THR A 1 341 ? -8.619 -1.151 -14.931 1.00 97.94 341 THR A O 1
ATOM 2678 N N . ARG A 1 342 ? -10.812 -0.771 -14.621 1.00 98.00 342 ARG A N 1
ATOM 2679 C CA . ARG A 1 342 ? -10.813 -1.140 -13.197 1.00 98.00 342 ARG A CA 1
ATOM 2680 C C . ARG A 1 342 ? -10.649 -2.641 -13.025 1.00 98.00 342 ARG A C 1
ATOM 2682 O O . ARG A 1 342 ? -11.242 -3.409 -13.786 1.00 98.00 342 ARG A O 1
ATOM 2689 N N . LEU A 1 343 ? -9.938 -3.038 -11.976 1.00 98.38 343 LEU A N 1
ATOM 2690 C CA . LEU A 1 343 ? -9.927 -4.422 -11.517 1.00 98.38 343 LEU A CA 1
ATOM 2691 C C . LEU A 1 343 ? -11.296 -4.857 -10.958 1.00 98.38 343 LEU A C 1
ATOM 2693 O O . LEU A 1 343 ? -12.106 -4.007 -10.568 1.00 98.38 343 LEU A O 1
ATOM 2697 N N . PRO A 1 344 ? -11.598 -6.171 -10.983 1.00 98.19 344 PRO A N 1
ATOM 2698 C CA . PRO A 1 344 ? -12.908 -6.693 -10.601 1.00 98.19 344 PRO A CA 1
ATOM 2699 C C . PRO A 1 344 ? -13.204 -6.540 -9.096 1.00 98.19 344 PRO A C 1
ATOM 2701 O O . PRO A 1 344 ? -12.283 -6.325 -8.309 1.00 98.19 344 PRO A O 1
ATOM 2704 N N . PRO A 1 345 ? -14.469 -6.751 -8.670 1.00 97.44 345 PRO A N 1
ATOM 2705 C CA . PRO A 1 345 ? -14.879 -6.683 -7.261 1.00 97.44 345 PRO A CA 1
ATOM 2706 C C . PRO A 1 345 ? -14.225 -7.702 -6.318 1.00 97.44 345 PRO A C 1
ATOM 2708 O O . PRO A 1 345 ? -14.446 -7.657 -5.115 1.00 97.44 345 PRO A O 1
ATOM 2711 N N . THR A 1 346 ? -13.466 -8.660 -6.856 1.00 97.94 346 THR A N 1
ATOM 2712 C CA . THR A 1 346 ? -12.628 -9.557 -6.050 1.00 97.94 346 THR A CA 1
ATOM 2713 C C . THR A 1 346 ? -11.390 -8.850 -5.493 1.00 97.94 346 THR A C 1
ATOM 2715 O O . THR A 1 346 ? -10.745 -9.392 -4.603 1.00 97.94 346 THR A O 1
ATOM 2718 N N . ILE A 1 347 ? -11.067 -7.661 -6.017 1.00 98.62 347 ILE A N 1
ATOM 2719 C CA . ILE A 1 347 ? -9.943 -6.809 -5.616 1.00 98.62 347 ILE A CA 1
ATOM 2720 C C . ILE A 1 347 ? -10.468 -5.442 -5.173 1.00 98.62 347 ILE A C 1
ATOM 2722 O O . ILE A 1 347 ? -10.257 -5.072 -4.025 1.00 98.62 347 ILE A O 1
ATOM 2726 N N . ASN A 1 348 ? -11.185 -4.729 -6.051 1.00 98.44 348 ASN A N 1
ATOM 2727 C CA . ASN A 1 348 ? -11.709 -3.394 -5.752 1.00 98.44 348 ASN A CA 1
ATOM 2728 C C . ASN A 1 348 ? -13.012 -3.468 -4.956 1.00 98.44 348 ASN A C 1
ATOM 2730 O O . ASN A 1 348 ? -13.929 -4.209 -5.322 1.00 98.44 348 ASN A O 1
ATOM 2734 N N . THR A 1 349 ? -13.130 -2.664 -3.909 1.00 97.00 349 THR A N 1
ATOM 2735 C CA . THR A 1 349 ? -14.251 -2.717 -2.969 1.00 97.00 349 THR A CA 1
ATOM 2736 C C . THR A 1 349 ? -14.933 -1.350 -2.833 1.00 97.00 349 THR A C 1
ATOM 2738 O O . THR A 1 349 ? -14.887 -0.510 -3.728 1.00 97.00 349 THR A O 1
ATOM 2741 N N . PHE A 1 350 ? -15.667 -1.139 -1.737 1.00 93.69 350 PHE A N 1
ATOM 2742 C CA . PHE A 1 350 ? -16.133 0.194 -1.343 1.00 93.69 350 PHE A CA 1
ATOM 2743 C C . PHE A 1 350 ? -15.105 0.960 -0.496 1.00 93.69 350 PHE A C 1
ATOM 2745 O O . PHE A 1 350 ? -15.335 2.138 -0.212 1.00 93.69 350 PHE A O 1
ATOM 2752 N N . GLY A 1 351 ? -14.039 0.284 -0.059 1.00 95.50 351 GLY A N 1
ATOM 2753 C CA . GLY A 1 351 ? -12.922 0.861 0.672 1.00 95.50 351 GLY A CA 1
ATOM 2754 C C . GLY A 1 351 ? -11.932 1.573 -0.249 1.00 95.50 351 GLY A C 1
ATOM 2755 O O . GLY A 1 351 ? -12.287 2.066 -1.320 1.00 95.50 351 GLY A O 1
ATOM 2756 N N . ARG A 1 352 ? -10.692 1.672 0.221 1.00 97.06 352 ARG A N 1
ATOM 2757 C CA . ARG A 1 352 ? -9.536 2.125 -0.549 1.00 97.06 352 ARG A CA 1
ATOM 2758 C C . ARG A 1 352 ? -8.681 0.913 -0.867 1.00 97.06 352 ARG A C 1
ATOM 2760 O O . ARG A 1 352 ? -8.339 0.171 0.051 1.00 97.06 352 ARG A O 1
ATOM 2767 N N . GLU A 1 353 ? -8.301 0.771 -2.126 1.00 98.12 353 GLU A N 1
ATOM 2768 C CA . GLU A 1 353 ? -7.275 -0.161 -2.574 1.00 98.12 353 GLU A CA 1
ATOM 2769 C C . GLU A 1 353 ? -6.014 0.613 -2.979 1.00 98.12 353 GLU A C 1
ATOM 2771 O O . GLU A 1 353 ? -6.074 1.590 -3.732 1.00 98.12 353 GLU A O 1
ATOM 2776 N N . GLU A 1 354 ? -4.865 0.189 -2.456 1.00 97.06 354 GLU A N 1
ATOM 2777 C CA . GLU A 1 354 ? -3.585 0.892 -2.566 1.00 97.06 354 GLU A CA 1
ATOM 2778 C C . GLU A 1 354 ? -2.442 -0.061 -2.938 1.00 97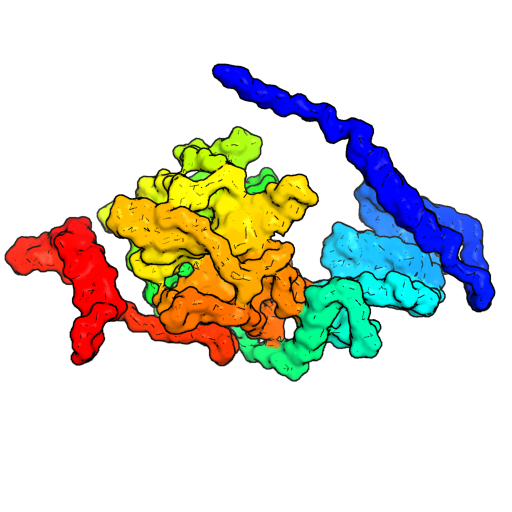.06 354 GLU A C 1
ATOM 2780 O O . GLU A 1 354 ? -2.550 -1.278 -2.797 1.00 97.06 354 GLU A O 1
ATOM 2785 N N . ASN A 1 355 ? -1.348 0.520 -3.430 1.00 96.31 355 ASN A N 1
ATOM 2786 C CA . ASN A 1 355 ? -0.059 -0.107 -3.718 1.00 96.31 355 ASN A CA 1
ATOM 2787 C C . ASN A 1 355 ? -0.163 -1.482 -4.391 1.00 96.31 355 ASN A C 1
ATOM 2789 O O . ASN A 1 355 ? 0.293 -2.484 -3.838 1.00 96.31 355 ASN A O 1
ATOM 2793 N N . PRO A 1 356 ? -0.764 -1.550 -5.594 1.00 98.19 356 PRO A N 1
ATOM 2794 C CA . PRO A 1 356 ? -0.705 -2.768 -6.378 1.00 98.19 356 PRO A CA 1
ATOM 2795 C C . PRO A 1 356 ? 0.757 -3.100 -6.676 1.00 98.19 356 PRO A C 1
ATOM 2797 O O . PRO A 1 356 ? 1.493 -2.239 -7.144 1.00 98.19 356 PRO A O 1
ATOM 2800 N N . VAL A 1 357 ? 1.158 -4.349 -6.463 1.00 97.75 357 VAL A N 1
ATOM 2801 C CA . VAL A 1 357 ? 2.456 -4.891 -6.867 1.00 97.75 357 VAL A CA 1
ATOM 2802 C C . VAL A 1 357 ? 2.239 -6.216 -7.572 1.00 97.75 357 VAL A C 1
ATOM 2804 O O . VAL A 1 357 ? 1.929 -7.239 -6.958 1.00 97.75 357 VAL A O 1
ATOM 2807 N N . LEU A 1 358 ? 2.394 -6.196 -8.893 1.00 97.75 358 LEU A N 1
ATOM 2808 C CA . LEU A 1 358 ? 2.437 -7.406 -9.692 1.00 97.75 358 LEU A CA 1
ATOM 2809 C C . LEU A 1 358 ? 3.812 -8.058 -9.535 1.00 97.75 358 LEU A C 1
ATOM 2811 O O . LEU A 1 358 ? 4.837 -7.478 -9.895 1.00 97.75 358 LEU A O 1
ATOM 2815 N N . HIS A 1 359 ? 3.831 -9.283 -9.021 1.00 97.56 359 HIS A N 1
ATOM 2816 C CA . HIS A 1 359 ? 5.042 -10.080 -8.945 1.00 97.56 359 HIS A CA 1
ATOM 2817 C C . HIS A 1 359 ? 5.604 -10.377 -10.342 1.00 97.56 359 HIS A C 1
ATOM 2819 O O . HIS A 1 359 ? 4.891 -10.416 -11.347 1.00 97.56 359 HIS A O 1
ATOM 2825 N N . SER A 1 360 ? 6.909 -10.637 -10.399 1.00 93.75 360 SER A N 1
ATOM 2826 C CA . SER A 1 360 ? 7.636 -10.942 -11.635 1.00 93.75 360 SER A CA 1
ATOM 2827 C C . SER A 1 360 ? 7.129 -12.185 -12.388 1.00 93.75 360 SER A C 1
ATOM 2829 O O . SER A 1 360 ? 7.398 -12.316 -13.581 1.00 93.75 360 SER A O 1
ATOM 2831 N N . ASP A 1 361 ? 6.342 -13.052 -11.739 1.00 93.75 361 ASP A N 1
ATOM 2832 C CA . ASP A 1 361 ? 5.625 -14.168 -12.380 1.00 93.75 361 ASP A CA 1
ATOM 2833 C C . ASP A 1 361 ? 4.473 -13.724 -13.306 1.00 93.75 361 ASP A C 1
ATOM 2835 O O . ASP A 1 361 ? 3.921 -14.537 -14.054 1.00 93.75 361 ASP A O 1
ATOM 2839 N N . GLY A 1 362 ? 4.094 -12.442 -13.260 1.00 93.06 362 GLY A N 1
ATOM 2840 C CA . GLY A 1 362 ? 3.034 -11.844 -14.070 1.00 93.06 362 GLY A CA 1
ATOM 2841 C C . GLY A 1 362 ? 1.618 -12.313 -13.717 1.00 93.06 362 GLY A C 1
ATOM 2842 O O . GLY A 1 362 ? 0.687 -12.088 -14.497 1.00 93.06 362 GLY A O 1
ATOM 2843 N N . ARG A 1 363 ? 1.433 -12.999 -12.583 1.00 95.62 363 ARG A N 1
ATOM 2844 C CA . ARG A 1 363 ? 0.165 -13.636 -12.183 1.00 95.62 363 ARG A CA 1
ATOM 2845 C C . ARG A 1 363 ? -0.227 -13.375 -10.739 1.00 95.62 363 ARG A C 1
ATOM 2847 O O . ARG A 1 363 ? -1.412 -13.485 -10.437 1.00 95.62 363 ARG A O 1
ATOM 2854 N N . THR A 1 364 ? 0.713 -13.046 -9.866 1.00 98.50 364 THR A N 1
ATOM 2855 C CA . THR A 1 364 ? 0.439 -12.796 -8.450 1.00 98.50 364 THR A CA 1
ATOM 2856 C C . THR A 1 364 ? 0.426 -11.293 -8.201 1.00 98.50 364 THR A C 1
ATOM 2858 O O . THR A 1 364 ? 1.438 -10.626 -8.391 1.00 98.50 364 THR A O 1
ATOM 2861 N N . LEU A 1 365 ? -0.726 -10.751 -7.816 1.00 98.69 365 LEU A N 1
ATOM 2862 C CA . LEU A 1 365 ? -0.895 -9.344 -7.467 1.00 98.69 365 LEU A CA 1
ATOM 2863 C C . LEU A 1 365 ? -1.029 -9.224 -5.956 1.00 98.69 365 LEU A C 1
ATOM 2865 O O . LEU A 1 365 ? -1.944 -9.798 -5.365 1.00 98.69 365 LEU A O 1
ATOM 2869 N N . TYR A 1 366 ? -0.148 -8.441 -5.359 1.00 98.75 366 TYR A N 1
ATOM 2870 C CA . TYR A 1 366 ? -0.276 -8.000 -3.982 1.00 98.75 366 TYR A CA 1
ATOM 2871 C C . TYR A 1 366 ? -0.819 -6.578 -3.947 1.00 98.75 366 TYR A C 1
ATOM 2873 O O . TYR A 1 366 ? -0.585 -5.814 -4.880 1.00 98.75 366 TYR A O 1
ATOM 2881 N N . PHE A 1 367 ? -1.572 -6.231 -2.912 1.00 98.75 367 PHE A N 1
ATOM 2882 C CA . PHE A 1 367 ? -2.114 -4.885 -2.739 1.00 98.75 367 PHE A CA 1
ATOM 2883 C C . PHE A 1 367 ? -2.550 -4.662 -1.292 1.00 98.75 367 PHE A C 1
ATOM 2885 O O . PHE A 1 367 ? -2.757 -5.624 -0.553 1.00 98.75 367 PHE A O 1
ATOM 2892 N N . ALA A 1 368 ? -2.720 -3.405 -0.898 1.00 98.50 368 ALA A N 1
ATOM 2893 C CA . ALA A 1 368 ? -3.291 -3.028 0.388 1.00 98.50 368 ALA A CA 1
ATOM 2894 C C . ALA A 1 368 ? -4.776 -2.659 0.235 1.00 98.50 368 ALA A C 1
ATOM 2896 O O . ALA A 1 368 ? -5.169 -2.063 -0.770 1.00 98.50 368 ALA A O 1
ATOM 2897 N N . SER A 1 369 ? -5.623 -2.993 1.210 1.00 98.38 369 SER A N 1
ATOM 2898 C CA . SER A 1 369 ? -7.035 -2.592 1.210 1.00 98.38 369 SER A CA 1
ATOM 2899 C C . SER A 1 369 ? -7.620 -2.499 2.613 1.00 98.38 369 SER A C 1
ATOM 2901 O O . SER A 1 369 ? -7.279 -3.285 3.488 1.00 98.38 369 SER A O 1
ATOM 2903 N N . ASN A 1 370 ? -8.558 -1.571 2.811 1.00 97.38 370 ASN A N 1
ATOM 2904 C CA . ASN A 1 370 ? -9.376 -1.482 4.027 1.00 97.38 370 ASN A CA 1
ATOM 2905 C C . ASN A 1 370 ? -10.853 -1.844 3.792 1.00 97.38 370 ASN A C 1
ATOM 2907 O O . ASN A 1 370 ? -11.715 -1.520 4.610 1.00 97.38 370 ASN A O 1
ATOM 2911 N N . GLY A 1 371 ? -11.166 -2.450 2.644 1.00 97.06 371 GLY A N 1
ATOM 2912 C CA . GLY A 1 371 ? -12.531 -2.808 2.261 1.00 97.06 371 GLY A CA 1
ATOM 2913 C C . GLY A 1 371 ? -12.810 -4.309 2.189 1.00 97.06 371 GLY A C 1
ATOM 2914 O O . GLY A 1 371 ? -13.950 -4.707 1.939 1.00 97.06 371 GLY A O 1
ATOM 2915 N N . HIS A 1 372 ? -11.797 -5.135 2.447 1.00 97.94 372 HIS A N 1
ATOM 2916 C CA . HIS A 1 372 ? -11.924 -6.576 2.672 1.00 97.94 372 HIS A CA 1
ATOM 2917 C C . HIS A 1 372 ? -11.915 -6.883 4.174 1.00 97.94 372 HIS A C 1
ATOM 2919 O O . HIS A 1 372 ? -11.429 -6.088 4.977 1.00 97.94 372 HIS A O 1
ATOM 2925 N N . ALA A 1 373 ? -12.451 -8.043 4.565 1.00 97.75 373 ALA A N 1
ATOM 2926 C CA . ALA A 1 373 ? -12.380 -8.487 5.956 1.00 97.75 373 ALA A CA 1
ATOM 2927 C C . ALA A 1 373 ? -10.909 -8.628 6.383 1.00 97.75 373 ALA A C 1
ATOM 2929 O O . ALA A 1 373 ? -10.126 -9.294 5.700 1.00 97.75 373 ALA A O 1
ATOM 2930 N N . GLY A 1 374 ? -10.552 -7.992 7.496 1.00 97.56 374 GLY A N 1
ATOM 2931 C CA . GLY A 1 374 ? -9.157 -7.772 7.862 1.00 97.56 374 GLY A CA 1
ATOM 2932 C C . GLY A 1 374 ? -8.931 -7.555 9.353 1.00 97.56 374 GLY A C 1
ATOM 2933 O O . GLY A 1 374 ? -9.817 -7.783 10.181 1.00 97.56 374 GLY A O 1
ATOM 2934 N N . MET A 1 375 ? -7.721 -7.127 9.671 1.00 97.81 375 MET A N 1
ATOM 2935 C CA . MET A 1 375 ? -7.180 -6.879 10.994 1.00 97.81 375 MET A CA 1
ATOM 2936 C C . MET A 1 375 ? -7.374 -5.417 11.409 1.00 97.81 375 MET A C 1
ATOM 2938 O O . MET A 1 375 ? -7.609 -5.161 12.585 1.00 97.81 375 MET A O 1
ATOM 2942 N N . GLY A 1 376 ? -7.358 -4.455 10.483 1.00 94.81 376 GLY A N 1
ATOM 2943 C CA . GLY A 1 376 ? -7.386 -3.052 10.884 1.00 94.81 376 GLY A CA 1
ATOM 2944 C C . GLY A 1 376 ? -7.678 -2.059 9.776 1.00 94.81 376 GLY A C 1
ATOM 2945 O O . GLY A 1 376 ? -8.768 -2.062 9.204 1.00 94.81 376 GLY A O 1
ATOM 2946 N N . GLY A 1 377 ? -6.750 -1.118 9.600 1.00 94.88 377 GLY A N 1
ATOM 2947 C CA . GLY A 1 377 ? -6.787 -0.096 8.567 1.00 94.88 377 GLY A CA 1
ATOM 2948 C C . GLY A 1 377 ? -6.580 -0.714 7.188 1.00 94.88 377 GLY A C 1
ATOM 2949 O O . GLY A 1 377 ? -7.420 -1.471 6.709 1.00 94.88 377 GLY A O 1
ATOM 2950 N N . LEU A 1 378 ? -5.509 -0.332 6.505 1.00 97.25 378 LEU A N 1
ATOM 2951 C CA . LEU A 1 378 ? -5.063 -1.006 5.291 1.00 97.25 378 LEU A CA 1
ATOM 2952 C C . LEU A 1 378 ? -4.394 -2.337 5.650 1.00 97.25 378 LEU A C 1
ATOM 2954 O O . LEU A 1 378 ? -3.352 -2.353 6.282 1.00 97.25 378 LEU A O 1
ATOM 2958 N N . ASP A 1 379 ? -4.965 -3.442 5.192 1.00 98.44 379 ASP A N 1
ATOM 2959 C CA . ASP A 1 379 ? -4.374 -4.773 5.295 1.00 98.44 379 ASP A CA 1
ATOM 2960 C C . ASP A 1 379 ? -3.759 -5.176 3.944 1.00 98.44 379 ASP A C 1
ATOM 2962 O O . ASP A 1 379 ? -4.300 -4.846 2.888 1.00 98.44 379 ASP A O 1
ATOM 2966 N N . LEU A 1 380 ? -2.675 -5.954 3.948 1.00 98.62 380 LEU A N 1
ATOM 2967 C CA . LEU A 1 380 ? -2.099 -6.562 2.747 1.00 98.62 380 LEU A CA 1
ATOM 2968 C C . LEU A 1 380 ? -2.886 -7.805 2.315 1.00 98.62 380 LEU A C 1
ATOM 2970 O O . LEU A 1 380 ? -3.167 -8.707 3.116 1.00 98.62 380 LEU A O 1
ATOM 2974 N N . PHE A 1 381 ? -3.148 -7.895 1.014 1.00 98.81 381 PHE A N 1
ATOM 2975 C CA . PHE A 1 381 ? -3.814 -9.009 0.349 1.00 98.81 381 PHE A CA 1
ATOM 2976 C C . PHE A 1 381 ? -3.007 -9.523 -0.841 1.00 98.81 381 PHE A C 1
ATOM 2978 O O . PHE A 1 381 ? -2.204 -8.806 -1.439 1.00 98.81 381 PHE A O 1
ATOM 2985 N N . VAL A 1 382 ? -3.277 -10.771 -1.220 1.00 98.75 382 VAL A N 1
ATOM 2986 C CA . VAL A 1 382 ? -2.813 -11.384 -2.467 1.00 98.75 382 VAL A CA 1
ATOM 2987 C C . VAL A 1 382 ? -4.004 -11.850 -3.305 1.00 98.75 382 VAL A C 1
ATOM 2989 O O . VAL A 1 382 ? -4.978 -12.393 -2.788 1.00 98.75 382 VAL A O 1
ATOM 2992 N N . SER A 1 383 ? -3.932 -11.654 -4.618 1.00 98.69 383 SER A N 1
ATOM 2993 C CA . SER A 1 383 ? -4.858 -12.217 -5.601 1.00 98.69 383 SER A CA 1
ATOM 2994 C C . SER A 1 383 ? -4.075 -12.797 -6.775 1.00 98.69 383 SER A C 1
ATOM 2996 O O . SER A 1 383 ? -3.019 -12.291 -7.156 1.00 98.69 383 SER A O 1
ATOM 2998 N N . ARG A 1 384 ? -4.575 -13.888 -7.357 1.00 98.38 384 ARG A N 1
ATOM 2999 C CA . ARG A 1 384 ? -3.901 -14.622 -8.432 1.00 98.38 384 ARG A CA 1
ATOM 3000 C C . ARG A 1 384 ? -4.719 -14.619 -9.704 1.00 98.38 384 ARG A C 1
ATOM 3002 O O . ARG A 1 384 ? -5.904 -14.973 -9.703 1.00 98.38 384 ARG A O 1
ATOM 3009 N N . ARG A 1 385 ? -4.055 -14.281 -10.804 1.00 96.62 385 ARG A N 1
ATOM 3010 C CA . ARG A 1 385 ? -4.615 -14.327 -12.146 1.00 96.62 385 ARG A CA 1
ATOM 3011 C C . ARG A 1 385 ? -4.744 -15.773 -12.609 1.00 96.62 385 ARG A C 1
ATOM 3013 O O . ARG A 1 385 ? -3.770 -16.519 -12.691 1.00 96.62 385 ARG A O 1
ATOM 3020 N N . GLN A 1 386 ? -5.969 -16.155 -12.921 1.00 95.25 386 GLN A N 1
ATOM 3021 C CA . GLN A 1 386 ? -6.353 -17.472 -13.395 1.00 95.25 386 GLN A CA 1
ATOM 3022 C C . GLN A 1 386 ? -6.045 -17.632 -14.896 1.00 95.25 386 GLN A C 1
ATOM 3024 O O . GLN A 1 386 ? -5.888 -16.635 -15.608 1.00 95.25 386 GLN A O 1
ATOM 3029 N N . PRO A 1 387 ? -6.001 -18.872 -15.424 1.00 91.69 387 PRO A N 1
ATOM 3030 C CA . PRO A 1 387 ? -5.752 -19.122 -16.848 1.00 91.69 387 PRO A CA 1
ATOM 3031 C C . PRO A 1 387 ? -6.761 -18.471 -17.806 1.00 91.69 387 PRO A C 1
ATOM 3033 O O . PRO A 1 387 ? -6.432 -18.229 -18.964 1.00 91.69 387 PRO A O 1
ATOM 3036 N N . ASP A 1 388 ? -7.982 -18.189 -17.343 1.00 93.56 388 ASP A N 1
ATOM 3037 C CA . ASP A 1 388 ? -9.013 -17.477 -18.110 1.00 93.56 388 ASP A CA 1
ATOM 3038 C C . ASP A 1 388 ? -8.867 -15.942 -18.055 1.00 93.56 388 ASP A C 1
ATOM 3040 O O . ASP A 1 388 ? -9.658 -15.218 -18.659 1.00 93.56 388 ASP A O 1
ATOM 3044 N N . GLY A 1 389 ? -7.849 -15.445 -17.346 1.00 91.38 389 GLY A N 1
ATOM 3045 C CA . GLY A 1 389 ? -7.550 -14.031 -17.164 1.00 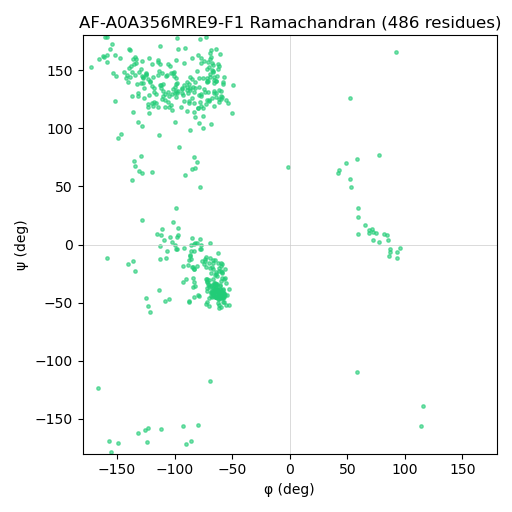91.38 389 GLY A CA 1
ATOM 3046 C C . GLY A 1 389 ? -8.274 -13.364 -15.993 1.00 91.38 389 GLY A C 1
ATOM 3047 O O . GLY A 1 389 ? -7.988 -12.194 -15.736 1.00 91.38 389 GLY A O 1
ATOM 3048 N N . SER A 1 390 ? -9.170 -14.068 -15.290 1.00 96.12 390 SER A N 1
ATOM 3049 C CA . SER A 1 390 ? -9.854 -13.557 -14.095 1.00 96.12 390 SER A CA 1
ATOM 3050 C C . SER A 1 390 ? -8.931 -13.518 -12.873 1.00 96.12 390 SER A C 1
ATOM 3052 O O . SER A 1 390 ? -7.930 -14.225 -12.818 1.00 96.12 390 SER A O 1
ATOM 3054 N N . TRP A 1 391 ? -9.253 -12.686 -11.883 1.00 98.19 391 TRP A N 1
ATOM 3055 C CA . TRP A 1 391 ? -8.523 -12.604 -10.614 1.00 98.19 391 TRP A CA 1
ATOM 3056 C C . TRP A 1 391 ? -9.245 -13.406 -9.529 1.00 98.19 391 TRP A C 1
ATOM 3058 O O . TRP A 1 391 ? -10.473 -13.347 -9.433 1.00 98.19 391 TRP A O 1
ATOM 3068 N N . SER A 1 392 ? -8.498 -14.142 -8.700 1.00 98.44 392 SER A N 1
ATOM 3069 C CA . SER A 1 392 ? -9.060 -14.829 -7.532 1.00 98.44 392 SER A CA 1
ATOM 3070 C C . SER A 1 392 ? -9.614 -13.838 -6.506 1.00 98.44 392 SER A C 1
ATOM 3072 O O . SER A 1 392 ? -9.355 -12.633 -6.571 1.00 98.44 392 SER A O 1
ATOM 3074 N N . GLN A 1 393 ? -10.362 -14.354 -5.528 1.00 97.94 393 GLN A N 1
ATOM 3075 C CA . GLN A 1 393 ? -10.669 -13.584 -4.323 1.00 97.94 393 GLN A CA 1
ATOM 3076 C C . GLN A 1 393 ? -9.374 -13.135 -3.643 1.00 97.94 393 GLN A C 1
ATOM 3078 O O . GLN A 1 393 ? -8.380 -13.865 -3.680 1.00 97.94 393 GLN A O 1
ATOM 3083 N N . ALA A 1 394 ? -9.408 -11.936 -3.067 1.00 98.38 394 ALA A N 1
ATOM 3084 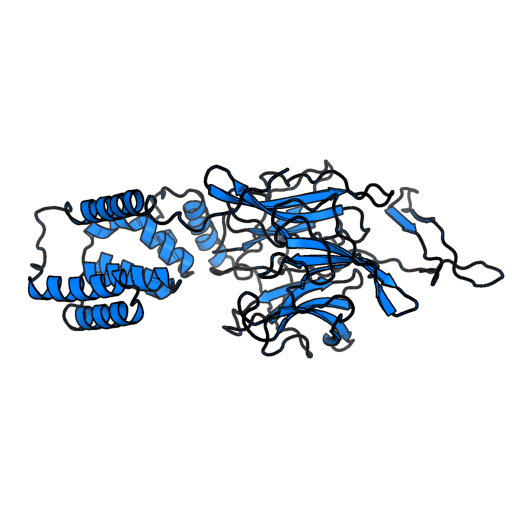C CA . ALA A 1 394 ? -8.336 -11.412 -2.241 1.00 98.38 394 ALA A CA 1
ATOM 3085 C C . ALA A 1 394 ? -8.171 -12.271 -0.984 1.00 98.38 394 ALA A C 1
ATOM 3087 O O . ALA A 1 394 ? -9.129 -12.508 -0.246 1.00 98.38 394 ALA A O 1
ATOM 3088 N N . GLU A 1 395 ? -6.953 -12.736 -0.740 1.00 98.38 395 GLU A N 1
ATOM 3089 C CA . GLU A 1 395 ? -6.591 -13.500 0.449 1.00 98.38 395 GLU A CA 1
ATOM 3090 C C . GLU A 1 395 ? -5.718 -12.625 1.349 1.00 98.38 395 GLU A C 1
ATOM 3092 O O . GLU A 1 395 ? -4.696 -12.099 0.911 1.00 98.38 395 GLU A O 1
ATOM 3097 N N . ASN A 1 396 ? -6.134 -12.444 2.601 1.00 98.50 396 ASN A N 1
ATOM 3098 C CA . ASN A 1 396 ? -5.403 -11.661 3.595 1.00 98.50 396 ASN A CA 1
ATOM 3099 C C . ASN A 1 396 ? -4.062 -12.343 3.942 1.00 98.50 396 ASN A C 1
ATOM 3101 O O . ASN A 1 396 ? -4.005 -13.571 4.090 1.00 98.50 396 ASN A O 1
ATOM 3105 N N . LEU A 1 397 ? -2.980 -11.572 4.093 1.00 98.19 397 LEU A N 1
ATOM 3106 C CA . LEU A 1 397 ? -1.655 -12.124 4.419 1.00 98.19 397 LEU A CA 1
ATOM 3107 C C . LEU A 1 397 ? -1.562 -12.682 5.853 1.00 98.19 397 LEU A C 1
ATOM 3109 O O . LEU A 1 397 ? -0.682 -13.495 6.132 1.00 98.19 397 LEU A O 1
ATOM 3113 N N . GLY A 1 398 ? -2.509 -12.335 6.725 1.00 97.56 398 GLY A N 1
ATOM 3114 C CA . GLY A 1 398 ? -2.656 -12.885 8.069 1.00 97.56 398 GLY A CA 1
ATOM 3115 C C . GLY A 1 398 ? -1.934 -12.080 9.148 1.00 97.56 398 GLY A C 1
ATOM 3116 O O . GLY A 1 398 ? -1.087 -11.231 8.882 1.00 97.56 398 GLY A O 1
ATOM 3117 N N . PHE A 1 399 ? -2.274 -12.359 10.403 1.00 97.25 399 PHE A N 1
ATOM 3118 C CA . PHE A 1 399 ? -1.641 -11.745 11.570 1.00 97.25 399 PHE A CA 1
ATOM 3119 C C . PHE A 1 399 ? -0.351 -12.497 11.941 1.00 97.25 399 PHE A C 1
ATOM 3121 O O . PHE A 1 399 ? -0.401 -13.726 11.985 1.00 97.25 399 PHE A O 1
ATOM 3128 N N . PRO A 1 400 ? 0.781 -11.833 12.256 1.00 95.75 400 PRO A N 1
ATOM 3129 C CA . PRO A 1 400 ? 0.941 -10.396 12.507 1.00 95.75 400 PRO A CA 1
ATOM 3130 C C . PRO A 1 400 ? 1.529 -9.596 11.330 1.00 95.75 400 PRO A C 1
ATOM 3132 O O . PRO A 1 400 ? 2.048 -8.498 11.541 1.00 95.75 400 PRO A O 1
ATOM 3135 N N . ILE A 1 401 ? 1.488 -10.126 10.100 1.00 96.56 401 ILE A N 1
ATOM 3136 C CA . ILE A 1 401 ? 1.862 -9.335 8.915 1.00 96.56 401 ILE A CA 1
ATOM 3137 C C . ILE A 1 401 ? 0.906 -8.161 8.785 1.00 96.56 401 ILE A C 1
ATOM 3139 O O . ILE A 1 401 ? 1.378 -7.036 8.709 1.00 96.56 401 ILE A O 1
ATOM 3143 N N . ASN A 1 402 ? -0.399 -8.423 8.847 1.00 97.25 402 ASN A N 1
ATOM 3144 C CA . ASN A 1 402 ? -1.415 -7.393 9.011 1.00 97.25 402 ASN A CA 1
ATOM 3145 C C . ASN A 1 402 ? -1.679 -7.140 10.498 1.00 97.25 402 ASN A C 1
ATOM 3147 O O . ASN A 1 402 ? -1.724 -8.079 11.306 1.00 97.25 402 ASN A O 1
ATOM 3151 N N . SER A 1 403 ? -1.850 -5.873 10.858 1.00 94.88 403 SER A N 1
ATOM 3152 C CA . SER A 1 403 ? -2.052 -5.398 12.225 1.00 94.88 403 SER A CA 1
ATOM 3153 C C . SER A 1 403 ? -3.349 -4.589 12.342 1.00 94.88 403 SER A C 1
ATOM 3155 O O . SER A 1 403 ? -4.181 -4.585 11.446 1.00 94.88 403 SER A O 1
ATOM 3157 N N . ASN A 1 404 ? -3.570 -3.924 13.478 1.00 94.62 404 ASN A N 1
ATOM 3158 C CA . ASN A 1 404 ? -4.690 -2.989 13.613 1.00 94.62 404 ASN A CA 1
ATOM 3159 C C . ASN A 1 404 ? -4.418 -1.625 12.936 1.00 94.62 404 ASN A C 1
ATOM 3161 O O . ASN A 1 404 ? -5.288 -0.752 12.972 1.00 94.62 404 ASN A O 1
ATOM 3165 N N . GLY A 1 405 ? -3.209 -1.422 12.398 1.00 93.19 405 GLY A N 1
ATOM 3166 C CA . GLY A 1 405 ? -2.757 -0.205 11.725 1.00 93.19 405 GLY A CA 1
ATOM 3167 C C . GLY A 1 405 ? -2.966 -0.229 10.210 1.00 93.19 405 GLY A C 1
ATOM 3168 O O . GLY A 1 405 ? -3.851 -0.919 9.712 1.00 93.19 405 GLY A O 1
ATOM 3169 N N . ASP A 1 406 ? -2.170 0.574 9.503 1.00 93.81 406 ASP A N 1
ATOM 3170 C CA . ASP A 1 406 ? -2.107 0.597 8.042 1.00 93.81 406 ASP A CA 1
ATOM 3171 C C . ASP A 1 406 ? -0.812 -0.095 7.581 1.00 93.81 406 ASP A C 1
ATOM 3173 O O . ASP A 1 406 ? 0.289 0.372 7.869 1.00 93.81 406 ASP A O 1
ATOM 3177 N N . GLU A 1 407 ? -0.936 -1.183 6.831 1.00 94.44 407 GLU A N 1
ATOM 3178 C CA . GLU A 1 407 ? 0.144 -1.820 6.090 1.00 94.44 407 GLU A CA 1
ATOM 3179 C C . GLU A 1 407 ? 0.118 -1.415 4.613 1.00 94.44 407 GLU A C 1
ATOM 3181 O O . GLU A 1 407 ? -0.911 -1.463 3.937 1.00 94.44 407 GLU A O 1
ATOM 3186 N N . ASN A 1 408 ? 1.279 -1.026 4.090 1.00 91.19 408 ASN A N 1
ATOM 3187 C CA . ASN A 1 408 ? 1.434 -0.564 2.715 1.00 91.19 408 ASN A CA 1
ATOM 3188 C C . ASN A 1 408 ? 2.886 -0.788 2.239 1.00 91.19 408 ASN A C 1
ATOM 3190 O O . ASN A 1 408 ? 3.729 -1.286 2.986 1.00 91.19 408 ASN A O 1
ATOM 3194 N N . SER A 1 409 ? 3.210 -0.385 1.009 1.00 94.44 409 SER A N 1
ATOM 3195 C CA . SER A 1 409 ? 4.560 -0.433 0.429 1.00 94.44 409 SER A CA 1
ATOM 3196 C C . SER A 1 409 ? 5.170 -1.836 0.359 1.00 94.44 409 SER A C 1
ATOM 3198 O O . SER A 1 409 ? 6.388 -1.977 0.472 1.00 94.44 409 SER A O 1
ATOM 3200 N N . LEU A 1 410 ? 4.348 -2.875 0.191 1.00 96.88 410 LEU A N 1
ATOM 3201 C CA . LEU A 1 410 ? 4.842 -4.241 0.047 1.00 96.88 410 LEU A CA 1
ATOM 3202 C C . LEU A 1 410 ? 5.518 -4.401 -1.316 1.00 96.88 410 LEU A C 1
ATOM 3204 O O . LEU A 1 410 ? 4.922 -4.110 -2.343 1.00 96.88 410 LEU A O 1
ATOM 3208 N N . GLN A 1 411 ? 6.717 -4.968 -1.341 1.00 97.19 411 GLN A N 1
ATOM 3209 C CA . GLN A 1 411 ? 7.411 -5.372 -2.556 1.00 97.19 411 GLN A CA 1
ATOM 3210 C C . GLN A 1 411 ? 7.937 -6.794 -2.388 1.00 97.19 411 GLN A C 1
ATOM 3212 O O . GLN A 1 411 ? 8.644 -7.099 -1.432 1.00 97.19 411 GLN A O 1
ATOM 3217 N N . VAL A 1 412 ? 7.621 -7.671 -3.337 1.00 97.50 412 VAL A N 1
ATOM 3218 C CA . VAL A 1 412 ? 8.037 -9.080 -3.296 1.00 97.50 412 VAL A CA 1
ATOM 3219 C C . VAL A 1 412 ? 9.260 -9.282 -4.184 1.00 97.50 412 VAL A C 1
ATOM 3221 O O . VAL A 1 412 ? 9.321 -8.749 -5.297 1.00 97.50 412 VAL A O 1
ATOM 3224 N N . PHE A 1 413 ? 10.246 -10.022 -3.679 1.00 96.62 413 PHE A N 1
ATOM 3225 C CA . PHE A 1 413 ? 11.448 -10.374 -4.426 1.00 96.62 413 PHE A CA 1
ATOM 3226 C C . PHE A 1 413 ? 11.135 -11.388 -5.536 1.00 96.62 413 PHE A C 1
ATOM 3228 O O . PHE A 1 413 ? 10.189 -12.162 -5.410 1.00 96.62 413 PHE A O 1
ATOM 3235 N N . PRO A 1 414 ? 11.972 -11.471 -6.587 1.00 94.56 414 PRO A N 1
ATOM 3236 C CA . PRO A 1 414 ? 11.800 -12.430 -7.688 1.00 94.56 414 PRO A CA 1
ATOM 3237 C C . PRO A 1 414 ? 11.790 -13.916 -7.280 1.00 94.56 414 PRO A C 1
ATOM 3239 O O . PRO A 1 414 ? 11.387 -14.780 -8.061 1.00 94.56 414 PRO A O 1
ATOM 3242 N N . ASP A 1 415 ? 12.260 -14.236 -6.070 1.00 95.31 415 ASP A N 1
ATOM 3243 C CA . ASP A 1 415 ? 12.191 -15.585 -5.506 1.00 95.31 415 ASP A CA 1
ATOM 3244 C C . ASP A 1 415 ? 10.764 -15.996 -5.084 1.00 95.31 415 ASP A C 1
ATOM 3246 O O . ASP A 1 415 ? 10.532 -17.174 -4.801 1.00 95.31 415 ASP A O 1
ATOM 3250 N N . GLY A 1 416 ? 9.821 -15.045 -5.058 1.00 96.69 416 GLY A N 1
ATOM 3251 C CA . GLY A 1 416 ? 8.425 -15.229 -4.671 1.00 96.69 416 GLY A CA 1
ATOM 3252 C C . GLY A 1 416 ? 8.204 -15.520 -3.184 1.00 96.69 416 GLY A C 1
ATOM 3253 O O . GLY A 1 416 ? 7.099 -15.909 -2.802 1.00 96.69 416 GLY A O 1
ATOM 3254 N N . ARG A 1 417 ? 9.242 -15.382 -2.352 1.00 96.75 417 ARG A N 1
ATOM 3255 C CA . ARG A 1 417 ? 9.246 -15.755 -0.929 1.00 96.75 417 ARG A CA 1
ATOM 3256 C C . ARG A 1 417 ? 9.646 -14.605 -0.031 1.00 96.75 417 ARG A C 1
ATOM 3258 O O . ARG A 1 417 ? 8.992 -14.382 0.981 1.00 96.75 417 ARG A O 1
ATOM 3265 N N . THR A 1 418 ? 10.707 -13.900 -0.388 1.00 96.69 418 THR A N 1
ATOM 3266 C CA . THR A 1 418 ? 11.201 -12.768 0.386 1.00 96.69 418 THR A CA 1
ATOM 3267 C C . THR A 1 418 ? 10.379 -11.536 0.023 1.00 96.69 418 THR A C 1
ATOM 3269 O O . THR A 1 418 ? 10.056 -11.319 -1.146 1.00 96.69 418 THR A O 1
ATOM 3272 N N . ALA A 1 419 ? 10.034 -10.711 1.005 1.00 97.31 419 ALA A N 1
ATOM 3273 C CA . ALA A 1 419 ? 9.325 -9.459 0.782 1.00 97.31 419 ALA A CA 1
ATOM 3274 C C . ALA A 1 419 ? 9.896 -8.329 1.638 1.00 97.31 419 ALA A C 1
ATOM 3276 O O . ALA A 1 419 ? 10.466 -8.564 2.703 1.00 97.31 419 ALA A O 1
ATOM 3277 N N . LEU A 1 420 ? 9.726 -7.106 1.144 1.00 96.19 420 LEU A N 1
ATOM 3278 C CA . LEU A 1 420 ? 9.951 -5.857 1.855 1.00 96.19 420 LEU A CA 1
ATOM 3279 C C . LEU A 1 420 ? 8.616 -5.181 2.094 1.00 96.19 420 LEU A C 1
ATOM 3281 O O . LEU A 1 420 ? 7.738 -5.254 1.242 1.00 96.19 420 LEU A O 1
ATOM 3285 N N . PHE A 1 421 ? 8.488 -4.461 3.192 1.00 94.94 421 PHE A N 1
ATOM 3286 C CA . PHE A 1 421 ? 7.413 -3.497 3.377 1.00 94.94 421 PHE A CA 1
ATOM 3287 C C . PHE A 1 421 ? 7.866 -2.384 4.314 1.00 94.94 421 PHE A C 1
ATOM 3289 O O . PHE A 1 421 ? 8.876 -2.523 5.011 1.00 94.94 421 PHE A O 1
ATOM 3296 N N . ALA A 1 422 ? 7.137 -1.275 4.293 1.00 94.31 422 ALA A N 1
ATOM 3297 C CA . ALA A 1 422 ? 7.433 -0.137 5.141 1.00 94.31 422 ALA A CA 1
ATOM 3298 C C . ALA A 1 422 ? 6.611 -0.232 6.435 1.00 94.31 422 ALA A C 1
ATOM 3300 O O . ALA A 1 422 ? 5.405 -0.474 6.373 1.00 94.31 422 ALA A O 1
ATOM 3301 N N . THR A 1 423 ? 7.240 -0.075 7.599 1.00 91.69 423 THR A N 1
ATOM 3302 C CA . THR A 1 423 ? 6.559 -0.191 8.899 1.00 91.69 423 THR A CA 1
ATOM 3303 C C . THR A 1 423 ? 7.218 0.676 9.966 1.00 91.69 423 THR A C 1
ATOM 3305 O O . THR A 1 423 ? 8.435 0.840 9.984 1.00 91.69 423 THR A O 1
ATOM 3308 N N . ASP A 1 424 ? 6.397 1.221 10.861 1.00 86.50 424 ASP A N 1
ATOM 3309 C CA . ASP A 1 424 ? 6.798 1.984 12.046 1.00 86.50 424 ASP A CA 1
ATOM 3310 C C . ASP A 1 424 ? 6.473 1.230 13.351 1.00 86.50 424 ASP A C 1
ATOM 3312 O O . ASP A 1 424 ? 6.598 1.778 14.445 1.00 86.50 424 ASP A O 1
ATOM 3316 N N . ARG A 1 425 ? 6.053 -0.044 13.266 1.00 82.31 425 ARG A N 1
ATOM 3317 C CA . ARG A 1 425 ? 5.613 -0.821 14.440 1.00 82.31 425 ARG A CA 1
ATOM 3318 C C . ARG A 1 425 ? 6.709 -1.009 15.482 1.00 82.31 425 ARG A C 1
ATOM 3320 O O . ARG A 1 425 ? 6.446 -0.877 16.676 1.00 82.31 425 ARG A O 1
ATOM 3327 N N . ASP A 1 426 ? 7.914 -1.327 15.025 1.00 71.00 426 ASP A N 1
ATOM 3328 C CA . ASP A 1 426 ? 9.055 -1.605 15.900 1.00 71.00 426 ASP A CA 1
ATOM 3329 C C . ASP A 1 426 ? 9.897 -0.343 16.175 1.00 71.00 426 ASP A C 1
ATOM 3331 O O . ASP A 1 426 ? 10.596 -0.283 17.189 1.00 71.00 426 ASP A O 1
ATOM 3335 N N . GLU A 1 427 ? 9.757 0.701 15.344 1.00 70.81 427 GLU A N 1
ATOM 3336 C CA . GLU A 1 427 ? 10.351 2.034 15.534 1.00 70.81 427 GLU A CA 1
ATOM 3337 C C . GLU A 1 427 ? 9.292 3.153 15.395 1.00 70.81 427 GLU A C 1
ATOM 3339 O O . GLU A 1 427 ? 9.236 3.850 14.379 1.00 70.81 427 GLU A O 1
ATOM 3344 N N . PRO A 1 428 ? 8.435 3.361 16.419 1.00 66.00 428 PRO A N 1
ATOM 3345 C CA . PRO A 1 428 ? 7.302 4.281 16.325 1.00 66.00 428 PRO A CA 1
ATOM 3346 C C . PRO A 1 428 ? 7.699 5.701 15.917 1.00 66.00 428 PRO A C 1
ATOM 3348 O O . PRO A 1 428 ? 8.478 6.368 16.605 1.00 66.00 428 PRO A O 1
ATOM 3351 N N . GLY A 1 429 ? 7.091 6.193 14.837 1.00 66.62 429 GLY A N 1
ATOM 3352 C CA . GLY A 1 429 ? 7.284 7.553 14.332 1.00 66.62 429 GLY A CA 1
ATOM 3353 C C . GLY A 1 429 ? 8.315 7.696 13.210 1.00 66.62 429 GLY A C 1
ATOM 3354 O O . GLY A 1 429 ? 8.440 8.806 12.690 1.00 66.62 429 GLY A O 1
ATOM 3355 N N . ASN A 1 430 ? 8.998 6.617 12.807 1.00 80.44 430 ASN A N 1
ATOM 3356 C CA . ASN A 1 430 ? 9.726 6.569 11.542 1.00 80.44 430 ASN A CA 1
ATOM 3357 C C . ASN A 1 430 ? 9.293 5.353 10.722 1.00 80.44 430 ASN A C 1
ATOM 3359 O O . ASN A 1 430 ? 9.305 4.230 11.215 1.00 80.44 430 ASN A O 1
ATOM 3363 N N . LEU A 1 431 ? 8.885 5.586 9.476 1.00 90.19 431 LEU A N 1
ATOM 3364 C CA . LEU A 1 431 ? 8.520 4.502 8.576 1.00 90.19 431 LEU A CA 1
ATOM 3365 C C . LEU A 1 431 ? 9.804 3.953 7.954 1.00 90.19 431 LEU A C 1
ATOM 3367 O O . LEU A 1 431 ? 10.452 4.663 7.198 1.00 90.19 431 LEU A O 1
ATOM 3371 N N . ASP A 1 432 ? 10.156 2.716 8.268 1.00 93.56 432 ASP A N 1
ATOM 3372 C CA . ASP A 1 432 ? 11.400 2.084 7.828 1.00 93.56 432 ASP A CA 1
ATOM 3373 C C . ASP A 1 432 ? 11.107 0.918 6.882 1.00 93.56 432 ASP A C 1
ATOM 3375 O O . ASP A 1 432 ? 10.041 0.306 6.967 1.00 93.56 432 ASP A O 1
ATOM 3379 N N . LEU A 1 433 ? 12.067 0.529 6.033 1.00 95.56 433 LEU A N 1
ATOM 3380 C CA . LEU A 1 433 ? 11.952 -0.692 5.232 1.00 95.56 433 LEU A CA 1
ATOM 3381 C C . LEU A 1 433 ? 12.413 -1.917 6.029 1.00 95.56 433 LEU A C 1
ATOM 3383 O O . LEU A 1 433 ? 13.536 -1.976 6.541 1.00 95.56 433 LEU A O 1
ATOM 3387 N N . TRP A 1 434 ? 11.543 -2.922 6.093 1.00 95.25 434 TRP A N 1
ATOM 3388 C CA . TRP A 1 434 ? 11.776 -4.188 6.785 1.00 95.25 434 TRP A CA 1
ATOM 3389 C C . TRP A 1 434 ? 11.576 -5.359 5.835 1.00 95.25 434 TRP A C 1
ATOM 3391 O O . TRP A 1 434 ? 10.721 -5.320 4.952 1.00 95.25 434 TRP A O 1
ATOM 3401 N N . GLN A 1 435 ? 12.360 -6.412 6.038 1.00 95.31 435 GLN A N 1
ATOM 3402 C CA . GLN A 1 435 ? 12.316 -7.644 5.265 1.00 95.31 435 GLN A CA 1
ATOM 3403 C C . GLN A 1 435 ? 11.711 -8.786 6.082 1.00 95.31 435 GLN A C 1
ATOM 3405 O O . GLN A 1 435 ? 11.943 -8.890 7.289 1.00 95.31 435 GLN A O 1
ATOM 3410 N N . PHE A 1 436 ? 10.977 -9.666 5.402 1.00 95.94 436 PHE A N 1
ATOM 3411 C CA . PHE A 1 436 ? 10.425 -10.895 5.966 1.00 95.94 436 PHE A CA 1
ATOM 3412 C C . PHE A 1 436 ? 10.191 -11.967 4.893 1.00 95.94 436 PHE A C 1
ATOM 3414 O O . PHE A 1 436 ? 10.332 -11.712 3.696 1.00 95.94 436 PHE A O 1
ATOM 3421 N N . GLU A 1 437 ? 9.831 -13.176 5.328 1.00 97.31 437 GLU A N 1
ATOM 3422 C CA . GLU A 1 437 ? 9.368 -14.249 4.443 1.00 97.31 437 GLU A CA 1
ATOM 3423 C C . GLU A 1 437 ? 7.837 -14.305 4.412 1.00 97.31 437 GLU A C 1
ATOM 3425 O O . GLU A 1 437 ? 7.177 -14.312 5.451 1.00 97.31 437 GLU A O 1
ATOM 3430 N N . LEU A 1 438 ? 7.270 -14.371 3.209 1.00 97.56 438 LEU A N 1
ATOM 3431 C CA . LEU A 1 438 ? 5.837 -14.518 2.995 1.00 97.56 438 LEU A CA 1
ATOM 3432 C C . LEU A 1 438 ? 5.334 -15.880 3.506 1.00 97.56 438 LEU A C 1
ATOM 3434 O O . LEU A 1 438 ? 6.001 -16.905 3.326 1.00 97.56 438 LEU A O 1
ATOM 3438 N N . PRO A 1 439 ? 4.115 -15.938 4.069 1.00 96.62 439 PRO A N 1
ATOM 3439 C CA . PRO A 1 439 ? 3.510 -17.193 4.482 1.00 96.62 439 PRO A CA 1
ATOM 3440 C C . PRO A 1 439 ? 3.176 -18.056 3.262 1.00 96.62 439 PRO A C 1
ATOM 3442 O O . PRO A 1 439 ? 2.955 -17.561 2.157 1.00 96.62 439 PRO A O 1
ATOM 3445 N N . GLY A 1 440 ? 3.093 -19.373 3.471 1.00 95.62 440 GLY A N 1
ATOM 3446 C CA . GLY A 1 440 ? 2.956 -20.359 2.393 1.00 95.62 440 GLY A CA 1
ATOM 3447 C C . GLY A 1 440 ? 1.809 -20.092 1.408 1.00 95.62 440 GLY A C 1
ATOM 3448 O O . GLY A 1 440 ? 1.974 -20.299 0.207 1.00 95.62 440 GLY A O 1
ATOM 3449 N N . HIS A 1 441 ? 0.658 -19.608 1.888 1.00 95.88 441 HIS A N 1
ATOM 3450 C CA . HIS A 1 441 ? -0.498 -19.281 1.041 1.00 95.88 441 HIS A CA 1
ATOM 3451 C C . HIS A 1 441 ? -0.323 -17.986 0.241 1.00 95.88 441 HIS A C 1
ATOM 3453 O O . HIS A 1 441 ? -1.034 -17.780 -0.742 1.00 95.88 441 HIS A O 1
ATOM 3459 N N . ALA A 1 442 ? 0.629 -17.134 0.621 1.00 97.31 442 ALA A N 1
ATOM 3460 C CA . ALA A 1 442 ? 0.918 -15.857 -0.019 1.00 97.31 442 ALA A CA 1
ATOM 3461 C C . ALA A 1 442 ? 2.156 -15.891 -0.928 1.00 97.31 442 ALA A C 1
ATOM 3463 O O . ALA A 1 442 ? 2.485 -14.867 -1.515 1.00 97.31 442 ALA A O 1
ATOM 3464 N N . LEU A 1 443 ? 2.822 -17.040 -1.089 1.00 97.50 443 LEU A N 1
ATOM 3465 C CA . LEU A 1 443 ? 3.974 -17.172 -1.986 1.00 97.50 443 LEU A CA 1
ATOM 3466 C C . LEU A 1 443 ? 3.600 -16.923 -3.455 1.00 97.50 443 LEU A C 1
ATOM 3468 O O . LEU A 1 443 ? 2.518 -17.320 -3.912 1.00 97.50 443 LEU A O 1
ATOM 3472 N N . ALA A 1 444 ? 4.533 -16.326 -4.192 1.00 96.94 444 ALA A N 1
ATOM 3473 C CA . ALA A 1 444 ? 4.492 -16.215 -5.646 1.00 96.94 444 ALA A CA 1
ATOM 3474 C C . ALA A 1 444 ? 5.327 -17.325 -6.311 1.00 96.94 444 ALA A C 1
ATOM 3476 O O . ALA A 1 444 ? 6.106 -18.021 -5.651 1.00 96.94 444 ALA A O 1
ATOM 3477 N N . GLU A 1 445 ? 5.184 -17.502 -7.626 1.00 94.25 445 GLU A N 1
ATOM 3478 C CA . GLU A 1 445 ? 6.044 -18.431 -8.368 1.00 94.25 445 GLU A CA 1
ATOM 3479 C C . GLU A 1 445 ? 7.417 -17.795 -8.602 1.00 94.25 445 GLU A C 1
ATOM 3481 O O . GLU A 1 445 ? 7.505 -16.690 -9.130 1.00 94.25 445 GLU A O 1
ATOM 3486 N N . SER A 1 446 ? 8.502 -18.484 -8.239 1.00 91.38 446 SER A N 1
ATOM 3487 C CA . SER A 1 446 ? 9.847 -17.973 -8.510 1.00 91.38 446 SER A CA 1
ATOM 3488 C C . SER A 1 446 ? 10.122 -17.921 -10.012 1.00 91.38 446 SER A C 1
ATOM 3490 O O . SER A 1 446 ? 9.747 -18.825 -10.767 1.00 91.38 446 SER A O 1
ATOM 3492 N N . VAL A 1 447 ? 10.817 -16.874 -10.455 1.00 86.00 447 VAL A N 1
ATOM 3493 C CA . VAL A 1 447 ? 11.122 -16.679 -11.877 1.00 86.00 447 VAL A CA 1
ATOM 3494 C C . VAL A 1 447 ? 12.585 -16.954 -12.200 1.00 86.00 447 VAL A C 1
ATOM 3496 O O . VAL A 1 447 ? 13.492 -16.685 -11.414 1.00 86.00 447 VAL A O 1
ATOM 3499 N N . ALA A 1 448 ? 12.830 -17.484 -13.398 1.00 80.50 448 ALA A N 1
ATOM 3500 C CA . ALA A 1 448 ? 14.174 -17.612 -13.947 1.00 80.50 448 ALA A CA 1
ATOM 3501 C C . ALA A 1 448 ? 14.510 -16.384 -14.799 1.00 80.50 448 ALA A C 1
ATOM 3503 O O . ALA A 1 448 ? 13.769 -16.041 -15.723 1.00 80.50 448 ALA A O 1
ATOM 3504 N N . LEU A 1 449 ? 15.656 -15.760 -14.529 1.00 79.62 449 LEU A N 1
ATOM 3505 C CA . LEU A 1 449 ? 16.150 -14.633 -15.312 1.00 79.62 449 LEU A CA 1
ATOM 3506 C C . LEU A 1 449 ? 17.097 -15.097 -16.421 1.00 79.62 449 LEU A C 1
ATOM 3508 O O . LEU A 1 449 ? 18.045 -15.845 -16.180 1.00 79.62 449 LEU A O 1
ATOM 3512 N N . TRP A 1 450 ? 16.890 -14.562 -17.621 1.00 80.00 450 TRP A N 1
ATOM 3513 C CA . TRP A 1 450 ? 17.802 -14.712 -18.749 1.00 80.00 450 TRP A CA 1
ATOM 3514 C C . TRP A 1 450 ? 18.361 -13.343 -19.122 1.00 80.00 450 TRP A C 1
ATOM 3516 O O . TRP A 1 450 ? 17.605 -12.394 -19.316 1.00 80.00 450 TRP A O 1
ATOM 3526 N N . ARG A 1 451 ? 19.687 -13.243 -19.236 1.00 81.06 451 ARG A N 1
ATOM 3527 C CA . ARG A 1 451 ? 20.386 -12.039 -19.696 1.00 81.06 451 ARG A CA 1
ATOM 3528 C C . ARG A 1 451 ? 21.328 -12.413 -20.830 1.00 81.06 451 ARG A C 1
ATOM 3530 O O . ARG A 1 451 ? 22.007 -13.436 -20.759 1.00 81.06 451 ARG A O 1
ATOM 3537 N N . GLY A 1 452 ? 21.383 -11.579 -21.858 1.00 85.50 452 GLY A N 1
ATOM 3538 C CA . GLY A 1 452 ? 22.297 -11.745 -22.978 1.00 85.50 452 GLY A CA 1
ATOM 3539 C C . GLY A 1 452 ? 22.554 -10.417 -23.669 1.00 85.50 452 GLY A C 1
ATOM 3540 O O . GLY A 1 452 ? 21.859 -9.445 -23.409 1.00 85.50 452 GLY A O 1
ATOM 3541 N N . GLU A 1 453 ? 23.552 -10.400 -24.546 1.00 90.25 453 GLU A N 1
ATOM 3542 C CA . GLU A 1 453 ? 23.836 -9.270 -25.423 1.00 90.25 453 GLU A CA 1
ATOM 3543 C C . GLU A 1 453 ? 23.816 -9.737 -26.877 1.00 90.25 453 GLU A C 1
ATOM 3545 O O . GLU A 1 453 ? 24.294 -10.829 -27.199 1.00 90.25 453 GLU A O 1
ATOM 3550 N N . VAL A 1 454 ? 23.302 -8.896 -27.769 1.00 93.25 454 VAL A N 1
ATOM 3551 C CA . VAL A 1 454 ? 23.299 -9.126 -29.209 1.00 93.25 454 VAL A CA 1
ATOM 3552 C C . VAL A 1 454 ? 24.294 -8.177 -29.865 1.00 93.25 454 VAL A C 1
ATOM 3554 O O . VAL A 1 454 ? 24.165 -6.951 -29.808 1.00 93.25 454 VAL A O 1
ATOM 3557 N N . ARG A 1 455 ? 25.299 -8.767 -30.514 1.00 95.25 455 ARG A N 1
ATOM 3558 C CA . ARG A 1 455 ? 26.378 -8.056 -31.201 1.00 95.25 455 ARG A CA 1
ATOM 3559 C C . ARG A 1 455 ? 26.521 -8.566 -32.625 1.00 95.25 455 ARG A C 1
ATOM 3561 O O . ARG A 1 455 ? 26.334 -9.752 -32.893 1.00 95.25 455 ARG A O 1
ATOM 3568 N N . ASP A 1 456 ? 26.871 -7.662 -33.528 1.00 94.69 456 ASP A N 1
ATOM 3569 C CA . ASP A 1 456 ? 27.286 -8.016 -34.878 1.00 94.69 456 ASP A CA 1
ATOM 3570 C C . ASP A 1 456 ? 28.554 -8.886 -34.831 1.00 94.69 456 ASP A C 1
ATOM 3572 O O . ASP A 1 456 ? 29.509 -8.573 -34.116 1.00 94.69 456 ASP A O 1
ATOM 3576 N N . ALA A 1 457 ? 28.561 -9.992 -35.578 1.00 95.38 457 ALA A N 1
ATOM 3577 C CA . ALA A 1 457 ? 29.598 -11.016 -35.454 1.00 95.38 457 ALA A CA 1
ATOM 3578 C C . ALA A 1 457 ? 30.990 -10.517 -35.878 1.00 95.38 457 ALA A C 1
ATOM 3580 O O . ALA A 1 457 ? 31.988 -10.900 -35.265 1.00 95.38 457 ALA A O 1
ATOM 3581 N N . ASP A 1 458 ? 31.061 -9.642 -36.882 1.00 95.88 458 ASP A N 1
ATOM 3582 C CA . ASP A 1 458 ? 32.330 -9.151 -37.421 1.00 95.88 458 ASP A CA 1
ATOM 3583 C C . ASP A 1 458 ? 32.824 -7.922 -36.653 1.00 95.88 458 ASP A C 1
ATOM 3585 O O . ASP A 1 458 ? 33.977 -7.853 -36.224 1.00 95.8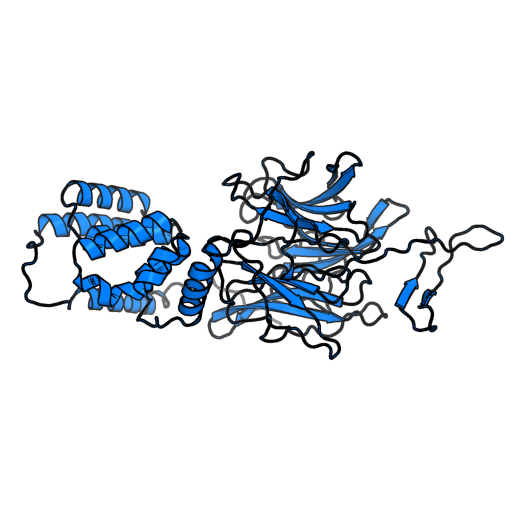8 458 ASP A O 1
ATOM 3589 N N . SER A 1 459 ? 31.948 -6.936 -36.467 1.00 95.75 459 SER A N 1
ATOM 3590 C CA . SER A 1 459 ? 32.309 -5.641 -35.890 1.00 95.75 459 SER A CA 1
ATOM 3591 C C . SER A 1 459 ? 32.229 -5.602 -34.365 1.00 95.75 459 SER A C 1
ATOM 3593 O O . SER A 1 459 ? 32.714 -4.637 -33.774 1.00 95.75 459 SER A O 1
ATOM 3595 N N . GLN A 1 460 ? 31.597 -6.598 -33.732 1.00 94.44 460 GLN A N 1
ATOM 3596 C CA . GLN A 1 460 ? 31.306 -6.658 -32.291 1.00 94.44 460 GLN A CA 1
ATOM 3597 C C . GLN A 1 460 ? 30.441 -5.496 -31.763 1.00 94.44 460 GLN A C 1
ATOM 3599 O O . GLN A 1 460 ? 30.245 -5.356 -30.549 1.00 94.44 460 GLN A O 1
ATOM 3604 N N . HIS A 1 461 ? 29.898 -4.666 -32.661 1.00 94.62 461 HIS A N 1
ATOM 3605 C CA . HIS A 1 461 ? 29.027 -3.560 -32.290 1.00 94.62 461 HIS A CA 1
ATOM 3606 C C . HIS A 1 461 ? 27.674 -4.095 -31.806 1.00 94.62 461 HIS A C 1
ATOM 3608 O O . HIS A 1 461 ? 27.152 -5.046 -32.395 1.00 94.62 461 HIS A O 1
ATOM 3614 N N . PRO A 1 462 ? 27.090 -3.490 -30.759 1.00 94.06 462 PRO A N 1
ATOM 3615 C CA . PRO A 1 462 ? 25.707 -3.729 -30.372 1.00 94.06 462 PRO A CA 1
ATOM 3616 C C . PRO A 1 462 ? 24.733 -3.619 -31.543 1.00 94.06 462 PRO A C 1
ATOM 3618 O O . PRO A 1 462 ? 24.821 -2.687 -32.346 1.00 94.06 462 PRO A O 1
ATOM 3621 N N . ILE A 1 463 ? 23.773 -4.539 -31.619 1.00 93.38 463 ILE A N 1
ATOM 3622 C CA . ILE A 1 463 ? 22.692 -4.474 -32.606 1.00 93.38 463 ILE A CA 1
ATOM 3623 C C . ILE A 1 463 ? 21.337 -4.680 -31.942 1.00 93.38 463 ILE A C 1
ATOM 3625 O O . ILE A 1 463 ? 21.200 -5.430 -30.978 1.00 93.38 463 ILE A O 1
ATOM 3629 N N . ARG A 1 464 ? 20.312 -4.039 -32.509 1.00 91.00 464 ARG A N 1
ATOM 3630 C CA . ARG A 1 464 ? 18.915 -4.252 -32.123 1.00 91.00 464 ARG A CA 1
ATOM 3631 C C . ARG A 1 464 ? 18.365 -5.469 -32.841 1.00 91.00 464 ARG A C 1
ATOM 3633 O O . ARG A 1 464 ? 18.324 -5.494 -34.069 1.00 91.00 464 ARG A O 1
ATOM 3640 N N . ALA A 1 465 ? 17.905 -6.436 -32.067 1.00 89.50 465 ALA A N 1
ATOM 3641 C CA . ALA A 1 465 ? 17.286 -7.657 -32.539 1.00 89.50 465 ALA A CA 1
ATOM 3642 C C . ALA A 1 465 ? 16.127 -8.035 -31.617 1.00 89.50 465 ALA A C 1
ATOM 3644 O O . ALA A 1 465 ? 16.190 -7.821 -30.410 1.00 89.50 465 ALA A O 1
ATOM 3645 N N . SER A 1 466 ? 15.083 -8.623 -32.197 1.00 88.06 466 SER A N 1
ATOM 3646 C CA . SER A 1 466 ? 14.047 -9.306 -31.425 1.00 88.06 466 SER A CA 1
ATOM 3647 C C . SER A 1 466 ? 14.574 -10.688 -31.044 1.00 88.06 466 SER A C 1
ATOM 3649 O O . SER A 1 466 ? 14.847 -11.510 -31.919 1.00 88.06 466 SER A O 1
ATOM 3651 N N . VAL A 1 467 ? 14.717 -10.942 -29.750 1.00 86.69 467 VAL A N 1
ATOM 3652 C CA . VAL A 1 467 ? 15.147 -12.213 -29.168 1.00 86.69 467 VAL A CA 1
ATOM 3653 C C . VAL A 1 467 ? 13.920 -12.917 -28.611 1.00 86.69 467 VAL A C 1
ATOM 3655 O O . VAL A 1 467 ? 13.235 -12.391 -27.740 1.00 86.69 467 VAL A O 1
ATOM 3658 N N . GLN A 1 468 ? 13.636 -14.110 -29.122 1.00 86.81 468 GLN A N 1
ATOM 3659 C CA . GLN A 1 468 ? 12.523 -14.938 -28.676 1.00 86.81 468 GLN A CA 1
ATOM 3660 C C . GLN A 1 468 ? 13.064 -16.153 -27.928 1.00 86.81 468 GLN A C 1
ATOM 3662 O O . GLN A 1 468 ? 13.914 -16.878 -28.446 1.00 86.81 468 GLN A O 1
ATOM 3667 N N . VAL A 1 469 ? 12.560 -16.381 -26.720 1.00 82.88 469 VAL A N 1
ATOM 3668 C CA . VAL A 1 469 ? 12.867 -17.565 -25.920 1.00 82.88 469 VAL A CA 1
ATOM 3669 C C . VAL A 1 469 ? 11.736 -18.570 -26.112 1.00 82.88 469 VAL A C 1
ATOM 3671 O O . VAL A 1 469 ? 10.558 -18.216 -26.010 1.00 82.88 469 VAL A O 1
ATOM 3674 N N . LEU A 1 470 ? 12.095 -19.818 -26.415 1.00 86.31 470 LEU A N 1
ATOM 3675 C CA . LEU A 1 470 ? 11.158 -20.917 -26.640 1.00 86.31 470 LEU A CA 1
ATOM 3676 C C . LEU A 1 470 ? 11.308 -21.984 -25.549 1.00 86.31 470 LEU A C 1
ATOM 3678 O O . LEU A 1 470 ? 12.421 -22.238 -25.086 1.00 86.31 470 LEU A O 1
ATOM 3682 N N . ASP A 1 471 ? 10.207 -22.627 -25.164 1.00 83.25 471 ASP A N 1
ATOM 3683 C CA . ASP A 1 471 ? 10.252 -23.844 -24.350 1.00 83.25 471 ASP A CA 1
ATOM 3684 C C . ASP A 1 471 ? 10.739 -25.059 -25.167 1.00 83.25 471 ASP A C 1
ATOM 3686 O O . ASP A 1 471 ? 10.992 -24.989 -26.374 1.00 83.25 471 ASP A O 1
ATOM 3690 N N . SER A 1 472 ? 10.852 -26.217 -24.510 1.00 89.19 472 SER A N 1
ATOM 3691 C CA . SER A 1 472 ? 11.268 -27.471 -25.156 1.00 89.19 472 SER A CA 1
ATOM 3692 C C . SER A 1 472 ? 10.286 -27.992 -26.215 1.00 89.19 472 SER A C 1
ATOM 3694 O O . SER A 1 472 ? 10.643 -28.888 -26.981 1.00 89.19 472 SER A O 1
ATOM 3696 N N . LEU A 1 473 ? 9.069 -27.446 -26.269 1.00 92.62 473 LEU A N 1
ATOM 3697 C CA . LEU A 1 473 ? 8.026 -27.770 -27.241 1.00 92.62 473 LEU A CA 1
ATOM 3698 C C . LEU A 1 473 ? 7.973 -26.755 -28.398 1.00 92.62 473 LEU A C 1
ATOM 3700 O O . LEU A 1 473 ? 7.215 -26.957 -29.346 1.00 92.62 473 LEU A O 1
ATOM 3704 N N . GLY A 1 474 ? 8.789 -25.697 -28.354 1.00 89.75 474 GLY A N 1
ATOM 3705 C CA . GLY A 1 474 ? 8.816 -24.625 -29.346 1.00 89.75 474 GLY A CA 1
ATOM 3706 C C . GLY A 1 474 ? 7.777 -23.524 -29.113 1.00 89.75 474 GLY A C 1
ATOM 3707 O O . GLY A 1 474 ? 7.625 -22.658 -29.975 1.00 89.75 474 GLY A O 1
ATOM 3708 N N . ASN A 1 475 ? 7.067 -23.523 -27.981 1.00 85.44 475 ASN A N 1
ATOM 3709 C CA . ASN A 1 475 ? 6.172 -22.425 -27.626 1.00 85.44 475 ASN A CA 1
ATOM 3710 C C . ASN A 1 475 ? 6.990 -21.229 -27.154 1.00 85.44 475 ASN A C 1
ATOM 3712 O O . ASN A 1 475 ? 7.993 -21.376 -26.460 1.00 85.44 475 ASN A O 1
ATOM 3716 N N . THR A 1 476 ? 6.538 -20.029 -27.495 1.00 81.94 476 THR A N 1
ATOM 3717 C CA . THR A 1 476 ? 7.173 -18.802 -27.014 1.00 81.94 476 THR A CA 1
ATOM 3718 C C . THR A 1 476 ? 6.919 -18.608 -25.533 1.00 81.94 476 THR A C 1
ATOM 3720 O O . THR A 1 476 ? 5.766 -18.540 -25.118 1.00 81.94 476 THR A O 1
ATOM 3723 N N . ILE A 1 477 ? 7.998 -18.477 -24.766 1.00 79.62 477 ILE A N 1
ATOM 3724 C CA . ILE A 1 477 ? 7.954 -18.171 -23.332 1.00 79.62 477 ILE A CA 1
ATOM 3725 C C . ILE A 1 477 ? 8.403 -16.743 -23.015 1.00 79.62 477 ILE A C 1
ATOM 3727 O O . ILE A 1 477 ? 8.174 -16.269 -21.911 1.00 79.62 477 ILE A O 1
ATOM 3731 N N . GLY A 1 478 ? 8.998 -16.036 -23.979 1.00 76.88 478 GLY A N 1
ATOM 3732 C CA . GLY A 1 478 ? 9.316 -14.619 -23.839 1.00 76.88 478 GLY A CA 1
ATOM 3733 C C . GLY A 1 478 ? 9.832 -14.013 -25.137 1.00 76.88 478 GLY A C 1
ATOM 3734 O O . GLY A 1 478 ? 10.399 -14.714 -25.979 1.00 76.88 478 GLY A O 1
ATOM 3735 N N . ILE A 1 479 ? 9.630 -12.709 -25.302 1.00 81.62 479 ILE A N 1
ATOM 3736 C CA . ILE A 1 479 ? 10.204 -11.916 -26.391 1.00 81.62 479 ILE A CA 1
ATOM 3737 C C . ILE A 1 479 ? 10.814 -10.669 -25.765 1.00 81.62 479 ILE A C 1
ATOM 3739 O O . ILE A 1 479 ? 10.156 -9.993 -24.984 1.00 81.62 479 ILE A O 1
ATOM 3743 N N . GLN A 1 480 ? 12.058 -10.367 -26.118 1.00 81.12 480 GLN A N 1
ATOM 3744 C CA . GLN A 1 480 ? 12.735 -9.134 -25.734 1.00 81.12 480 GLN A CA 1
ATOM 3745 C C . GLN A 1 480 ? 13.424 -8.504 -26.937 1.00 81.12 480 GLN A C 1
ATOM 3747 O O . GLN A 1 480 ? 13.680 -9.169 -27.938 1.00 81.12 480 GLN A O 1
ATOM 3752 N N . THR A 1 481 ? 13.716 -7.209 -26.860 1.00 85.00 481 THR A N 1
ATOM 3753 C CA . THR A 1 481 ? 14.445 -6.496 -27.914 1.00 85.00 481 THR A CA 1
ATOM 3754 C C . THR A 1 481 ? 15.753 -5.953 -27.362 1.00 85.00 481 THR A C 1
ATOM 3756 O O . THR A 1 481 ? 15.726 -5.166 -26.422 1.00 85.00 481 THR A O 1
ATOM 3759 N N . SER A 1 482 ? 16.879 -6.327 -27.970 1.00 88.25 482 SER A N 1
ATOM 3760 C CA . SER A 1 482 ? 18.186 -5.795 -27.578 1.00 88.25 482 SER A CA 1
ATOM 3761 C C . SER A 1 482 ? 18.354 -4.326 -27.966 1.00 88.25 482 SER A C 1
ATOM 3763 O O . SER A 1 482 ? 17.780 -3.839 -28.949 1.00 88.25 482 SER A O 1
ATOM 3765 N N . SER A 1 483 ? 19.190 -3.613 -27.218 1.00 85.19 483 SER A N 1
ATOM 3766 C CA . SER A 1 483 ? 19.509 -2.209 -27.478 1.00 85.19 483 SER A CA 1
ATOM 3767 C C . SER A 1 483 ? 20.631 -2.034 -28.511 1.00 85.19 483 SER A C 1
ATOM 3769 O O . SER A 1 483 ? 21.623 -2.758 -28.505 1.00 85.19 483 SER A O 1
ATOM 3771 N N . GLN A 1 484 ? 20.532 -1.012 -29.374 1.00 88.69 484 GLN A N 1
ATOM 3772 C CA . GLN A 1 484 ? 21.664 -0.600 -30.229 1.00 88.69 484 GLN A CA 1
ATOM 3773 C C . GLN A 1 484 ? 22.764 0.134 -29.449 1.00 88.69 484 GLN A C 1
ATOM 3775 O O . GLN A 1 484 ? 23.833 0.370 -30.002 1.00 88.69 484 GLN A O 1
ATOM 3780 N N . ALA A 1 485 ? 22.504 0.543 -28.204 1.00 86.50 485 ALA A N 1
ATOM 3781 C CA . ALA A 1 485 ? 23.474 1.287 -27.407 1.00 86.50 485 ALA A CA 1
ATOM 3782 C C . ALA A 1 485 ? 24.538 0.363 -26.796 1.00 86.50 485 ALA A C 1
ATOM 3784 O O . ALA A 1 485 ? 25.725 0.672 -26.851 1.00 86.50 485 ALA A O 1
ATOM 3785 N N . ASP A 1 486 ? 24.124 -0.780 -26.248 1.00 86.88 486 ASP A N 1
ATOM 3786 C CA . ASP A 1 486 ? 25.001 -1.696 -25.505 1.00 86.88 486 ASP A CA 1
ATOM 3787 C C . ASP A 1 486 ? 24.806 -3.183 -25.851 1.00 86.88 486 ASP A C 1
ATOM 3789 O O . ASP A 1 486 ? 25.690 -3.990 -25.570 1.00 86.88 486 ASP A O 1
ATOM 3793 N N . GLY A 1 487 ? 23.720 -3.535 -26.542 1.00 86.25 487 GLY A N 1
ATOM 3794 C CA . GLY A 1 487 ? 23.442 -4.880 -27.038 1.00 86.25 487 GLY A CA 1
ATOM 3795 C C . GLY A 1 487 ? 22.610 -5.708 -26.071 1.00 86.25 487 GLY A C 1
ATOM 3796 O O . GLY A 1 487 ? 22.132 -6.762 -26.479 1.00 86.25 487 GLY A O 1
ATOM 3797 N N . ALA A 1 488 ? 22.425 -5.249 -24.832 1.00 84.38 488 ALA A N 1
ATOM 3798 C CA . ALA A 1 488 ? 21.669 -5.957 -23.801 1.00 84.38 488 ALA A CA 1
ATOM 3799 C C . ALA A 1 488 ? 20.154 -5.827 -23.975 1.00 84.38 488 ALA A C 1
ATOM 3801 O O . ALA A 1 488 ? 19.701 -4.829 -24.601 1.00 84.38 488 ALA A O 1
#